Protein AF-0000000075744601 (afdb_homodimer)

Foldseek 3Di:
DPPPLVDFWQEEEEEQAFLVVVCVVVVHDSLVSLLLLLVLLVVVVVLCVVVQRAEYEYELAELVCVVDPDPVVVVSSLVSLLVVLVCLLVPCVCVVQLEQEAEDAVQVPDPPVSVVSRVSSNVSRVPGARHYYYYYHSHFLVVQVVVLVVCCCPPVVDDDDPVCSLCSHSQNSHPQSAHAEYEYECQDDDCHRPNCPSDVNHHYHYYDHHSSPCDSVNVVVSRSVSSPDPPPVVD/DPPPLVDFWQEEEEEQACLVVVCVVVVHDSLVSLLLLLVLLVVVVVLCVVVQRAEYEYELAELVCVVDPDPVVVVSSLVSLLVVLVCLLVPCVCVVQLEQEAEDAVQVPDDPVSVVSRVSSNVSRVPGARHYYYYYHSHFLVVQVVVLVVCCCPPVVDDDDPVCSLCSHSQNSHPQSAHAEYEYECQDDDCHRPNCPSDVNHHYHYYDHHSSPQDSVNVVVSRSVSSPDDPPVVD

Radius of gyration: 23.01 Å; Cα contacts (8 Å, |Δi|>4): 817; chains: 2; bounding box: 46×62×54 Å

Sequence (470 aa):
MANNIKRLPNHIGIIPDGNRRWAMAHGMDIYTAYLIGSDKVEEVLEWALDNNVQAVTVYILSYENFMNRSEMEKRILYELLIRKLKKAREDPRIHGNKVKVTLIGRWRNLPPYVVDEAIKTMNATEMYNSHFLNLAVVYGGYQSIVDLVNTAITKIGRLINDDELIKLLPTSFLPNPFIDLVIRTGGERRLSNFFPLESIYAELYFLDKYWPDFSREDFQEALRYYASVERKFGKMANNIKRLPNHIGIIPDGNRRWAMAHGMDIYTAYLIGSDKVEEVLEWALDNNVQAVTVYILSYENFMNRSEMEKRILYELLIRKLKKAREDPRIHGNKVKVTLIGRWRNLPPYVVDEAIKTMNATEMYNSHFLNLAVVYGGYQSIVDLVNTAITKIGRLINDDELIKLLPTSFLPNPFIDLVIRTGGERRLSNFFPLESIYAELYFLDKYWPDFSREDFQEALRYYASVERKFGK

Nearest PDB structures (foldseek):
  8kgb-assembly1_A  TM=8.837E-01  e=1.500E-19  Solanum lycopersicum
  6w2l-assembly1_A  TM=9.247E-01  e=1.441E-18  Homo sapiens
  7pay-assembly1_A  TM=9.249E-01  e=2.613E-18  Homo sapiens
  8kga-assembly1_B  TM=8.783E-01  e=5.899E-19  Solanum lycopersicum
  8kga-assembly1_A  TM=8.514E-01  e=2.059E-18  Solanum lycopersicum

InterPro domains:
  IPR001441 Decaprenyl diphosphate synthase-like [MF_01139] (8-235)
  IPR001441 Decaprenyl diphosphate synthase-like [PF01255] (15-234)
  IPR001441 Decaprenyl diphosphate synthase-like [PTHR10291] (5-234)
  IPR001441 Decaprenyl diphosphate synthase-like [TIGR00055] (8-234)
  IPR001441 Decaprenyl diphosphate synthase-like [cd00475] (11-228)
  IPR018520 Di-trans-poly-cis-decaprenylcistransferase-like, conserved site [PS01066] (180-197)
  IPR036424 Decaprenyl diphosphate synthase-like superfamily [G3DSA:3.40.1180.10] (2-235)
  IPR036424 Decaprenyl diphosphate synthase-like superfamily [SSF64005] (5-229)

Organism: Caldivirga maquilingensis (strain ATCC 700844 / DSM 13496 / JCM 10307 / IC-167) (NCBI:txid397948)

Secondary structure (DSSP, 8-state):
-----SS--SEEEEE---HHHHHHHHT--HHHHHHHHHHHHHHHHHHHHHTT--EEEEEEEEHHHHHHS-HHHHHHHHHHHHHHHHHHHH-HHHHHTTEEEEEESSGGGS-HHHHHHHHHHHHHTTT--SEEEEEEEEE-HHHHHHHHHHHIIIII-S---GGGGGGGSTTTTSSS-S-SEEEE-SS----TTS-TTTTTT-EEEE-SS-GGG--HHHHHHHHHHHHHS------/-----SS--SEEEEE---HHHHHHHHT--HHHHHHHHHHHHHHHHHHHHHTT--EEEEEEEEHHHHHHS-HHHHHHHHHHHHHHHHHHHH-HHHHHTTEEEEEESSGGGS-HHHHHHHHHHHHHTTT--SEEEEEEEEE-HHHHHHHHHHHIIIII-S---GGGGGGGSTTTTSSS-S-SEEEE-SS----TTS-TTTTTT-EEEE-SS-GGG--HHHHHHHHHHHHHS------

Solvent-accessible surface area (backbone atoms only — not comparable to full-atom values): 24627 Å² total; per-residue (Å²): 126,83,76,74,68,87,43,74,59,52,20,40,33,36,40,68,32,30,37,63,60,45,11,62,75,68,73,45,54,61,66,59,25,49,49,47,36,55,53,46,53,54,50,48,51,50,53,31,57,75,66,68,34,34,30,40,36,35,57,73,34,39,34,56,49,67,73,53,52,52,69,68,58,49,50,52,52,50,52,50,50,45,55,50,37,57,47,50,64,67,32,62,69,35,63,75,55,27,34,19,42,43,81,40,60,51,43,79,75,46,60,66,77,51,37,51,46,50,51,53,30,29,61,73,20,62,85,37,80,67,24,36,43,34,37,26,26,39,24,33,28,67,54,48,49,38,52,35,40,37,45,43,46,72,72,64,67,61,80,62,55,73,80,55,51,56,71,56,40,94,43,43,88,43,96,61,50,48,30,40,31,34,41,27,29,44,52,58,52,57,58,66,30,58,47,33,75,36,39,26,71,12,40,57,46,70,32,85,41,32,33,65,70,65,45,72,66,56,52,51,48,52,47,50,50,56,36,66,50,76,78,66,72,67,109,125,82,77,74,67,87,43,73,57,52,18,40,33,36,40,67,31,29,34,63,61,45,10,62,75,67,74,46,54,58,66,60,25,48,50,46,36,55,52,46,53,54,50,49,52,51,56,31,57,75,67,68,33,36,30,39,38,36,58,74,33,40,35,57,49,68,71,52,52,53,70,68,60,49,50,52,52,49,51,52,48,45,53,50,38,58,46,51,64,67,33,62,68,35,62,73,55,28,35,18,42,42,81,41,60,51,44,78,76,46,60,64,76,53,36,51,48,51,50,54,30,29,61,74,21,60,86,37,79,67,23,36,42,34,38,26,28,40,24,34,29,68,55,49,48,38,53,35,41,36,44,44,46,73,71,65,68,60,80,64,56,74,80,54,51,55,72,55,40,94,43,43,86,44,96,61,51,49,29,42,32,36,42,28,29,44,52,57,52,58,57,66,30,56,47,34,76,36,39,26,71,12,41,57,45,70,34,87,40,32,33,66,69,65,45,72,66,55,52,52,47,52,48,50,50,57,38,66,50,75,78,65,72,67,108

Structure (mmCIF, N/CA/C/O backbone):
data_AF-0000000075744601-model_v1
#
loop_
_entity.id
_entity.type
_entity.pdbx_description
1 polymer 'Tritrans,polycis-undecaprenyl-diphosphate synthase (geranylgeranyl-diphosphate specific)'
#
loop_
_atom_site.group_PDB
_atom_site.id
_atom_site.type_symbol
_atom_site.label_atom_id
_atom_site.label_alt_id
_atom_site.label_comp_id
_atom_site.label_asym_id
_atom_site.label_entity_id
_atom_site.label_seq_id
_atom_site.pdbx_PDB_ins_code
_atom_site.Cartn_x
_atom_site.Cartn_y
_atom_site.Cartn_z
_atom_site.occupancy
_atom_site.B_iso_or_equiv
_atom_site.auth_seq_id
_atom_site.auth_comp_id
_atom_site.auth_asym_id
_atom_site.auth_atom_id
_atom_site.pdbx_PDB_model_num
ATOM 1 N N . MET A 1 1 ? -19.453 25.797 -16.578 1 23.78 1 MET A N 1
ATOM 2 C CA . MET A 1 1 ? -19.984 24.438 -16.734 1 23.78 1 MET A CA 1
ATOM 3 C C . MET A 1 1 ? -19.406 23.516 -15.656 1 23.78 1 MET A C 1
ATOM 5 O O . MET A 1 1 ? -18.203 23.328 -15.57 1 23.78 1 MET A O 1
ATOM 9 N N . ALA A 1 2 ? -19.984 23.562 -14.562 1 36.16 2 ALA A N 1
ATOM 10 C CA . ALA A 1 2 ? -19.625 22.719 -13.422 1 36.16 2 ALA A CA 1
ATOM 11 C C . ALA A 1 2 ? -19.375 21.281 -13.852 1 36.16 2 ALA A C 1
ATOM 13 O O . ALA A 1 2 ? -20.281 20.609 -14.352 1 36.16 2 ALA A O 1
ATOM 14 N N . ASN A 1 3 ? -18.219 20.969 -14.547 1 41.19 3 ASN A N 1
ATOM 15 C CA . ASN A 1 3 ? -17.906 19.625 -15.016 1 41.19 3 ASN A CA 1
ATOM 16 C C . ASN A 1 3 ? -18.297 18.562 -13.984 1 41.19 3 ASN A C 1
ATOM 18 O O . ASN A 1 3 ? -17.797 18.578 -12.859 1 41.19 3 ASN A O 1
ATOM 22 N N . ASN A 1 4 ? -19.422 18.109 -14.016 1 47.47 4 ASN A N 1
ATOM 23 C CA . ASN A 1 4 ? -20.125 17.156 -13.156 1 47.47 4 ASN A CA 1
ATOM 24 C C . ASN A 1 4 ? -19.328 15.875 -12.953 1 47.47 4 ASN A C 1
ATOM 26 O O . ASN A 1 4 ? -19.297 15.008 -13.828 1 47.47 4 ASN A O 1
ATOM 30 N N . ILE A 1 5 ? -18.266 16.031 -12.234 1 58.62 5 ILE A N 1
ATOM 31 C CA . ILE A 1 5 ? -17.547 14.82 -11.859 1 58.62 5 ILE A CA 1
ATOM 32 C C . ILE A 1 5 ? -18.531 13.797 -11.289 1 58.62 5 ILE A C 1
ATOM 34 O O . ILE A 1 5 ? -19.234 14.086 -10.32 1 58.62 5 ILE A O 1
ATOM 38 N N . LYS A 1 6 ? -18.844 12.766 -11.945 1 64.88 6 LYS A N 1
ATOM 39 C CA . LYS A 1 6 ? -19.844 11.734 -11.656 1 64.88 6 LYS A CA 1
ATOM 40 C C . LYS A 1 6 ? -19.5 11 -10.359 1 64.88 6 LYS A C 1
ATOM 42 O O . LYS A 1 6 ? -20.406 10.648 -9.594 1 64.88 6 LYS A O 1
ATOM 47 N N . ARG A 1 7 ? -18.234 10.766 -10.039 1 85.5 7 ARG A N 1
ATOM 48 C CA . ARG A 1 7 ? -17.766 10.047 -8.852 1 85.5 7 ARG A CA 1
ATOM 49 C C . ARG A 1 7 ? -16.625 10.789 -8.172 1 85.5 7 ARG A C 1
ATOM 51 O O . ARG A 1 7 ? -15.633 11.133 -8.82 1 85.5 7 ARG A O 1
ATOM 58 N N . LEU A 1 8 ? -16.875 11.195 -6.945 1 93.44 8 LEU A N 1
ATOM 59 C CA . LEU A 1 8 ? -15.836 11.891 -6.191 1 93.44 8 LEU A CA 1
ATOM 60 C C . LEU A 1 8 ? -15.32 11.023 -5.047 1 93.44 8 LEU A C 1
ATOM 62 O O . LEU A 1 8 ? -16.078 10.25 -4.461 1 93.44 8 LEU A O 1
ATOM 66 N N . PRO A 1 9 ? -14.062 11.172 -4.848 1 97.12 9 PRO A N 1
ATOM 67 C CA . PRO A 1 9 ? -13.562 10.484 -3.656 1 97.12 9 PRO A CA 1
ATOM 68 C C . PRO A 1 9 ? -14.102 11.086 -2.359 1 97.12 9 PRO A C 1
ATOM 70 O O . PRO A 1 9 ? -14.281 12.305 -2.268 1 97.12 9 PRO A O 1
ATOM 73 N N . ASN A 1 10 ? -14.359 10.258 -1.402 1 97.31 10 ASN A N 1
ATOM 74 C CA . ASN A 1 10 ? -14.734 10.727 -0.072 1 97.31 10 ASN A CA 1
ATOM 75 C C . ASN A 1 10 ? -13.516 11.086 0.766 1 97.31 10 ASN A C 1
ATOM 77 O O . ASN A 1 10 ? -13.562 12.016 1.572 1 97.31 10 ASN A O 1
ATOM 81 N N . HIS A 1 11 ? -12.445 10.391 0.638 1 98.62 11 HIS A N 1
ATOM 82 C CA . HIS A 1 11 ? -11.227 10.492 1.423 1 98.62 11 HIS A CA 1
ATOM 83 C C . HIS A 1 11 ? -9.992 10.531 0.523 1 98.62 11 HIS A C 1
ATOM 85 O O . HIS A 1 11 ? -9.711 9.562 -0.188 1 98.62 11 HIS A O 1
ATOM 91 N N . ILE A 1 12 ? -9.281 11.664 0.562 1 98.75 12 ILE A N 1
ATOM 92 C CA . ILE A 1 12 ? -8.086 11.844 -0.252 1 98.75 12 ILE A CA 1
ATOM 93 C C . ILE A 1 12 ? -6.848 11.828 0.64 1 98.75 12 ILE A C 1
ATOM 95 O O . ILE A 1 12 ? -6.809 12.492 1.675 1 98.75 12 ILE A O 1
ATOM 99 N N . GLY A 1 13 ? -5.91 10.922 0.331 1 98.88 13 GLY A N 1
ATOM 100 C CA . GLY A 1 13 ? -4.586 10.961 0.927 1 98.88 13 GLY A CA 1
ATOM 101 C C . GLY A 1 13 ? -3.578 11.734 0.095 1 98.88 13 GLY A C 1
ATOM 102 O O . GLY A 1 13 ? -3.564 11.625 -1.133 1 98.88 13 GLY A O 1
ATOM 103 N N . ILE A 1 14 ? -2.699 12.531 0.742 1 98.94 14 ILE A N 1
ATOM 104 C CA . ILE A 1 14 ? -1.742 13.367 0.026 1 98.94 14 ILE A CA 1
ATOM 105 C C . ILE A 1 14 ? -0.333 13.102 0.55 1 98.94 14 ILE A C 1
ATOM 107 O O . ILE A 1 14 ? -0.094 13.156 1.759 1 98.94 14 ILE A O 1
ATOM 111 N N . ILE A 1 15 ? 0.546 12.789 -0.308 1 98.81 15 ILE A N 1
ATOM 112 C CA . ILE A 1 15 ? 1.979 12.734 -0.037 1 98.81 15 ILE A CA 1
ATOM 113 C C . ILE A 1 15 ? 2.674 13.922 -0.69 1 98.81 15 ILE A C 1
ATOM 115 O O . ILE A 1 15 ? 2.998 13.891 -1.88 1 98.81 15 ILE A O 1
ATOM 119 N N . PRO A 1 16 ? 2.887 14.969 0.034 1 98.75 16 PRO A N 1
ATOM 120 C CA . PRO A 1 16 ? 3.389 16.234 -0.518 1 98.75 16 PRO A CA 1
ATOM 121 C C . PRO A 1 16 ? 4.906 16.234 -0.7 1 98.75 16 PRO A C 1
ATOM 123 O O . PRO A 1 16 ? 5.605 17.016 -0.054 1 98.75 16 PRO A O 1
ATOM 126 N N . ASP A 1 17 ? 5.391 15.523 -1.606 1 98 17 ASP A N 1
ATOM 127 C CA . ASP A 1 17 ? 6.816 15.312 -1.835 1 98 17 ASP A CA 1
ATOM 128 C C . ASP A 1 17 ? 7.398 16.391 -2.732 1 98 17 ASP A C 1
ATOM 130 O O . ASP A 1 17 ? 6.695 16.953 -3.574 1 98 17 ASP A O 1
ATOM 134 N N . GLY A 1 18 ? 8.625 16.734 -2.508 1 97.69 18 GLY A N 1
ATOM 135 C CA . GLY A 1 18 ? 9.344 17.578 -3.461 1 97.69 18 GLY A CA 1
ATOM 136 C C . GLY A 1 18 ? 9.75 18.922 -2.893 1 97.69 18 GLY A C 1
ATOM 137 O O . GLY A 1 18 ? 10.305 19.75 -3.605 1 97.69 18 GLY A O 1
ATOM 138 N N . ASN A 1 19 ? 9.539 19.172 -1.577 1 97.81 19 ASN A N 1
ATOM 139 C CA . ASN A 1 19 ? 9.836 20.469 -0.992 1 97.81 19 ASN A CA 1
ATOM 140 C C . ASN A 1 19 ? 11.32 20.812 -1.078 1 97.81 19 ASN A C 1
ATOM 142 O O . ASN A 1 19 ? 11.695 21.875 -1.562 1 97.81 19 ASN A O 1
ATOM 146 N N . ARG A 1 20 ? 12.227 19.906 -0.669 1 96.31 20 ARG A N 1
ATOM 147 C CA . ARG A 1 20 ? 13.672 20.141 -0.671 1 96.31 20 ARG A CA 1
ATOM 148 C C . ARG A 1 20 ? 14.195 20.297 -2.094 1 96.31 20 ARG A C 1
ATOM 150 O O . ARG A 1 20 ? 15.008 21.188 -2.363 1 96.31 20 ARG A O 1
ATOM 157 N N . ARG A 1 21 ? 13.773 19.438 -2.938 1 97 21 ARG A N 1
ATOM 158 C CA . ARG A 1 21 ? 14.219 19.5 -4.328 1 97 21 ARG A CA 1
ATOM 159 C C . ARG A 1 21 ? 13.75 20.781 -4.992 1 97 21 ARG A C 1
ATOM 161 O O . ARG A 1 21 ? 14.461 21.359 -5.809 1 97 21 ARG A O 1
ATOM 168 N N . TRP A 1 22 ? 12.523 21.219 -4.648 1 98.06 22 TRP A N 1
ATOM 169 C CA . TRP A 1 22 ? 12.008 22.5 -5.133 1 98.06 22 TRP A CA 1
ATOM 170 C C . TRP A 1 22 ? 12.906 23.641 -4.691 1 98.06 22 TRP A C 1
ATOM 172 O O . TRP A 1 22 ? 13.227 24.531 -5.484 1 98.06 22 TRP A O 1
ATOM 182 N N . ALA A 1 23 ? 13.242 23.641 -3.361 1 97.94 23 ALA A N 1
ATOM 183 C CA . ALA A 1 23 ? 14.125 24.672 -2.828 1 97.94 23 ALA A CA 1
ATOM 184 C C . ALA A 1 23 ? 15.438 24.75 -3.611 1 97.94 23 ALA A C 1
ATOM 186 O O . ALA A 1 23 ? 15.883 25.828 -4 1 97.94 23 ALA A O 1
ATOM 187 N N . MET A 1 24 ? 16 23.531 -3.857 1 97.5 24 MET A N 1
ATOM 188 C CA . MET A 1 24 ? 17.25 23.438 -4.602 1 97.5 24 MET A CA 1
ATOM 189 C C . MET A 1 24 ? 17.078 23.969 -6.023 1 97.5 24 MET A C 1
ATOM 191 O O . MET A 1 24 ? 17.875 24.766 -6.496 1 97.5 24 MET A O 1
ATOM 195 N N . ALA A 1 25 ? 16.047 23.625 -6.641 1 97.38 25 ALA A N 1
ATOM 196 C CA . ALA A 1 25 ? 15.789 23.969 -8.039 1 97.38 25 ALA A CA 1
ATOM 197 C C . ALA A 1 25 ? 15.562 25.469 -8.188 1 97.38 25 ALA A C 1
ATOM 199 O O . ALA A 1 25 ? 15.852 26.047 -9.242 1 97.38 25 ALA A O 1
ATOM 200 N N . HIS A 1 26 ? 15.102 26.156 -7.16 1 97.75 26 HIS A N 1
ATOM 201 C CA . HIS A 1 26 ? 14.727 27.562 -7.262 1 97.75 26 HIS A CA 1
ATOM 202 C C . HIS A 1 26 ? 15.703 28.438 -6.492 1 97.75 26 HIS A C 1
ATOM 204 O O . HIS A 1 26 ? 15.5 29.656 -6.391 1 97.75 26 HIS A O 1
ATOM 210 N N . GLY A 1 27 ? 16.672 27.844 -5.941 1 97.5 27 GLY A N 1
ATOM 211 C CA . GLY A 1 27 ? 17.656 28.594 -5.172 1 97.5 27 GLY A CA 1
ATOM 212 C C . GLY A 1 27 ? 17.078 29.188 -3.902 1 97.5 27 GLY A C 1
ATOM 213 O O . GLY A 1 27 ? 17.406 30.312 -3.537 1 97.5 27 GLY A O 1
ATOM 214 N N . MET A 1 28 ? 16.188 28.516 -3.32 1 97.5 28 MET A N 1
ATOM 215 C CA . MET A 1 28 ? 15.555 28.969 -2.086 1 97.5 28 MET A CA 1
ATOM 216 C C . MET A 1 28 ? 16.016 28.141 -0.897 1 97.5 28 MET A C 1
ATOM 218 O O . MET A 1 28 ? 16.578 27.047 -1.075 1 97.5 28 MET A O 1
ATOM 222 N N . ASP A 1 29 ? 15.898 28.703 0.243 1 96.75 29 ASP A N 1
ATOM 223 C CA . ASP A 1 29 ? 16.219 27.938 1.435 1 96.75 29 ASP A CA 1
ATOM 224 C C . ASP A 1 29 ? 15.094 26.953 1.779 1 96.75 29 ASP A C 1
ATOM 226 O O . ASP A 1 29 ? 13.953 27.141 1.344 1 96.75 29 ASP A O 1
ATOM 230 N N . ILE A 1 30 ? 15.414 26 2.611 1 95.44 30 ILE A N 1
ATOM 231 C CA . ILE A 1 30 ? 14.492 24.906 2.938 1 95.44 30 ILE A CA 1
ATOM 232 C C . ILE A 1 30 ? 13.328 25.453 3.754 1 95.44 30 ILE A C 1
ATOM 234 O O . ILE A 1 30 ? 12.195 24.969 3.643 1 95.44 30 ILE A O 1
ATOM 238 N N . TYR A 1 31 ? 13.562 26.406 4.57 1 96.75 31 TYR A N 1
ATOM 239 C CA . TYR A 1 31 ? 12.492 27.016 5.344 1 96.75 31 TYR A CA 1
ATOM 240 C C . TYR A 1 31 ? 11.391 27.547 4.43 1 96.75 31 TYR A C 1
ATOM 242 O O . TYR A 1 31 ? 10.211 27.297 4.656 1 96.75 31 TYR A O 1
ATOM 250 N N . THR A 1 32 ? 11.82 28.328 3.449 1 97.44 32 THR A N 1
ATOM 251 C CA . THR A 1 32 ? 10.883 28.906 2.494 1 97.44 32 THR A CA 1
ATOM 252 C C . THR A 1 32 ? 10.078 27.812 1.791 1 97.44 32 THR A C 1
ATOM 254 O O . THR A 1 32 ? 8.867 27.938 1.63 1 97.44 32 THR A O 1
ATOM 257 N N . ALA A 1 33 ? 10.719 26.781 1.387 1 97.38 33 ALA A N 1
ATOM 258 C CA . ALA A 1 33 ? 10.047 25.688 0.703 1 97.38 33 ALA A CA 1
ATOM 259 C C . ALA A 1 33 ? 9 25.031 1.604 1 97.38 33 ALA A C 1
ATOM 261 O O . ALA A 1 33 ? 7.879 24.766 1.167 1 97.38 33 ALA A O 1
ATOM 262 N N . TYR A 1 34 ? 9.352 24.75 2.832 1 97.62 34 TYR A N 1
ATOM 263 C CA . TYR A 1 34 ? 8.422 24.141 3.777 1 97.62 34 TYR A CA 1
ATOM 264 C C . TYR A 1 34 ? 7.27 25.078 4.09 1 97.62 34 TYR A C 1
ATOM 266 O O . TYR A 1 34 ? 6.133 24.641 4.277 1 97.62 34 TYR A O 1
ATOM 274 N N . LEU A 1 35 ? 7.582 26.359 4.168 1 97.75 35 LEU A N 1
ATOM 275 C CA . LEU A 1 35 ? 6.535 27.344 4.395 1 97.75 35 LEU A CA 1
ATOM 276 C C . LEU A 1 35 ? 5.52 27.344 3.258 1 97.75 35 LEU A C 1
ATOM 278 O O . LEU A 1 35 ? 4.312 27.266 3.498 1 97.75 35 LEU A O 1
ATOM 282 N N . ILE A 1 36 ? 5.969 27.406 2.049 1 98.06 36 ILE A N 1
ATOM 283 C CA . ILE A 1 36 ? 5.102 27.344 0.878 1 98.06 36 ILE A CA 1
ATOM 284 C C . ILE A 1 36 ? 4.324 26.031 0.877 1 98.06 36 ILE A C 1
ATOM 286 O O . ILE A 1 36 ? 3.125 26 0.6 1 98.06 36 ILE A O 1
ATOM 290 N N . GLY A 1 37 ? 4.988 24.938 1.137 1 98.12 37 GLY A N 1
ATOM 291 C CA . GLY A 1 37 ? 4.34 23.641 1.228 1 98.12 37 GLY A CA 1
ATOM 292 C C . GLY A 1 37 ? 3.223 23.609 2.256 1 98.12 37 GLY A C 1
ATOM 293 O O . GLY A 1 37 ? 2.166 23.016 2.012 1 98.12 37 GLY A O 1
ATOM 294 N N . SER A 1 38 ? 3.531 24.156 3.43 1 97.88 38 SER A N 1
ATOM 295 C CA . SER A 1 38 ? 2.523 24.188 4.484 1 97.88 38 SER A CA 1
ATOM 296 C C . SER A 1 38 ? 1.318 25.016 4.07 1 97.88 38 SER A C 1
ATOM 298 O O . SER A 1 38 ? 0.178 24.672 4.383 1 97.88 38 SER A O 1
ATOM 300 N N . ASP A 1 39 ? 1.509 26.156 3.377 1 98 39 ASP A N 1
ATOM 301 C CA . ASP A 1 39 ? 0.425 26.969 2.832 1 98 39 ASP A CA 1
ATOM 302 C C . ASP A 1 39 ? -0.392 26.172 1.811 1 98 39 ASP A C 1
ATOM 304 O O . ASP A 1 39 ? -1.613 26.328 1.737 1 98 39 ASP A O 1
ATOM 308 N N . LYS A 1 40 ? 0.329 25.406 1.073 1 98.5 40 LYS A N 1
ATOM 309 C CA . LYS A 1 40 ? -0.317 24.594 0.046 1 98.5 40 LYS A CA 1
ATOM 310 C C . LYS A 1 40 ? -1.294 23.609 0.665 1 98.5 40 LYS A C 1
ATOM 312 O O . LYS A 1 40 ? -2.334 23.297 0.078 1 98.5 40 LYS A O 1
ATOM 317 N N . VAL A 1 41 ? -1.015 23.062 1.824 1 98.19 41 VAL A N 1
ATOM 318 C CA . VAL A 1 41 ? -1.926 22.156 2.521 1 98.19 41 VAL A CA 1
ATOM 319 C C . VAL A 1 41 ? -3.244 22.875 2.805 1 98.19 41 VAL A C 1
ATOM 321 O O . VAL A 1 41 ? -4.32 22.297 2.643 1 98.19 41 VAL A O 1
ATOM 324 N N . GLU A 1 42 ? -3.17 24.109 3.182 1 97.25 42 GLU A N 1
ATOM 325 C CA . GLU A 1 42 ? -4.367 24.906 3.438 1 97.25 42 GLU A CA 1
ATOM 326 C C . GLU A 1 42 ? -5.176 25.109 2.16 1 97.25 42 GLU A C 1
ATOM 328 O O . GLU A 1 42 ? -6.406 25.031 2.178 1 97.25 42 GLU A O 1
ATOM 333 N N . GLU A 1 43 ? -4.469 25.391 1.123 1 98.12 43 GLU A N 1
ATOM 334 C CA . GLU A 1 43 ? -5.141 25.547 -0.164 1 98.12 43 GLU A CA 1
ATOM 335 C C . GLU A 1 43 ? -5.875 24.266 -0.562 1 98.12 43 GLU A C 1
ATOM 337 O O . GLU A 1 43 ? -7.016 24.312 -1.03 1 98.12 43 GLU A O 1
ATOM 342 N N . VAL A 1 44 ? -5.211 23.172 -0.377 1 98.06 44 VAL A N 1
ATOM 343 C CA . VAL A 1 44 ? -5.809 21.875 -0.724 1 98.06 44 VAL A CA 1
ATOM 344 C C . VAL A 1 44 ? -7.078 21.656 0.096 1 98.06 44 VAL A C 1
ATOM 346 O O . VAL A 1 44 ? -8.07 21.141 -0.417 1 98.06 44 VAL A O 1
ATOM 349 N N . LEU A 1 45 ? -7.012 21.969 1.396 1 96.38 45 LEU A N 1
ATOM 350 C CA . LEU A 1 45 ? -8.211 21.859 2.219 1 96.38 45 LEU A CA 1
ATOM 351 C C . LEU A 1 45 ? -9.359 22.656 1.607 1 96.38 45 LEU A C 1
ATOM 353 O O . LEU A 1 45 ? -10.492 22.156 1.522 1 96.38 45 LEU A O 1
ATOM 357 N N . GLU A 1 46 ? -9.062 23.875 1.178 1 97.5 46 GLU A N 1
ATOM 358 C CA . GLU A 1 46 ? -10.086 24.719 0.551 1 97.5 46 GLU A CA 1
ATOM 359 C C . GLU A 1 46 ? -10.633 24.078 -0.715 1 97.5 46 GLU A C 1
ATOM 361 O O . GLU A 1 46 ? -11.844 24.062 -0.936 1 97.5 46 GLU A O 1
ATOM 366 N N . TRP A 1 47 ? -9.711 23.594 -1.564 1 98.44 47 TRP A N 1
ATOM 367 C CA . TRP A 1 47 ? -10.133 22.922 -2.793 1 98.44 47 TRP A CA 1
ATOM 368 C C . TRP A 1 47 ? -10.992 21.703 -2.486 1 98.44 47 TRP A C 1
ATOM 370 O O . TRP A 1 47 ? -11.961 21.422 -3.197 1 98.44 47 TRP A O 1
ATOM 380 N N . ALA A 1 48 ? -10.609 20.953 -1.436 1 98 48 ALA A N 1
ATOM 381 C CA . ALA A 1 48 ? -11.375 19.781 -1.021 1 98 48 ALA A CA 1
ATOM 382 C C . ALA A 1 48 ? -12.781 20.172 -0.577 1 98 48 ALA A C 1
ATOM 384 O O . ALA A 1 48 ? -13.766 19.531 -0.969 1 98 48 ALA A O 1
ATOM 385 N N . LEU A 1 49 ? -12.898 21.219 0.238 1 97.06 49 LEU A N 1
ATOM 386 C CA . LEU A 1 49 ? -14.195 21.719 0.702 1 97.06 49 LEU A CA 1
ATOM 387 C C . LEU A 1 49 ? -15.062 22.156 -0.472 1 97.06 49 LEU A C 1
ATOM 389 O O . LEU A 1 49 ? -16.25 21.812 -0.542 1 97.06 49 LEU A O 1
ATOM 393 N N . ASP A 1 50 ? -14.422 22.797 -1.415 1 97 50 ASP A N 1
ATOM 394 C CA . ASP A 1 50 ? -15.125 23.297 -2.596 1 97 50 ASP A CA 1
ATOM 395 C C . ASP A 1 50 ? -15.68 22.141 -3.428 1 97 50 ASP A C 1
ATOM 397 O O . ASP A 1 50 ? -16.625 22.328 -4.203 1 97 50 ASP A O 1
ATOM 401 N N . ASN A 1 51 ? -15.109 20.969 -3.273 1 96.44 51 ASN A N 1
ATOM 402 C CA . ASN A 1 51 ? -15.492 19.828 -4.098 1 96.44 51 ASN A CA 1
ATOM 403 C C . ASN A 1 51 ? -16.203 18.75 -3.279 1 96.44 51 ASN A C 1
ATOM 405 O O . ASN A 1 51 ? -16.359 17.609 -3.736 1 96.44 51 ASN A O 1
ATOM 409 N N . ASN A 1 52 ? -16.5 19.047 -2.025 1 94.12 52 ASN A N 1
ATOM 410 C CA . ASN A 1 52 ? -17.266 18.172 -1.134 1 94.12 52 ASN A CA 1
ATOM 411 C C . ASN A 1 52 ? -16.5 16.891 -0.808 1 94.12 52 ASN A C 1
ATOM 413 O O . ASN A 1 52 ? -17.094 15.812 -0.748 1 94.12 52 ASN A O 1
ATOM 417 N N . VAL A 1 53 ? -15.234 16.969 -0.842 1 97.38 53 VAL A N 1
ATOM 418 C CA . VAL A 1 53 ? -14.414 15.898 -0.293 1 97.38 53 VAL A CA 1
ATOM 419 C C . VAL A 1 53 ? -14.516 15.898 1.231 1 97.38 53 VAL A C 1
ATOM 421 O O . VAL A 1 53 ? -14.25 16.922 1.873 1 97.38 53 VAL A O 1
ATOM 424 N N . GLN A 1 54 ? -14.828 14.805 1.755 1 98.06 54 GLN A N 1
ATOM 425 C CA . GLN A 1 54 ? -15.156 14.766 3.178 1 98.06 54 GLN A CA 1
ATOM 426 C C . GLN A 1 54 ? -13.883 14.75 4.027 1 98.06 54 GLN A C 1
ATOM 428 O O . GLN A 1 54 ? -13.828 15.391 5.078 1 98.06 54 GLN A O 1
ATOM 433 N N . ALA A 1 55 ? -12.875 13.977 3.625 1 98.69 55 ALA A N 1
ATOM 434 C CA . ALA A 1 55 ? -11.68 13.805 4.445 1 98.69 55 ALA A CA 1
ATOM 435 C C . ALA A 1 55 ? -10.414 13.969 3.613 1 98.69 55 ALA A C 1
ATOM 437 O O . ALA A 1 55 ? -10.344 13.492 2.477 1 98.69 55 ALA A O 1
ATOM 438 N N . VAL A 1 56 ? -9.484 14.688 4.184 1 98.75 56 VAL A N 1
ATOM 439 C CA . VAL A 1 56 ? -8.141 14.797 3.629 1 98.75 56 VAL A CA 1
ATOM 440 C C . VAL A 1 56 ? -7.113 14.352 4.664 1 98.75 56 VAL A C 1
ATOM 442 O O . VAL A 1 56 ? -7.137 14.805 5.812 1 98.75 56 VAL A O 1
ATOM 445 N N . THR A 1 57 ? -6.305 13.422 4.328 1 98.88 57 THR A N 1
ATOM 446 C CA . THR A 1 57 ? -5.184 12.969 5.145 1 98.88 57 THR A CA 1
ATOM 447 C C . THR A 1 57 ? -3.855 13.32 4.48 1 98.88 57 THR A C 1
ATOM 449 O O . THR A 1 57 ? -3.592 12.914 3.346 1 98.88 57 THR A O 1
ATOM 452 N N . VAL A 1 58 ? -3.002 14.07 5.152 1 98.88 58 VAL A N 1
ATOM 453 C CA . VAL A 1 58 ? -1.786 14.594 4.539 1 98.88 58 VAL A CA 1
ATOM 454 C C . VAL A 1 58 ? -0.567 14.156 5.348 1 98.88 58 VAL A C 1
ATOM 456 O O . VAL A 1 58 ? -0.574 14.227 6.578 1 98.88 58 VAL A O 1
ATOM 459 N N . TYR A 1 59 ? 0.425 13.68 4.613 1 98.69 59 TYR A N 1
ATOM 460 C CA . TYR A 1 59 ? 1.721 13.383 5.215 1 98.69 59 TYR A CA 1
ATOM 461 C C . TYR A 1 59 ? 2.459 14.664 5.586 1 98.69 59 TYR A C 1
ATOM 463 O O . TYR A 1 59 ? 2.824 15.453 4.711 1 98.69 59 TYR A O 1
ATOM 471 N N . ILE A 1 60 ? 2.691 14.906 6.855 1 98.44 60 ILE A N 1
ATOM 472 C CA . ILE A 1 60 ? 3.355 16.125 7.312 1 98.44 60 ILE A CA 1
ATOM 473 C C . ILE A 1 60 ? 4.801 15.812 7.684 1 98.44 60 ILE A C 1
ATOM 475 O O . ILE A 1 60 ? 5.723 16.531 7.277 1 98.44 60 ILE A O 1
ATOM 479 N N . LEU A 1 61 ? 4.973 14.82 8.484 1 98.31 61 LEU A N 1
ATOM 480 C CA . LEU A 1 61 ? 6.262 14.32 8.953 1 98.31 61 LEU A CA 1
ATOM 481 C C . LEU A 1 61 ? 6.242 12.797 9.07 1 98.31 61 LEU A C 1
ATOM 483 O O . LEU A 1 61 ? 5.609 12.25 9.969 1 98.31 61 LEU A O 1
ATOM 487 N N . SER A 1 62 ? 6.961 12.109 8.219 1 98 62 SER A N 1
ATOM 488 C CA . SER A 1 62 ? 7.008 10.648 8.266 1 98 62 SER A CA 1
ATOM 489 C C . SER A 1 62 ? 7.883 10.172 9.422 1 98 62 SER A C 1
ATOM 491 O O . SER A 1 62 ? 8.719 10.922 9.93 1 98 62 SER A O 1
ATOM 493 N N . TYR A 1 63 ? 7.648 8.961 9.82 1 97.94 63 TYR A N 1
ATOM 494 C CA . TYR A 1 63 ? 8.484 8.344 10.844 1 97.94 63 TYR A CA 1
ATOM 495 C C . TYR A 1 63 ? 9.953 8.367 10.43 1 97.94 63 TYR A C 1
ATOM 497 O O . TYR A 1 63 ? 10.82 8.727 11.227 1 97.94 63 TYR A O 1
ATOM 505 N N . GLU A 1 64 ? 10.266 8.031 9.148 1 96.5 64 GLU A N 1
ATOM 506 C CA . GLU A 1 64 ? 11.633 8.016 8.641 1 96.5 64 GLU A CA 1
ATOM 507 C C . GLU A 1 64 ? 12.266 9.406 8.711 1 96.5 64 GLU A C 1
ATOM 509 O O . GLU A 1 64 ? 13.414 9.555 9.125 1 96.5 64 GLU A O 1
ATOM 514 N N . ASN A 1 65 ? 11.5 10.391 8.289 1 95.5 65 ASN A N 1
ATOM 515 C CA . ASN A 1 65 ? 12.016 11.75 8.328 1 95.5 65 ASN A CA 1
ATOM 516 C C . ASN A 1 65 ? 12.234 12.234 9.758 1 95.5 65 ASN A C 1
ATOM 518 O O . ASN A 1 65 ? 13.195 12.953 10.031 1 95.5 65 ASN A O 1
ATOM 522 N N . PHE A 1 66 ? 11.398 11.883 10.68 1 97.75 66 PHE A N 1
ATOM 523 C CA . PHE A 1 66 ? 11.578 12.203 12.086 1 97.75 66 PHE A CA 1
ATOM 524 C C . PHE A 1 66 ? 12.875 11.602 12.617 1 97.75 66 PHE A C 1
ATOM 526 O O . PHE A 1 66 ? 13.586 12.234 13.406 1 97.75 66 PHE A O 1
ATOM 533 N N . MET A 1 67 ? 13.18 10.406 12.117 1 96.31 67 MET A N 1
ATOM 534 C CA . MET A 1 67 ? 14.359 9.703 12.602 1 96.31 67 MET A CA 1
ATOM 535 C C . MET A 1 67 ? 15.625 10.242 11.938 1 96.31 67 MET A C 1
ATOM 537 O O . MET A 1 67 ? 16.688 10.266 12.555 1 96.31 67 MET A O 1
ATOM 541 N N . ASN A 1 68 ? 15.508 10.734 10.695 1 95.25 68 ASN A N 1
ATOM 542 C CA . ASN A 1 68 ? 16.734 10.883 9.914 1 95.25 68 ASN A CA 1
ATOM 543 C C . ASN A 1 68 ? 17.031 12.344 9.609 1 95.25 68 ASN A C 1
ATOM 545 O O . ASN A 1 68 ? 18.172 12.695 9.289 1 95.25 68 ASN A O 1
ATOM 549 N N . ARG A 1 69 ? 16.094 13.242 9.664 1 94.12 69 ARG A N 1
ATOM 550 C CA . ARG A 1 69 ? 16.328 14.641 9.336 1 94.12 69 ARG A CA 1
ATOM 551 C C . ARG A 1 69 ? 17.219 15.305 10.383 1 94.12 69 ARG A C 1
ATOM 553 O O . ARG A 1 69 ? 17.25 14.867 11.539 1 94.12 69 ARG A O 1
ATOM 560 N N . SER A 1 70 ? 17.922 16.359 9.953 1 96 70 SER A N 1
ATOM 561 C CA . SER A 1 70 ? 18.734 17.109 10.891 1 96 70 SER A CA 1
ATOM 562 C C . SER A 1 70 ? 17.875 17.797 11.953 1 96 70 SER A C 1
ATOM 564 O O . SER A 1 70 ? 16.703 18.109 11.695 1 96 70 SER A O 1
ATOM 566 N N . GLU A 1 71 ? 18.5 18.031 13.078 1 96.44 71 GLU A N 1
ATOM 567 C CA . GLU A 1 71 ? 17.797 18.719 14.148 1 96.44 71 GLU A CA 1
ATOM 568 C C . GLU A 1 71 ? 17.312 20.094 13.703 1 96.44 71 GLU A C 1
ATOM 570 O O . GLU A 1 71 ? 16.219 20.531 14.078 1 96.44 71 GLU A O 1
ATOM 575 N N . MET A 1 72 ? 18.078 20.703 12.961 1 96.25 72 MET A N 1
ATOM 576 C CA . MET A 1 72 ? 17.703 22.016 12.445 1 96.25 72 MET A CA 1
ATOM 577 C C . MET A 1 72 ? 16.469 21.938 11.578 1 96.25 72 MET A C 1
ATOM 579 O O . MET A 1 72 ? 15.531 22.734 11.734 1 96.25 72 MET A O 1
ATOM 583 N N . GLU A 1 73 ? 16.469 21.031 10.719 1 96.31 73 GLU A N 1
ATOM 584 C CA . GLU A 1 73 ? 15.305 20.875 9.836 1 96.31 73 GLU A CA 1
ATOM 585 C C . GLU A 1 73 ? 14.062 20.469 10.633 1 96.31 73 GLU A C 1
ATOM 587 O O . GLU A 1 73 ? 12.961 20.938 10.344 1 96.31 73 GLU A O 1
ATOM 592 N N . LYS A 1 74 ? 14.242 19.641 11.609 1 97.5 74 LYS A N 1
ATOM 593 C CA . LYS A 1 74 ? 13.117 19.25 12.461 1 97.5 74 LYS A CA 1
ATOM 594 C C . LYS A 1 74 ? 12.539 20.469 13.18 1 97.5 74 LYS A C 1
ATOM 596 O O . LYS A 1 74 ? 11.32 20.625 13.266 1 97.5 74 LYS A O 1
ATOM 601 N N . ARG A 1 75 ? 13.383 21.297 13.656 1 97.19 75 ARG A N 1
ATOM 602 C CA . ARG A 1 75 ? 12.93 22.484 14.352 1 97.19 75 ARG A CA 1
ATOM 603 C C . ARG A 1 75 ? 12.102 23.375 13.43 1 97.19 75 ARG A C 1
ATOM 605 O O . ARG A 1 75 ? 11.094 23.953 13.859 1 97.19 75 ARG A O 1
ATOM 612 N N . ILE A 1 76 ? 12.531 23.484 12.227 1 97.06 76 ILE A N 1
ATOM 613 C CA . ILE A 1 76 ? 11.789 24.266 11.234 1 97.06 76 ILE A CA 1
ATOM 614 C C . ILE A 1 76 ? 10.398 23.656 11.055 1 97.06 76 ILE A C 1
ATOM 616 O O . ILE A 1 76 ? 9.391 24.375 11.062 1 97.06 76 ILE A O 1
ATOM 620 N N . LEU A 1 77 ? 10.32 22.359 10.938 1 97.62 77 LEU A N 1
ATOM 621 C CA . LEU A 1 77 ? 9.055 21.656 10.734 1 97.62 77 LEU A CA 1
ATOM 622 C C . LEU A 1 77 ? 8.141 21.844 11.945 1 97.62 77 LEU A C 1
ATOM 624 O O . LEU A 1 77 ? 6.938 22.062 11.781 1 97.62 77 LEU A O 1
ATOM 628 N N . TYR A 1 78 ? 8.742 21.75 13.156 1 98.56 78 TYR A N 1
ATOM 629 C CA . TYR A 1 78 ? 7.961 21.922 14.375 1 98.56 78 TYR A CA 1
ATOM 630 C C . TYR A 1 78 ? 7.383 23.328 14.453 1 98.56 78 TYR A C 1
ATOM 632 O O . TYR A 1 78 ? 6.211 23.516 14.797 1 98.56 78 TYR A O 1
ATOM 640 N N . GLU A 1 79 ? 8.188 24.25 14.109 1 98.12 79 GLU A N 1
ATOM 641 C CA . GLU A 1 79 ? 7.758 25.641 14.148 1 98.12 79 GLU A CA 1
ATOM 642 C C . GLU A 1 79 ? 6.605 25.891 13.18 1 98.12 79 GLU A C 1
ATOM 644 O O . GLU A 1 79 ? 5.613 26.531 13.531 1 98.12 79 GLU A O 1
ATOM 649 N N . LEU A 1 80 ? 6.754 25.422 12.039 1 98.19 80 LEU A N 1
ATOM 650 C CA . LEU A 1 80 ? 5.715 25.609 11.023 1 98.19 80 LEU A CA 1
ATOM 651 C C . LEU A 1 80 ? 4.449 24.844 11.406 1 98.19 80 LEU A C 1
ATOM 653 O O . LEU A 1 80 ? 3.338 25.344 11.18 1 98.19 80 LEU A O 1
ATOM 657 N N . LEU A 1 81 ? 4.594 23.625 11.953 1 98.56 81 LEU A N 1
ATOM 658 C CA . LEU A 1 81 ? 3.443 22.859 12.414 1 98.56 81 LEU A CA 1
ATOM 659 C C . LEU A 1 81 ? 2.674 23.625 13.484 1 98.56 81 LEU A C 1
ATOM 661 O O . LEU A 1 81 ? 1.447 23.75 13.414 1 98.56 81 LEU A O 1
ATOM 665 N N . ILE A 1 82 ? 3.398 24.188 14.438 1 98.62 82 ILE A N 1
ATOM 666 C CA . ILE A 1 82 ? 2.783 24.953 15.516 1 98.62 82 ILE A CA 1
ATOM 667 C C . ILE A 1 82 ? 2.023 26.141 14.938 1 98.62 82 ILE A C 1
ATOM 669 O O . ILE A 1 82 ? 0.867 26.375 15.289 1 98.62 82 ILE A O 1
ATOM 673 N N . ARG A 1 83 ? 2.656 26.844 14.055 1 98.25 83 ARG A N 1
ATOM 674 C CA . ARG A 1 83 ? 2.049 28.016 13.422 1 98.25 83 ARG A CA 1
ATOM 675 C C . ARG A 1 83 ? 0.745 27.641 12.727 1 98.25 83 ARG A C 1
ATOM 677 O O . ARG A 1 83 ? -0.269 28.312 12.891 1 98.25 83 ARG A O 1
ATOM 684 N N . LYS A 1 84 ? 0.78 26.562 12.039 1 98.25 84 LYS A N 1
ATOM 685 C CA . LYS A 1 84 ? -0.387 26.156 11.266 1 98.25 84 LYS A CA 1
ATOM 686 C C . LYS A 1 84 ? -1.485 25.609 12.164 1 98.25 84 LYS A C 1
ATOM 688 O O . LYS A 1 84 ? -2.672 25.797 11.891 1 98.25 84 LYS A O 1
ATOM 693 N N . LEU A 1 85 ? -1.132 24.891 13.219 1 98.62 85 LEU A N 1
ATOM 694 C CA . LEU A 1 85 ? -2.113 24.422 14.188 1 98.62 85 LEU A CA 1
ATOM 695 C C . LEU A 1 85 ? -2.826 25.594 14.852 1 98.62 85 LEU A C 1
ATOM 697 O O . LEU A 1 85 ? -4.055 25.594 14.969 1 98.62 85 LEU A O 1
ATOM 701 N N . LYS A 1 86 ? -2.055 26.594 15.281 1 98.56 86 LYS A N 1
ATOM 702 C CA . LYS A 1 86 ? -2.631 27.797 15.883 1 98.56 86 LYS A CA 1
ATOM 703 C C . LYS A 1 86 ? -3.584 28.5 14.914 1 98.56 86 LYS A C 1
ATOM 705 O O . LYS A 1 86 ? -4.68 28.906 15.305 1 98.56 86 LYS A O 1
ATOM 710 N N . LYS A 1 87 ? -3.166 28.609 13.734 1 98.06 87 LYS A N 1
ATOM 711 C CA . LYS A 1 87 ? -4.012 29.219 12.719 1 98.06 87 LYS A CA 1
ATOM 712 C C . LYS A 1 87 ? -5.301 28.422 12.523 1 98.06 87 LYS A C 1
ATOM 714 O O . LYS A 1 87 ? -6.387 29 12.453 1 98.06 87 LYS A O 1
ATOM 719 N N . ALA A 1 88 ? -5.18 27.094 12.43 1 97.06 88 ALA A N 1
ATOM 720 C CA . ALA A 1 88 ? -6.344 26.234 12.219 1 97.06 88 ALA A CA 1
ATOM 721 C C . ALA A 1 88 ? -7.363 26.406 13.344 1 97.06 88 ALA A C 1
ATOM 723 O O . ALA A 1 88 ? -8.57 26.438 13.094 1 97.06 88 ALA A O 1
ATOM 724 N N . ARG A 1 89 ? -6.934 26.578 14.516 1 96.5 89 ARG A N 1
ATOM 725 C CA . ARG A 1 89 ? -7.781 26.688 15.703 1 96.5 89 ARG A CA 1
ATOM 726 C C . ARG A 1 89 ? -8.641 27.938 15.648 1 96.5 89 ARG A C 1
ATOM 728 O O . ARG A 1 89 ? -9.719 27.984 16.25 1 96.5 89 ARG A O 1
ATOM 735 N N . GLU A 1 90 ? -8.156 28.859 14.898 1 96.12 90 GLU A N 1
ATOM 736 C CA . GLU A 1 90 ? -8.852 30.141 14.875 1 96.12 90 GLU A CA 1
ATOM 737 C C . GLU A 1 90 ? -9.461 30.422 13.5 1 96.12 90 GLU A C 1
ATOM 739 O O . GLU A 1 90 ? -10.141 31.422 13.305 1 96.12 90 GLU A O 1
ATOM 744 N N . ASP A 1 91 ? -9.172 29.562 12.602 1 96 91 ASP A N 1
ATOM 745 C CA . ASP A 1 91 ? -9.555 29.781 11.211 1 96 91 ASP A CA 1
ATOM 746 C C . ASP A 1 91 ? -11.062 29.625 11.031 1 96 91 ASP A C 1
ATOM 748 O O . ASP A 1 91 ? -11.609 28.547 11.281 1 96 91 ASP A O 1
ATOM 752 N N . PRO A 1 92 ? -11.789 30.641 10.547 1 96 92 PRO A N 1
ATOM 753 C CA . PRO A 1 92 ? -13.234 30.547 10.336 1 96 92 PRO A CA 1
ATOM 754 C C . PRO A 1 92 ? -13.617 29.438 9.359 1 96 92 PRO A C 1
ATOM 756 O O . PRO A 1 92 ? -14.719 28.891 9.438 1 96 92 PRO A O 1
ATOM 759 N N . ARG A 1 93 ? -12.82 29.141 8.453 1 94.19 93 ARG A N 1
ATOM 760 C CA . ARG A 1 93 ? -13.117 28.047 7.52 1 94.19 93 ARG A CA 1
ATOM 761 C C . ARG A 1 93 ? -13.227 26.719 8.25 1 94.19 93 ARG A C 1
ATOM 763 O O . ARG A 1 93 ? -14.086 25.891 7.922 1 94.19 93 ARG A O 1
ATOM 770 N N . ILE A 1 94 ? -12.352 26.469 9.219 1 97.88 94 ILE A N 1
ATOM 771 C CA . ILE A 1 94 ? -12.367 25.25 10.023 1 97.88 94 ILE A CA 1
ATOM 772 C C . ILE A 1 94 ? -13.664 25.172 10.812 1 97.88 94 ILE A C 1
ATOM 774 O O . ILE A 1 94 ? -14.375 24.156 10.758 1 97.88 94 ILE A O 1
ATOM 778 N N . HIS A 1 95 ? -14.031 26.25 11.461 1 98.12 95 HIS A N 1
ATOM 779 C CA . HIS A 1 95 ? -15.188 26.234 12.344 1 98.12 95 HIS A CA 1
ATOM 780 C C . HIS A 1 95 ? -16.484 26.344 11.562 1 98.12 95 HIS A C 1
ATOM 782 O O . HIS A 1 95 ? -17.469 25.672 11.898 1 98.12 95 HIS A O 1
ATOM 788 N N . GLY A 1 96 ? -16.469 27.125 10.531 1 97.56 96 GLY A N 1
ATOM 789 C CA . GLY A 1 96 ? -17.672 27.266 9.711 1 97.56 96 GLY A CA 1
ATOM 790 C C . GLY A 1 96 ? -18.047 26 8.992 1 97.56 96 GLY A C 1
ATOM 791 O O . GLY A 1 96 ? -19.234 25.719 8.781 1 97.56 96 GLY A O 1
ATOM 792 N N . ASN A 1 97 ? -17.062 25.219 8.586 1 97.81 97 ASN A N 1
ATOM 793 C CA . ASN A 1 97 ? -17.312 23.969 7.871 1 97.81 97 ASN A CA 1
ATOM 794 C C . ASN A 1 97 ? -17.266 22.766 8.805 1 97.81 97 ASN A C 1
ATOM 796 O O . ASN A 1 97 ? -17.391 21.625 8.359 1 97.81 97 ASN A O 1
ATOM 800 N N . LYS A 1 98 ? -17.016 23.016 10.078 1 98.25 98 LYS A N 1
ATOM 801 C CA . LYS A 1 98 ? -16.953 22 11.117 1 98.25 98 LYS A CA 1
ATOM 802 C C . LYS A 1 98 ? -15.93 20.922 10.773 1 98.25 98 LYS A C 1
ATOM 804 O O . LYS A 1 98 ? -16.25 19.734 10.797 1 98.25 98 LYS A O 1
ATOM 809 N N . VAL A 1 99 ? -14.766 21.359 10.453 1 98.62 99 VAL A N 1
ATOM 810 C CA . VAL A 1 99 ? -13.648 20.469 10.109 1 98.62 99 VAL A CA 1
ATOM 811 C C . VAL A 1 99 ? -12.992 19.953 11.383 1 98.62 99 VAL A C 1
ATOM 813 O O . VAL A 1 99 ? -12.523 20.734 12.211 1 98.62 99 VAL A O 1
ATOM 816 N N . LYS A 1 100 ? -13.023 18.688 11.602 1 98.75 100 LYS A N 1
ATOM 817 C CA . LYS A 1 100 ? -12.258 18.062 12.68 1 98.75 100 LYS A CA 1
ATOM 818 C C . LYS A 1 100 ? -10.797 17.891 12.281 1 98.75 100 LYS A C 1
ATOM 820 O O . LYS A 1 100 ? -10.492 17.281 11.258 1 98.75 100 LYS A O 1
ATOM 825 N N . VAL A 1 101 ? -9.891 18.469 13.039 1 98.81 101 VAL A N 1
ATOM 826 C CA . VAL A 1 101 ? -8.453 18.344 12.805 1 98.81 101 VAL A CA 1
ATOM 827 C C . VAL A 1 101 ? -7.871 17.281 13.742 1 98.81 101 VAL A C 1
ATOM 829 O O . VAL A 1 101 ? -8.039 17.359 14.961 1 98.81 101 VAL A O 1
ATOM 832 N N . THR A 1 102 ? -7.234 16.281 13.18 1 98.88 102 THR A N 1
ATOM 833 C CA . THR A 1 102 ? -6.688 15.195 13.984 1 98.88 102 THR A CA 1
ATOM 834 C C . THR A 1 102 ? -5.25 14.891 13.57 1 98.88 102 THR A C 1
ATOM 836 O O . THR A 1 102 ? -4.934 14.859 12.383 1 98.88 102 THR A O 1
ATOM 839 N N . LEU A 1 103 ? -4.371 14.734 14.508 1 98.88 103 LEU A N 1
ATOM 840 C CA . LEU A 1 103 ? -3.037 14.219 14.234 1 98.88 103 LEU A CA 1
ATOM 841 C C . LEU A 1 103 ? -3.006 12.695 14.375 1 98.88 103 LEU A C 1
ATOM 843 O O . LEU A 1 103 ? -3.541 12.148 15.344 1 98.88 103 LEU A O 1
ATOM 847 N N . ILE A 1 104 ? -2.453 12.047 13.414 1 98.88 104 ILE A N 1
ATOM 848 C CA . ILE A 1 104 ? -2.328 10.594 13.383 1 98.88 104 ILE A CA 1
ATOM 849 C C . ILE A 1 104 ? -0.852 10.203 13.359 1 98.88 104 ILE A C 1
ATOM 851 O O . ILE A 1 104 ? -0.07 10.758 12.586 1 98.88 104 ILE A O 1
ATOM 855 N N . GLY A 1 105 ? -0.448 9.219 14.102 1 98.81 105 GLY A N 1
ATOM 856 C CA . GLY A 1 105 ? 0.929 8.766 14.195 1 98.81 105 GLY A CA 1
ATOM 857 C C . GLY A 1 105 ? 1.491 8.867 15.602 1 98.81 105 GLY A C 1
ATOM 858 O O . GLY A 1 105 ? 0.737 8.898 16.578 1 98.81 105 GLY A O 1
ATOM 859 N N . ARG A 1 106 ? 2.768 8.844 15.727 1 98.75 106 ARG A N 1
ATOM 860 C CA . ARG A 1 106 ? 3.432 8.922 17.031 1 98.75 106 ARG A CA 1
ATOM 861 C C . ARG A 1 106 ? 3.82 10.359 17.359 1 98.75 106 ARG A C 1
ATOM 863 O O . ARG A 1 106 ? 4.949 10.625 17.766 1 98.75 106 ARG A O 1
ATOM 870 N N . TRP A 1 107 ? 2.861 11.25 17.172 1 98.75 107 TRP A N 1
ATOM 871 C CA . TRP A 1 107 ? 3.1 12.688 17.328 1 98.75 107 TRP A CA 1
ATOM 872 C C . TRP A 1 107 ? 3.414 13.039 18.766 1 98.75 107 TRP A C 1
ATOM 874 O O . TRP A 1 107 ? 4.004 14.094 19.047 1 98.75 107 TRP A O 1
ATOM 884 N N . ARG A 1 108 ? 3.107 12.219 19.703 1 98.62 108 ARG A N 1
ATOM 885 C CA . ARG A 1 108 ? 3.426 12.477 21.109 1 98.62 108 ARG A CA 1
ATOM 886 C C . ARG A 1 108 ? 4.926 12.344 21.359 1 98.62 108 ARG A C 1
ATOM 888 O O . ARG A 1 108 ? 5.414 12.719 22.422 1 98.62 108 ARG A O 1
ATOM 895 N N . ASN A 1 109 ? 5.664 11.805 20.375 1 98.38 109 ASN A N 1
ATOM 896 C CA . ASN A 1 109 ? 7.121 11.742 20.469 1 98.38 109 ASN A CA 1
ATOM 897 C C . ASN A 1 109 ? 7.766 13.094 20.172 1 98.38 109 ASN A C 1
ATOM 899 O O . ASN A 1 109 ? 8.969 13.266 20.359 1 98.38 109 ASN A O 1
ATOM 903 N N . LEU A 1 110 ? 7.023 14.086 19.75 1 98.75 110 LEU A N 1
ATOM 904 C CA . LEU A 1 110 ? 7.535 15.43 19.5 1 98.75 110 LEU A CA 1
ATOM 905 C C . LEU A 1 110 ? 7.797 16.156 20.812 1 98.75 110 LEU A C 1
ATOM 907 O O . LEU A 1 110 ? 7.379 15.703 21.875 1 98.75 110 LEU A O 1
ATOM 911 N N . PRO A 1 111 ? 8.531 17.297 20.734 1 98.44 111 PRO A N 1
ATOM 912 C CA . PRO A 1 111 ? 8.727 18.094 21.953 1 98.44 111 PRO A CA 1
ATOM 913 C C . PRO A 1 111 ? 7.406 18.516 22.594 1 98.44 111 PRO A C 1
ATOM 915 O O . PRO A 1 111 ? 6.434 18.797 21.891 1 98.44 111 PRO A O 1
ATOM 918 N N . PRO A 1 112 ? 7.344 18.625 23.891 1 98.62 112 PRO A N 1
ATOM 919 C CA . PRO A 1 112 ? 6.102 18.922 24.609 1 98.62 112 PRO A CA 1
ATOM 920 C C . PRO A 1 112 ? 5.398 20.172 24.094 1 98.62 112 PRO A C 1
ATOM 922 O O . PRO A 1 112 ? 4.168 20.203 24.031 1 98.62 112 PRO A O 1
ATOM 925 N N . TYR A 1 113 ? 6.191 21.156 23.734 1 98.19 113 TYR A N 1
ATOM 926 C CA . TYR A 1 113 ? 5.586 22.406 23.297 1 98.19 113 TYR A CA 1
ATOM 927 C C . TYR A 1 113 ? 4.828 22.219 22 1 98.19 113 TYR A C 1
ATOM 929 O O . TYR A 1 113 ? 3.861 22.938 21.719 1 98.19 113 TYR A O 1
ATOM 937 N N . VAL A 1 114 ? 5.242 21.281 21.172 1 98.81 114 VAL A N 1
ATOM 938 C CA . VAL A 1 114 ? 4.523 20.953 19.938 1 98.81 114 VAL A CA 1
ATOM 939 C C . VAL A 1 114 ? 3.289 20.125 20.266 1 98.81 114 VAL A C 1
ATOM 941 O O . VAL A 1 114 ? 2.199 20.391 19.75 1 98.81 114 VAL A O 1
ATOM 944 N N . VAL A 1 115 ? 3.486 19.109 21.156 1 98.88 115 VAL A N 1
ATOM 945 C CA . VAL A 1 115 ? 2.418 18.219 21.578 1 98.88 115 VAL A CA 1
ATOM 946 C C . VAL A 1 115 ? 1.274 19.016 22.188 1 98.88 115 VAL A C 1
ATOM 948 O O . VAL A 1 115 ? 0.102 18.75 21.922 1 98.88 115 VAL A O 1
ATOM 951 N N . ASP A 1 116 ? 1.607 20 22.969 1 98.81 116 ASP A N 1
ATOM 952 C CA . ASP A 1 116 ? 0.61 20.844 23.625 1 98.81 116 ASP A CA 1
ATOM 953 C C . ASP A 1 116 ? -0.262 21.562 22.609 1 98.81 116 ASP A C 1
ATOM 955 O O . ASP A 1 116 ? -1.486 21.594 22.734 1 98.81 116 ASP A O 1
ATOM 959 N N . GLU A 1 117 ? 0.35 22.109 21.594 1 98.75 117 GLU A N 1
ATOM 960 C CA . GLU A 1 117 ? -0.396 22.812 20.547 1 98.75 117 GLU A CA 1
ATOM 961 C C . GLU A 1 117 ? -1.266 21.844 19.75 1 98.75 117 GLU A C 1
ATOM 963 O O . GLU A 1 117 ? -2.363 22.203 19.312 1 98.75 117 GLU A O 1
ATOM 968 N N . ALA A 1 118 ? -0.758 20.641 19.531 1 98.81 118 ALA A N 1
ATOM 969 C CA . ALA A 1 118 ? -1.539 19.594 18.859 1 98.81 118 ALA A CA 1
ATOM 970 C C . ALA A 1 118 ? -2.809 19.281 19.641 1 98.81 118 ALA A C 1
ATOM 972 O O . ALA A 1 118 ? -3.904 19.25 19.078 1 98.81 118 ALA A O 1
ATOM 973 N N . ILE A 1 119 ? -2.664 19.109 20.938 1 98.88 119 ILE A N 1
ATOM 974 C CA . ILE A 1 119 ? -3.779 18.75 21.812 1 98.88 119 ILE A CA 1
ATOM 975 C C . ILE A 1 119 ? -4.809 19.875 21.812 1 98.88 119 ILE A C 1
ATOM 977 O O . ILE A 1 119 ? -6.008 19.625 21.672 1 98.88 119 ILE A O 1
ATOM 981 N N . LYS A 1 120 ? -4.316 21.125 21.953 1 98.81 120 LYS A N 1
ATOM 982 C CA . LYS A 1 120 ? -5.215 22.281 21.953 1 98.81 120 LYS A CA 1
ATOM 983 C C . LYS A 1 120 ? -6.047 22.328 20.672 1 98.81 120 LYS A C 1
ATOM 985 O O . LYS A 1 120 ? -7.254 22.562 20.719 1 98.81 120 LYS A O 1
ATOM 990 N N . THR A 1 121 ? -5.414 22.094 19.562 1 98.75 121 THR A N 1
ATOM 991 C CA . THR A 1 121 ? -6.082 22.172 18.266 1 98.75 121 THR A CA 1
ATOM 992 C C . THR A 1 121 ? -7.082 21.031 18.109 1 98.75 121 THR A C 1
ATOM 994 O O . THR A 1 121 ? -8.211 21.25 17.656 1 98.75 121 THR A O 1
ATOM 997 N N . MET A 1 122 ? -6.68 19.781 18.438 1 98.81 122 MET A N 1
ATOM 998 C CA . MET A 1 122 ? -7.57 18.625 18.328 1 98.81 122 MET A CA 1
ATOM 999 C C . MET A 1 122 ? -8.781 18.797 19.234 1 98.81 122 MET A C 1
ATOM 1001 O O . MET A 1 122 ? -9.906 18.469 18.844 1 98.81 122 MET A O 1
ATOM 1005 N N . ASN A 1 123 ? -8.578 19.344 20.406 1 98.69 123 ASN A N 1
ATOM 1006 C CA . ASN A 1 123 ? -9.68 19.594 21.328 1 98.69 123 ASN A CA 1
ATOM 1007 C C . ASN A 1 123 ? -10.633 20.656 20.781 1 98.69 123 ASN A C 1
ATOM 1009 O O . ASN A 1 123 ? -11.852 20.516 20.922 1 98.69 123 ASN A O 1
ATOM 1013 N N . ALA A 1 124 ? -10.086 21.719 20.172 1 98.5 124 ALA A N 1
ATOM 1014 C CA . ALA A 1 124 ? -10.883 22.828 19.672 1 98.5 124 ALA A CA 1
ATOM 1015 C C . ALA A 1 124 ? -11.836 22.375 18.578 1 98.5 124 ALA A C 1
ATOM 1017 O O . ALA A 1 124 ? -12.828 23.047 18.281 1 98.5 124 ALA A O 1
ATOM 1018 N N . THR A 1 125 ? -11.57 21.203 17.953 1 98.5 125 THR A N 1
ATOM 1019 C CA . THR A 1 125 ? -12.367 20.766 16.828 1 98.5 125 THR A CA 1
ATOM 1020 C C . THR A 1 125 ? -12.938 19.359 17.062 1 98.5 125 THR A C 1
ATOM 1022 O O . THR A 1 125 ? -13.461 18.734 16.156 1 98.5 125 THR A O 1
ATOM 1025 N N . GLU A 1 126 ? -12.828 18.828 18.266 1 98 126 GLU A N 1
ATOM 1026 C CA . GLU A 1 126 ? -13.094 17.438 18.609 1 98 126 GLU A CA 1
ATOM 1027 C C . GLU A 1 126 ? -14.547 17.062 18.344 1 98 126 GLU A C 1
ATOM 1029 O O . GLU A 1 126 ? -14.844 15.906 18 1 98 126 GLU A O 1
ATOM 1034 N N . MET A 1 127 ? -15.453 18.016 18.328 1 97.75 127 MET A N 1
ATOM 1035 C CA . MET A 1 127 ? -16.891 17.719 18.25 1 97.75 127 MET A CA 1
ATOM 1036 C C . MET A 1 127 ? -17.375 17.766 16.812 1 97.75 127 MET A C 1
ATOM 1038 O O . MET A 1 127 ? -18.531 17.453 16.531 1 97.75 127 MET A O 1
ATOM 1042 N N . TYR A 1 128 ? -16.547 18.203 15.93 1 98.25 128 TYR A N 1
ATOM 1043 C CA . TYR A 1 128 ? -16.938 18.297 14.531 1 98.25 128 TYR A CA 1
ATOM 1044 C C . TYR A 1 128 ? -16.969 16.922 13.875 1 98.25 128 TYR A C 1
ATOM 1046 O O . TYR A 1 128 ? -16.25 16.016 14.297 1 98.25 128 TYR A O 1
ATOM 1054 N N . ASN A 1 129 ? -17.812 16.766 12.859 1 96.81 129 ASN A N 1
ATOM 1055 C CA . ASN A 1 129 ? -17.938 15.469 12.219 1 96.81 129 ASN A CA 1
ATOM 1056 C C . ASN A 1 129 ? -18.375 15.609 10.758 1 96.81 129 ASN A C 1
ATOM 1058 O O . ASN A 1 129 ? -18.844 14.641 10.148 1 96.81 129 ASN A O 1
ATOM 1062 N N . SER A 1 130 ? -18.297 16.781 10.211 1 97.5 130 SER A N 1
ATOM 1063 C CA . SER A 1 130 ? -18.719 17 8.836 1 97.5 130 SER A CA 1
ATOM 1064 C C . SER A 1 130 ? -17.562 16.797 7.859 1 97.5 130 SER A C 1
ATOM 1066 O O . SER A 1 130 ? -17.719 16.125 6.84 1 97.5 130 SER A O 1
ATOM 1068 N N . HIS A 1 131 ? -16.469 17.438 8.164 1 98.44 131 HIS A N 1
ATOM 1069 C CA . HIS A 1 131 ? -15.242 17.312 7.379 1 98.44 131 HIS A CA 1
ATOM 1070 C C . HIS A 1 131 ? -14.047 16.984 8.273 1 98.44 131 HIS A C 1
ATOM 1072 O O . HIS A 1 131 ? -14.117 17.141 9.492 1 98.44 131 HIS A O 1
ATOM 1078 N N . PHE A 1 132 ? -12.992 16.438 7.66 1 98.81 132 PHE A N 1
ATOM 1079 C CA . PHE A 1 132 ? -11.867 15.945 8.453 1 98.81 132 PHE A CA 1
ATOM 1080 C C . PHE A 1 132 ? -10.539 16.328 7.801 1 98.81 132 PHE A C 1
ATOM 1082 O O . PHE A 1 132 ? -10.344 16.109 6.605 1 98.81 132 PHE A O 1
ATOM 1089 N N . LEU A 1 133 ? -9.703 16.922 8.508 1 98.75 133 LEU A N 1
ATOM 1090 C CA . LEU A 1 133 ? -8.305 17.125 8.148 1 98.75 133 LEU A CA 1
ATOM 1091 C C . LEU A 1 133 ? -7.387 16.328 9.062 1 98.75 133 LEU A C 1
ATOM 1093 O O . LEU A 1 133 ? -7.25 16.641 10.242 1 98.75 133 LEU A O 1
ATOM 1097 N N . ASN A 1 134 ? -6.812 15.328 8.523 1 98.88 134 ASN A N 1
ATOM 1098 C CA . ASN A 1 134 ? -5.914 14.453 9.273 1 98.88 134 ASN A CA 1
ATOM 1099 C C . ASN A 1 134 ? -4.453 14.711 8.922 1 98.88 134 ASN A C 1
ATOM 1101 O O . ASN A 1 134 ? -4.066 14.617 7.754 1 98.88 134 ASN A O 1
ATOM 1105 N N . LEU A 1 135 ? -3.711 15.055 9.883 1 98.88 135 LEU A N 1
ATOM 1106 C CA . LEU A 1 135 ? -2.287 15.32 9.719 1 98.88 135 LEU A CA 1
ATOM 1107 C C . LEU A 1 135 ? -1.452 14.141 10.203 1 98.88 135 LEU A C 1
ATOM 1109 O O . LEU A 1 135 ? -1.463 13.82 11.391 1 98.88 135 LEU A O 1
ATOM 1113 N N . ALA A 1 136 ? -0.77 13.492 9.289 1 98.94 136 ALA A N 1
ATOM 1114 C CA . ALA A 1 136 ? 0.111 12.383 9.648 1 98.94 136 ALA A CA 1
ATOM 1115 C C . ALA A 1 136 ? 1.455 12.898 10.156 1 98.94 136 ALA A C 1
ATOM 1117 O O . ALA A 1 136 ? 2.271 13.391 9.375 1 98.94 136 ALA A O 1
ATOM 1118 N N . VAL A 1 137 ? 1.69 12.75 11.438 1 98.88 137 VAL A N 1
ATOM 1119 C CA . VAL A 1 137 ? 2.867 13.312 12.086 1 98.88 137 VAL A CA 1
ATOM 1120 C C . VAL A 1 137 ? 3.617 12.211 12.844 1 98.88 137 VAL A C 1
ATOM 1122 O O . VAL A 1 137 ? 3.047 11.547 13.703 1 98.88 137 VAL A O 1
ATOM 1125 N N . VAL A 1 138 ? 4.934 12.156 12.562 1 98.69 138 VAL A N 1
ATOM 1126 C CA . VAL A 1 138 ? 5.742 11.031 13.016 1 98.69 138 VAL A CA 1
ATOM 1127 C C . VAL A 1 138 ? 5.027 9.719 12.695 1 98.69 138 VAL A C 1
ATOM 1129 O O . VAL A 1 138 ? 4.855 8.875 13.578 1 98.69 138 VAL A O 1
ATOM 1132 N N . TYR A 1 139 ? 4.605 9.656 11.453 1 98.81 139 TYR A N 1
ATOM 1133 C CA . TYR A 1 139 ? 3.783 8.516 11.047 1 98.81 139 TYR A CA 1
ATOM 1134 C C . TYR A 1 139 ? 4.559 7.582 10.133 1 98.81 139 TYR A C 1
ATOM 1136 O O . TYR A 1 139 ? 5.297 8.031 9.25 1 98.81 139 TYR A O 1
ATOM 1144 N N . GLY A 1 140 ? 4.383 6.352 10.297 1 98.38 140 GLY A N 1
ATOM 1145 C CA . GLY A 1 140 ? 4.773 5.262 9.414 1 98.38 140 GLY A CA 1
ATOM 1146 C C . GLY A 1 140 ? 3.789 4.105 9.422 1 98.38 140 GLY A C 1
ATOM 1147 O O . GLY A 1 140 ? 3.352 3.664 10.484 1 98.38 140 GLY A O 1
ATOM 1148 N N . GLY A 1 141 ? 3.434 3.734 8.203 1 98.25 141 GLY A N 1
ATOM 1149 C CA . GLY A 1 141 ? 2.484 2.641 8.078 1 98.25 141 GLY A CA 1
ATOM 1150 C C . GLY A 1 141 ? 2.92 1.389 8.82 1 98.25 141 GLY A C 1
ATOM 1151 O O . GLY A 1 141 ? 2.105 0.732 9.477 1 98.25 141 GLY A O 1
ATOM 1152 N N . TYR A 1 142 ? 4.188 1.054 8.719 1 97.69 142 TYR A N 1
ATOM 1153 C CA . TYR A 1 142 ? 4.742 -0.1 9.422 1 97.69 142 TYR A CA 1
ATOM 1154 C C . TYR A 1 142 ? 4.578 0.047 10.93 1 97.69 142 TYR A C 1
ATOM 1156 O O . TYR A 1 142 ? 4.07 -0.858 11.594 1 97.69 142 TYR A O 1
ATOM 1164 N N . GLN A 1 143 ? 4.957 1.157 11.5 1 98.31 143 GLN A N 1
ATOM 1165 C CA . GLN A 1 143 ? 4.848 1.451 12.93 1 98.31 143 GLN A CA 1
ATOM 1166 C C . GLN A 1 143 ? 3.385 1.495 13.367 1 98.31 143 GLN A C 1
ATOM 1168 O O . GLN A 1 143 ? 3.057 1.101 14.484 1 98.31 143 GLN A O 1
ATOM 1173 N N . SER A 1 144 ? 2.58 1.994 12.477 1 98.62 144 SER A N 1
ATOM 1174 C CA . SER A 1 144 ? 1.149 2.025 12.766 1 98.62 144 SER A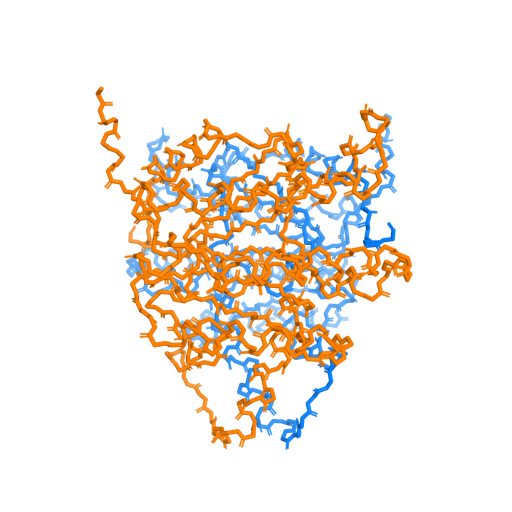 CA 1
ATOM 1175 C C . SER A 1 144 ? 0.597 0.619 12.969 1 98.62 144 SER A C 1
ATOM 1177 O O . SER A 1 144 ? -0.268 0.406 13.828 1 98.62 144 SER A O 1
ATOM 1179 N N . ILE A 1 145 ? 1.073 -0.348 12.188 1 98.5 145 ILE A N 1
ATOM 1180 C CA . ILE A 1 145 ? 0.623 -1.728 12.336 1 98.5 145 ILE A CA 1
ATOM 1181 C C . ILE A 1 145 ? 1.148 -2.305 13.648 1 98.5 145 ILE A C 1
ATOM 1183 O O . ILE A 1 145 ? 0.455 -3.072 14.32 1 98.5 145 ILE A O 1
ATOM 1187 N N . VAL A 1 146 ? 2.346 -1.94 14.016 1 98.38 146 VAL A N 1
ATOM 1188 C CA . VAL A 1 146 ? 2.865 -2.355 15.312 1 98.38 146 VAL A CA 1
ATOM 1189 C C . VAL A 1 146 ? 1.931 -1.875 16.422 1 98.38 146 VAL A C 1
ATOM 1191 O O . VAL A 1 146 ? 1.55 -2.65 17.297 1 98.38 146 VAL A O 1
ATOM 1194 N N . ASP A 1 147 ? 1.6 -0.592 16.344 1 98.25 147 ASP A N 1
ATOM 1195 C CA . ASP A 1 147 ? 0.706 -0.017 17.344 1 98.25 147 ASP A CA 1
ATOM 1196 C C . ASP A 1 147 ? -0.65 -0.72 17.344 1 98.25 147 ASP A C 1
ATOM 1198 O O . ASP A 1 147 ? -1.236 -0.959 18.406 1 98.25 147 ASP A O 1
ATOM 1202 N N . LEU A 1 148 ? -1.124 -1.001 16.141 1 98 148 LEU A N 1
ATOM 1203 C CA . LEU A 1 148 ? -2.385 -1.713 15.977 1 98 148 LEU A CA 1
ATOM 1204 C C . LEU A 1 148 ? -2.328 -3.086 16.641 1 98 148 LEU A C 1
ATOM 1206 O O . LEU A 1 148 ? -3.25 -3.469 17.359 1 98 148 LEU A O 1
ATOM 1210 N N . VAL A 1 149 ? -1.313 -3.84 16.422 1 97.69 149 VAL A N 1
ATOM 1211 C CA . VAL A 1 149 ? -1.12 -5.164 17 1 97.69 149 VAL A CA 1
ATOM 1212 C C . VAL A 1 149 ? -1.094 -5.062 18.516 1 97.69 149 VAL A C 1
ATOM 1214 O O . VAL A 1 149 ? -1.767 -5.832 19.219 1 97.69 149 VAL A O 1
ATOM 1217 N N . ASN A 1 150 ? -0.316 -4.121 18.984 1 97.5 150 ASN A N 1
ATOM 1218 C CA . ASN A 1 150 ? -0.204 -3.941 20.422 1 97.5 150 ASN A CA 1
ATOM 1219 C C . ASN A 1 150 ? -1.546 -3.568 21.047 1 97.5 150 ASN A C 1
ATOM 1221 O O . ASN A 1 150 ? -1.875 -4.027 22.141 1 97.5 150 ASN A O 1
ATOM 1225 N N . THR A 1 151 ? -2.271 -2.77 20.391 1 96.25 151 THR A N 1
ATOM 1226 C CA . THR A 1 151 ? -3.611 -2.428 20.859 1 96.25 151 THR A CA 1
ATOM 1227 C C . THR A 1 151 ? -4.5 -3.666 20.906 1 96.25 151 THR A C 1
ATOM 1229 O O . THR A 1 151 ? -5.25 -3.867 21.859 1 96.25 151 THR A O 1
ATOM 1232 N N . ALA A 1 152 ? -4.449 -4.477 19.859 1 95.62 152 ALA A N 1
ATOM 1233 C CA . ALA A 1 152 ? -5.242 -5.703 19.812 1 95.62 152 ALA A CA 1
ATOM 1234 C C . ALA A 1 152 ? -4.887 -6.629 20.969 1 95.62 152 ALA A C 1
ATOM 1236 O O . ALA A 1 152 ? -5.77 -7.199 21.625 1 95.62 152 ALA A O 1
ATOM 1237 N N . ILE A 1 153 ? -3.635 -6.734 21.25 1 93.88 153 ILE A N 1
ATOM 1238 C CA . ILE A 1 153 ? -3.15 -7.602 22.312 1 93.88 153 ILE A CA 1
ATOM 1239 C C . ILE A 1 153 ? -3.668 -7.105 23.672 1 93.88 153 ILE A C 1
ATOM 1241 O O . ILE A 1 153 ? -4.137 -7.895 24.484 1 93.88 153 ILE A O 1
ATOM 1245 N N . THR A 1 154 ? -3.641 -5.801 23.875 1 92.38 154 THR A N 1
ATOM 1246 C CA . THR A 1 154 ? -3.924 -5.23 25.188 1 92.38 154 THR A CA 1
ATOM 1247 C C . THR A 1 154 ? -5.426 -5.035 25.375 1 92.38 154 THR A C 1
ATOM 1249 O O . THR A 1 154 ? -5.957 -5.281 26.469 1 92.38 154 THR A O 1
ATOM 1252 N N . LYS A 1 155 ? -6.109 -4.641 24.359 1 89 155 LYS A N 1
ATOM 1253 C CA . LYS A 1 155 ? -7.488 -4.195 24.531 1 89 155 LYS A CA 1
ATOM 1254 C C . LYS A 1 155 ? -8.477 -5.293 24.141 1 89 155 LYS A C 1
ATOM 1256 O O . LYS A 1 155 ? -9.578 -5.359 24.672 1 89 155 LYS A O 1
ATOM 1261 N N . ILE A 1 156 ? -8.195 -6.074 23.203 1 84.62 156 ILE A N 1
ATOM 1262 C CA . ILE A 1 156 ? -9.141 -7.086 22.734 1 84.62 156 ILE A CA 1
ATOM 1263 C C . ILE A 1 156 ? -8.828 -8.43 23.391 1 84.62 156 ILE A C 1
ATOM 1265 O O . ILE A 1 156 ? -9.672 -9 24.078 1 84.62 156 ILE A O 1
ATOM 1269 N N . GLY A 1 157 ? -7.586 -8.938 23.297 1 82.94 157 GLY A N 1
ATOM 1270 C CA . GLY A 1 157 ? -7.145 -10.133 24 1 82.94 157 GLY A CA 1
ATOM 1271 C C . GLY A 1 157 ? -7.762 -11.406 23.453 1 82.94 157 GLY A C 1
ATOM 1272 O O . GLY A 1 157 ? -7.734 -12.445 24.125 1 82.94 157 GLY A O 1
ATOM 1273 N N . ARG A 1 158 ? -8.547 -11.328 22.375 1 90.38 158 ARG A N 1
ATOM 1274 C CA . ARG A 1 158 ? -9.094 -12.477 21.672 1 90.38 158 ARG A CA 1
ATOM 1275 C C . ARG A 1 158 ? -8.867 -12.352 20.156 1 90.38 158 ARG A C 1
ATOM 1277 O O . ARG A 1 158 ? -8.477 -11.289 19.672 1 90.38 158 ARG A O 1
ATOM 1284 N N . LEU A 1 159 ? -9.07 -13.445 19.5 1 95.12 159 LEU A N 1
ATOM 1285 C CA . LEU A 1 159 ? -8.922 -13.445 18.047 1 95.12 159 LEU A CA 1
ATOM 1286 C C . LEU A 1 159 ? -9.93 -12.508 17.406 1 95.12 159 LEU A C 1
ATOM 1288 O O . LEU A 1 159 ? -11.062 -12.375 17.875 1 95.12 159 LEU A O 1
ATOM 1292 N N . ILE A 1 160 ? -9.539 -11.906 16.375 1 96.12 160 ILE A N 1
ATOM 1293 C CA . ILE A 1 160 ? -10.43 -10.984 15.68 1 96.12 160 ILE A CA 1
ATOM 1294 C C . ILE A 1 160 ? -10.797 -11.555 14.312 1 96.12 160 ILE A C 1
ATOM 1296 O O . ILE A 1 160 ? -10.023 -12.32 13.727 1 96.12 160 ILE A O 1
ATOM 1300 N N . ASN A 1 161 ? -11.977 -11.227 13.828 1 96.81 161 ASN A N 1
ATOM 1301 C CA . ASN A 1 161 ? -12.352 -11.555 12.461 1 96.81 161 ASN A CA 1
ATOM 1302 C C . ASN A 1 161 ? -12.031 -10.414 11.5 1 96.81 161 ASN A C 1
ATOM 1304 O O . ASN A 1 161 ? -11.531 -9.367 11.914 1 96.81 161 ASN A O 1
ATOM 1308 N N . ASP A 1 162 ? -12.266 -10.602 10.25 1 96.75 162 ASP A N 1
ATOM 1309 C CA . ASP A 1 162 ? -11.883 -9.641 9.219 1 96.75 162 ASP A CA 1
ATOM 1310 C C . ASP A 1 162 ? -12.547 -8.289 9.445 1 96.75 162 ASP A C 1
ATOM 1312 O O . ASP A 1 162 ? -11.922 -7.242 9.281 1 96.75 162 ASP A O 1
ATOM 1316 N N . ASP A 1 163 ? -13.742 -8.242 9.906 1 95.25 163 ASP A N 1
ATOM 1317 C CA . ASP A 1 163 ? -14.539 -7.02 10.039 1 95.25 163 ASP A CA 1
ATOM 1318 C C . ASP A 1 163 ? -14.078 -6.191 11.234 1 95.25 163 ASP A C 1
ATOM 1320 O O . ASP A 1 163 ? -14.383 -5 11.328 1 95.25 163 ASP A O 1
ATOM 1324 N N . GLU A 1 164 ? -13.398 -6.793 12.117 1 95.88 164 GLU A N 1
ATOM 1325 C CA . GLU A 1 164 ? -13.047 -6.133 13.375 1 95.88 164 GLU A CA 1
ATOM 1326 C C . GLU A 1 164 ? -11.766 -5.324 13.227 1 95.88 164 GLU A C 1
ATOM 1328 O O . GLU A 1 164 ? -11.484 -4.441 14.039 1 95.88 164 GLU A O 1
ATOM 1333 N N . LEU A 1 165 ? -11 -5.68 12.227 1 97.25 165 LEU A N 1
ATOM 1334 C CA . LEU A 1 165 ? -9.719 -5.012 12.055 1 97.25 165 LEU A CA 1
ATOM 1335 C C . LEU A 1 165 ? -9.906 -3.518 11.82 1 97.25 165 LEU A C 1
ATOM 1337 O O . LEU A 1 165 ? -9.102 -2.705 12.281 1 97.25 165 LEU A O 1
ATOM 1341 N N . ILE A 1 166 ? -10.969 -3.172 11.133 1 96.94 166 ILE A N 1
ATOM 1342 C CA . ILE A 1 166 ? -11.219 -1.792 10.734 1 96.94 166 ILE A CA 1
ATOM 1343 C C . ILE A 1 166 ? -11.297 -0.901 11.969 1 96.94 166 ILE A C 1
ATOM 1345 O O . ILE A 1 166 ? -10.883 0.26 11.938 1 96.94 166 ILE A O 1
ATOM 1349 N N . LYS A 1 167 ? -11.773 -1.425 13.07 1 96.25 167 LYS A N 1
ATOM 1350 C CA . LYS A 1 167 ? -11.945 -0.663 14.297 1 96.25 167 LYS A CA 1
ATOM 1351 C C . LYS A 1 167 ? -10.602 -0.327 14.938 1 96.25 167 LYS A C 1
ATOM 1353 O O . LYS A 1 167 ? -10.516 0.542 15.805 1 96.25 167 LYS A O 1
ATOM 1358 N N . LEU A 1 168 ? -9.594 -1.034 14.5 1 97.12 168 LEU A N 1
ATOM 1359 C CA . LEU A 1 168 ? -8.273 -0.859 15.094 1 97.12 168 LEU A CA 1
ATOM 1360 C C . LEU A 1 168 ? -7.43 0.112 14.273 1 97.12 168 LEU A C 1
ATOM 1362 O O . LEU A 1 168 ? -6.336 0.5 14.688 1 97.12 168 LEU A O 1
ATOM 1366 N N . LEU A 1 169 ? -7.906 0.529 13.094 1 98.06 169 LEU A N 1
ATOM 1367 C CA . LEU A 1 169 ? -7.18 1.481 12.266 1 98.06 169 LEU A CA 1
ATOM 1368 C C . LEU A 1 169 ? -7.082 2.84 12.953 1 98.06 169 LEU A C 1
ATOM 1370 O O . LEU A 1 169 ? -8.039 3.283 13.602 1 98.06 169 LEU A O 1
ATOM 1374 N N . PRO A 1 170 ? -5.953 3.533 12.781 1 98.25 170 PRO A N 1
ATOM 1375 C CA . PRO A 1 170 ? -5.867 4.879 13.352 1 98.25 170 PRO A CA 1
ATOM 1376 C C . PRO A 1 170 ? -6.863 5.852 12.727 1 98.25 170 PRO A C 1
ATOM 1378 O O . PRO A 1 170 ? -7.098 6.934 13.266 1 98.25 170 PRO A O 1
ATOM 1381 N N . THR A 1 171 ? -7.469 5.469 11.609 1 98.5 171 THR A N 1
ATOM 1382 C CA . THR A 1 171 ? -8.43 6.301 10.898 1 98.5 171 THR A CA 1
ATOM 1383 C C . THR A 1 171 ? -9.859 5.844 11.188 1 98.5 171 THR A C 1
ATOM 1385 O O . THR A 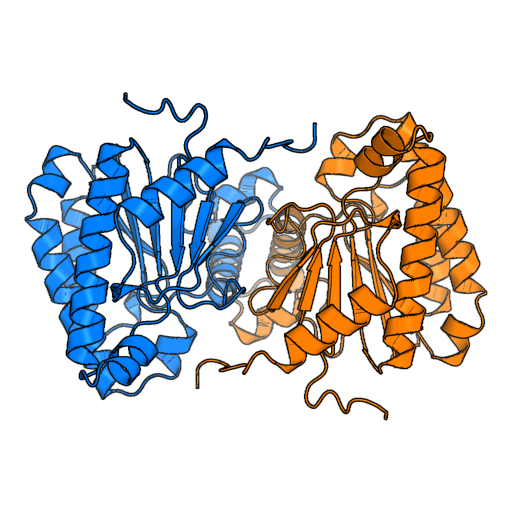1 171 ? -10.797 6.27 10.516 1 98.5 171 THR A O 1
ATOM 1388 N N . SER A 1 172 ? -10.062 4.984 12.188 1 97.94 172 SER A N 1
ATOM 1389 C CA . SER A 1 172 ? -11.359 4.363 12.438 1 97.94 172 SER A CA 1
ATOM 1390 C C . SER A 1 172 ? -12.391 5.398 12.883 1 97.94 172 SER A C 1
ATOM 1392 O O . SER A 1 172 ? -13.594 5.133 12.867 1 97.94 172 SER A O 1
ATOM 1394 N N . PHE A 1 173 ? -11.938 6.594 13.305 1 97.75 173 PHE A N 1
ATOM 1395 C CA . PHE A 1 173 ? -12.852 7.641 13.742 1 97.75 173 PHE A CA 1
ATOM 1396 C C . PHE A 1 173 ? -13.531 8.297 12.547 1 97.75 173 PHE A C 1
ATOM 1398 O O . PHE A 1 173 ? -14.523 9.023 12.703 1 97.75 173 PHE A O 1
ATOM 1405 N N . LEU A 1 174 ? -13.047 8.078 11.344 1 98.31 174 LEU A N 1
ATOM 1406 C CA . LEU A 1 174 ? -13.617 8.648 10.133 1 98.31 174 LEU A CA 1
ATOM 1407 C C . LEU A 1 174 ? -14.836 7.852 9.68 1 98.31 174 LEU A C 1
ATOM 1409 O O . LEU A 1 174 ? -14.891 6.637 9.875 1 98.31 174 LEU A O 1
ATOM 1413 N N . PRO A 1 175 ? -15.766 8.523 9.023 1 95.88 175 PRO A N 1
ATOM 1414 C CA . PRO A 1 175 ? -16.875 7.781 8.414 1 95.88 175 PRO A CA 1
ATOM 1415 C C . PRO A 1 175 ? -16.391 6.75 7.391 1 95.88 175 PRO A C 1
ATOM 1417 O O . PRO A 1 175 ? -16.953 5.656 7.305 1 95.88 175 PRO A O 1
ATOM 1420 N N . ASN A 1 176 ? -15.391 7.066 6.672 1 94.88 176 ASN A N 1
ATOM 1421 C CA . ASN A 1 176 ? -14.695 6.172 5.754 1 94.88 176 ASN A CA 1
ATOM 1422 C C . ASN A 1 176 ? -13.203 6.094 6.07 1 94.88 176 ASN A C 1
ATOM 1424 O O . ASN A 1 176 ? -12.414 6.914 5.59 1 94.88 176 ASN A O 1
ATOM 1428 N N . PRO A 1 177 ? -12.82 5.043 6.715 1 97.31 177 PRO A N 1
ATOM 1429 C CA . PRO A 1 177 ? -11.422 4.941 7.156 1 97.31 177 PRO A CA 1
ATOM 1430 C C . PRO A 1 177 ? -10.453 4.699 6.004 1 97.31 177 PRO A C 1
ATOM 1432 O O . PRO A 1 177 ? -9.25 4.906 6.152 1 97.31 177 PRO A O 1
ATOM 1435 N N . PHE A 1 178 ? -10.969 4.289 4.887 1 98.38 178 PHE A N 1
ATOM 1436 C CA . PHE A 1 178 ? -10.109 3.955 3.762 1 98.38 178 PHE A CA 1
ATOM 1437 C C . PHE A 1 178 ? -9.953 5.148 2.824 1 98.38 178 PHE A C 1
ATOM 1439 O O . PHE A 1 178 ? -10.883 5.941 2.664 1 98.38 178 PHE A O 1
ATOM 1446 N N . ILE A 1 179 ? -8.812 5.246 2.219 1 98.69 179 ILE A N 1
ATOM 1447 C CA . ILE A 1 179 ? -8.492 6.309 1.27 1 98.69 179 ILE A CA 1
ATOM 1448 C C . ILE A 1 179 ? -8.922 5.887 -0.135 1 98.69 179 ILE A C 1
ATOM 1450 O O . ILE A 1 179 ? -8.641 4.766 -0.566 1 98.69 179 ILE A O 1
ATOM 1454 N N . ASP A 1 180 ? -9.594 6.824 -0.787 1 98.25 180 ASP A N 1
ATOM 1455 C CA . ASP A 1 180 ? -10.094 6.543 -2.131 1 98.25 180 ASP A CA 1
ATOM 1456 C C . ASP A 1 180 ? -9.047 6.898 -3.188 1 98.25 180 ASP A C 1
ATOM 1458 O O . ASP A 1 180 ? -8.938 6.223 -4.211 1 98.25 180 ASP A O 1
ATOM 1462 N N . LEU A 1 181 ? -8.367 7.918 -2.939 1 98.62 181 LEU A N 1
ATOM 1463 C CA . LEU A 1 181 ? -7.414 8.492 -3.879 1 98.62 181 LEU A CA 1
ATOM 1464 C C . LEU A 1 181 ? -6.164 8.984 -3.154 1 98.62 181 LEU A C 1
ATOM 1466 O O . LEU A 1 181 ? -6.262 9.719 -2.168 1 98.62 181 LEU A O 1
ATOM 1470 N N . VAL A 1 182 ? -5.039 8.508 -3.572 1 98.88 182 VAL A N 1
ATOM 1471 C CA . VAL A 1 182 ? -3.764 9.023 -3.084 1 98.88 182 VAL A CA 1
ATOM 1472 C C . VAL A 1 182 ? -3.119 9.898 -4.152 1 98.88 182 VAL A C 1
ATOM 1474 O O . VAL A 1 182 ? -2.998 9.492 -5.312 1 98.88 182 VAL A O 1
ATOM 1477 N N . ILE A 1 183 ? -2.779 11.094 -3.801 1 98.88 183 ILE A N 1
ATOM 1478 C CA . ILE A 1 183 ? -2.053 12.016 -4.668 1 98.88 183 ILE A CA 1
ATOM 1479 C C . ILE A 1 183 ? -0.623 12.18 -4.156 1 98.88 183 ILE A C 1
ATOM 1481 O O . ILE A 1 183 ? -0.408 12.523 -2.992 1 98.88 183 ILE A O 1
ATOM 1485 N N . ARG A 1 184 ? 0.31 11.922 -4.984 1 98.88 184 ARG A N 1
ATOM 1486 C CA . ARG A 1 184 ? 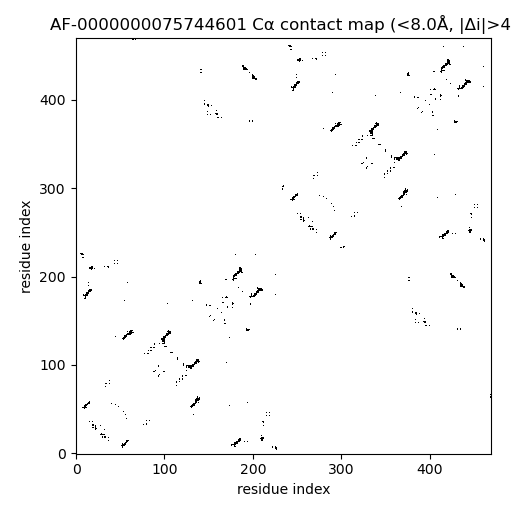1.701 12.164 -4.613 1 98.88 184 ARG A CA 1
ATOM 1487 C C . ARG A 1 184 ? 2.396 13.047 -5.648 1 98.88 184 ARG A C 1
ATOM 1489 O O . ARG A 1 184 ? 2.328 12.773 -6.848 1 98.88 184 ARG A O 1
ATOM 1496 N N . THR A 1 185 ? 3.016 14.094 -5.188 1 98.75 185 THR A N 1
ATOM 1497 C CA . THR A 1 185 ? 3.871 14.938 -6.02 1 98.75 185 THR A CA 1
ATOM 1498 C C . THR A 1 185 ? 5.324 14.469 -5.941 1 98.75 185 THR A C 1
ATOM 1500 O O . THR A 1 185 ? 5.621 13.438 -5.34 1 98.75 185 THR A O 1
ATOM 1503 N N . GLY A 1 186 ? 6.223 15.133 -6.684 1 97.44 186 GLY A N 1
ATOM 1504 C CA . GLY A 1 186 ? 7.652 14.898 -6.566 1 97.44 186 GLY A CA 1
ATOM 1505 C C . GLY A 1 186 ? 8.203 14 -7.656 1 97.44 186 GLY A C 1
ATOM 1506 O O . GLY A 1 186 ? 9.422 13.914 -7.848 1 97.44 186 GLY A O 1
ATOM 1507 N N . GLY A 1 187 ? 7.309 13.258 -8.297 1 96 187 GLY A N 1
ATOM 1508 C CA . GLY A 1 187 ? 7.746 12.461 -9.43 1 96 187 GLY A CA 1
ATOM 1509 C C . GLY A 1 187 ? 8.016 11.008 -9.078 1 96 187 GLY A C 1
ATOM 1510 O O . GLY A 1 187 ? 8.125 10.164 -9.961 1 96 187 GLY A O 1
ATOM 1511 N N . GLU A 1 188 ? 8.148 10.711 -7.828 1 95.56 188 GLU A N 1
ATOM 1512 C CA . GLU A 1 188 ? 8.383 9.336 -7.402 1 95.56 188 GLU A CA 1
ATOM 1513 C C . GLU A 1 188 ? 7.094 8.516 -7.465 1 95.56 188 GLU A C 1
ATOM 1515 O O . GLU A 1 188 ? 6 9.055 -7.277 1 95.56 188 GLU A O 1
ATOM 1520 N N . ARG A 1 189 ? 7.27 7.25 -7.719 1 97.5 189 ARG A N 1
ATOM 1521 C CA . ARG A 1 189 ? 6.125 6.344 -7.785 1 97.5 189 ARG A CA 1
ATOM 1522 C C . ARG A 1 189 ? 6.23 5.254 -6.727 1 97.5 189 ARG A C 1
ATOM 1524 O O . ARG A 1 189 ? 6.48 4.09 -7.051 1 97.5 189 ARG A O 1
ATOM 1531 N N . ARG A 1 190 ? 6.031 5.617 -5.555 1 97.88 190 ARG A N 1
ATOM 1532 C CA . ARG A 1 190 ? 6 4.766 -4.371 1 97.88 190 ARG A CA 1
ATOM 1533 C C . ARG A 1 190 ? 5.141 5.387 -3.275 1 97.88 190 ARG A C 1
ATOM 1535 O O . ARG A 1 190 ? 4.867 6.59 -3.301 1 97.88 190 ARG A O 1
ATOM 1542 N N . LEU A 1 191 ? 4.738 4.602 -2.299 1 98.12 191 LEU A N 1
ATOM 1543 C CA . LEU A 1 191 ? 3.873 5.109 -1.24 1 98.12 191 LEU A CA 1
ATOM 1544 C C . LEU A 1 191 ? 4.684 5.48 -0.004 1 98.12 191 LEU A C 1
ATOM 1546 O O . LEU A 1 191 ? 4.211 6.23 0.851 1 98.12 191 LEU A O 1
ATOM 1550 N N . SER A 1 192 ? 5.867 4.938 0.134 1 97.31 192 SER A N 1
ATOM 1551 C CA . SER A 1 192 ? 6.82 5.328 1.171 1 97.31 192 SER A CA 1
ATOM 1552 C C . SER A 1 192 ? 6.188 5.246 2.557 1 97.31 192 SER A C 1
ATOM 1554 O O . SER A 1 192 ? 6.246 6.207 3.328 1 97.31 192 SER A O 1
ATOM 1556 N N . ASN A 1 193 ? 5.617 4.176 2.883 1 98.06 193 ASN A N 1
ATOM 1557 C CA . ASN A 1 193 ? 5.156 3.904 4.238 1 98.06 193 ASN A CA 1
ATOM 1558 C C . ASN A 1 193 ? 3.902 4.707 4.578 1 98.06 193 ASN A C 1
ATOM 1560 O O . ASN A 1 193 ? 3.547 4.848 5.75 1 98.06 193 ASN A O 1
ATOM 1564 N N . PHE A 1 194 ? 3.223 5.223 3.475 1 98.75 194 PHE A N 1
ATOM 1565 C CA . PHE A 1 194 ? 2.037 6.059 3.621 1 98.75 194 PHE A CA 1
ATOM 1566 C C . PHE A 1 194 ? 0.783 5.203 3.754 1 98.75 194 PHE A C 1
ATOM 1568 O O . PHE A 1 194 ? 0.321 4.613 2.775 1 98.75 194 PHE A O 1
ATOM 1575 N N . PHE A 1 195 ? 0.218 5.008 4.922 1 98.75 195 PHE A N 1
ATOM 1576 C CA . PHE A 1 195 ? -1.056 4.379 5.25 1 98.75 195 PHE A CA 1
ATOM 1577 C C . PHE A 1 195 ? -1.282 3.135 4.398 1 98.75 195 PHE A C 1
ATOM 1579 O O . PHE A 1 195 ? -2.264 3.055 3.658 1 98.75 195 PHE A O 1
ATOM 1586 N N . PRO A 1 196 ? -0.524 2.127 4.625 1 97.94 196 PRO A N 1
ATOM 1587 C CA . PRO A 1 196 ? -0.576 0.965 3.734 1 97.94 196 PRO A CA 1
ATOM 1588 C C . PRO A 1 196 ? -1.907 0.222 3.811 1 97.94 196 PRO A C 1
ATOM 1590 O O . PRO A 1 196 ? -2.373 -0.321 2.805 1 97.94 196 PRO A O 1
ATOM 1593 N N . LEU A 1 197 ? -2.545 0.177 4.949 1 97.88 197 LEU A N 1
ATOM 1594 C CA . LEU A 1 197 ? -3.818 -0.527 5.074 1 97.88 197 LEU A CA 1
ATOM 1595 C C . LEU A 1 197 ? -4.973 0.348 4.598 1 97.88 197 LEU A C 1
ATOM 1597 O O . LEU A 1 197 ? -5.887 -0.134 3.926 1 97.88 197 LEU A O 1
ATOM 1601 N N . GLU A 1 198 ? -4.906 1.612 4.922 1 98.5 198 GLU A N 1
ATOM 1602 C CA . GLU A 1 198 ? -5.98 2.527 4.555 1 98.5 198 GLU A CA 1
ATOM 1603 C C . GLU A 1 198 ? -6.023 2.758 3.049 1 98.5 198 GLU A C 1
ATOM 1605 O O . GLU A 1 198 ? -7.062 3.135 2.502 1 98.5 198 GLU A O 1
ATOM 1610 N N . SER A 1 199 ? -4.91 2.49 2.342 1 98.31 199 SER A N 1
ATOM 1611 C CA . SER A 1 199 ? -4.844 2.781 0.914 1 98.31 199 SER A CA 1
ATOM 1612 C C . SER A 1 199 ? -4.938 1.506 0.084 1 98.31 199 SER A C 1
ATOM 1614 O O . SER A 1 199 ? -4.59 1.5 -1.098 1 98.31 199 SER A O 1
ATOM 1616 N N . ILE A 1 200 ? -5.391 0.427 0.594 1 97.19 200 ILE A N 1
ATOM 1617 C CA . ILE A 1 200 ? -5.352 -0.892 -0.028 1 97.19 200 ILE A CA 1
ATOM 1618 C C . ILE A 1 200 ? -6.113 -0.86 -1.351 1 97.19 200 ILE A C 1
ATOM 1620 O O . ILE A 1 200 ? -5.762 -1.572 -2.295 1 97.19 200 ILE A O 1
ATOM 1624 N N . TYR A 1 201 ? -7.121 -0.04 -1.521 1 95.94 201 TYR A N 1
ATOM 1625 C CA . TYR A 1 201 ? -7.887 -0.001 -2.762 1 95.94 201 TYR A CA 1
ATOM 1626 C C . TYR A 1 201 ? -7.859 1.394 -3.375 1 95.94 201 TYR A C 1
ATOM 1628 O O . TYR A 1 201 ? -8.68 1.715 -4.238 1 95.94 201 TYR A O 1
ATOM 1636 N N . ALA A 1 202 ? -6.98 2.201 -2.869 1 98.12 202 ALA A N 1
ATOM 1637 C CA . ALA A 1 202 ? -6.91 3.58 -3.346 1 98.12 202 ALA A CA 1
ATOM 1638 C C . ALA A 1 202 ? -6.426 3.637 -4.793 1 98.12 202 ALA A C 1
ATOM 1640 O O . ALA A 1 202 ? -5.535 2.883 -5.184 1 98.12 202 ALA A O 1
ATOM 1641 N N . GLU A 1 203 ? -7.074 4.535 -5.578 1 98.38 203 GLU A N 1
ATOM 1642 C CA . GLU A 1 203 ? -6.434 4.949 -6.824 1 98.38 203 GLU A CA 1
ATOM 1643 C C . GLU A 1 203 ? -5.199 5.809 -6.551 1 98.38 203 GLU A C 1
ATOM 1645 O O . GLU A 1 203 ? -5.203 6.641 -5.641 1 98.38 203 GLU A O 1
ATOM 1650 N N . LEU A 1 204 ? -4.148 5.527 -7.305 1 98.75 204 LEU A N 1
ATOM 1651 C CA . LEU A 1 204 ? -2.889 6.23 -7.078 1 98.75 204 LEU A CA 1
ATOM 1652 C C . LEU A 1 204 ? -2.615 7.23 -8.195 1 98.75 204 LEU A C 1
ATOM 1654 O O . LEU A 1 204 ? -2.596 6.863 -9.375 1 98.75 204 LEU A O 1
ATOM 1658 N N . TYR A 1 205 ? -2.469 8.477 -7.852 1 98.56 205 TYR A N 1
ATOM 1659 C CA . TYR A 1 205 ? -2.213 9.57 -8.781 1 98.56 205 TYR A CA 1
ATOM 1660 C C . TYR A 1 205 ? -0.86 10.219 -8.508 1 98.56 205 TYR A C 1
ATOM 1662 O O . TYR A 1 205 ? -0.708 10.961 -7.535 1 98.56 205 TYR A O 1
ATOM 1670 N N . PHE A 1 206 ? 0.11 9.953 -9.367 1 98.38 206 PHE A N 1
ATOM 1671 C CA . PHE A 1 206 ? 1.463 10.477 -9.234 1 98.38 206 PHE A CA 1
ATOM 1672 C C . PHE A 1 206 ? 1.682 11.656 -10.18 1 98.38 206 PHE A C 1
ATOM 1674 O O . PHE A 1 206 ? 1.282 11.609 -11.344 1 98.38 206 PHE A O 1
ATOM 1681 N N . LEU A 1 207 ? 2.273 12.695 -9.648 1 97.94 207 LEU A N 1
ATOM 1682 C CA . LEU A 1 207 ? 2.525 13.906 -10.43 1 97.94 207 LEU A CA 1
ATOM 1683 C C . LEU A 1 207 ? 4.02 14.211 -10.492 1 97.94 207 LEU A C 1
ATOM 1685 O O . LEU A 1 207 ? 4.719 14.109 -9.477 1 97.94 207 LEU A O 1
ATOM 1689 N N . ASP A 1 208 ? 4.422 14.562 -11.711 1 97.06 208 ASP A N 1
ATOM 1690 C CA . ASP A 1 208 ? 5.805 15.008 -11.875 1 97.06 208 ASP A CA 1
ATOM 1691 C C . ASP A 1 208 ? 5.93 16.516 -11.633 1 97.06 208 ASP A C 1
ATOM 1693 O O . ASP A 1 208 ? 6.289 17.266 -12.539 1 97.06 208 ASP A O 1
ATOM 1697 N N . LYS A 1 209 ? 5.566 16.969 -10.547 1 98 209 LYS A N 1
ATOM 1698 C CA . LYS A 1 209 ? 5.648 18.328 -10.016 1 98 209 LYS A CA 1
ATOM 1699 C C . LYS A 1 209 ? 6 18.312 -8.523 1 98 209 LYS A C 1
ATOM 1701 O O . LYS A 1 209 ? 5.602 17.406 -7.797 1 98 209 LYS A O 1
ATOM 1706 N N . TYR A 1 210 ? 6.77 19.312 -8.203 1 98.56 210 TYR A N 1
ATOM 1707 C CA . TYR A 1 210 ? 7.059 19.422 -6.777 1 98.56 210 TYR A CA 1
ATOM 1708 C C . TYR A 1 210 ? 5.855 19.969 -6.023 1 98.56 210 TYR A C 1
ATOM 1710 O O . TYR A 1 210 ? 5.078 20.766 -6.57 1 98.56 210 TYR A O 1
ATOM 1718 N N . TRP A 1 211 ? 5.738 19.672 -4.77 1 98.75 211 TRP A N 1
ATOM 1719 C CA . TRP A 1 211 ? 4.582 20 -3.938 1 98.75 211 TRP A CA 1
ATOM 1720 C C . TRP A 1 211 ? 4.316 21.5 -3.939 1 98.75 211 TRP A C 1
ATOM 1722 O O . TRP A 1 211 ? 3.182 21.938 -4.148 1 98.75 211 TRP A O 1
ATOM 1732 N N . PRO A 1 212 ? 5.352 22.359 -3.814 1 98.56 212 PRO A N 1
ATOM 1733 C CA . PRO A 1 212 ? 5.059 23.797 -3.811 1 98.56 212 PRO A CA 1
ATOM 1734 C C . PRO A 1 212 ? 4.418 24.266 -5.113 1 98.56 212 PRO A C 1
ATOM 1736 O O . PRO A 1 212 ? 3.752 25.312 -5.137 1 98.56 212 PRO A O 1
ATOM 1739 N N . ASP A 1 213 ? 4.555 23.484 -6.172 1 98.31 213 ASP A N 1
ATOM 1740 C CA . ASP A 1 213 ? 4.031 23.875 -7.484 1 98.31 213 ASP A CA 1
ATOM 1741 C C . ASP A 1 213 ? 2.641 23.281 -7.711 1 98.31 213 ASP A C 1
ATOM 1743 O O . ASP A 1 213 ? 2.012 23.547 -8.734 1 98.31 213 ASP A O 1
ATOM 1747 N N . PHE A 1 214 ? 2.162 22.438 -6.844 1 98.75 214 PHE A N 1
ATOM 1748 C CA . PHE A 1 214 ? 0.843 21.828 -6.965 1 98.75 214 PHE A CA 1
ATOM 1749 C C . PHE A 1 214 ? -0.245 22.906 -7.016 1 98.75 214 PHE A C 1
ATOM 1751 O O . PHE A 1 214 ? -0.243 23.828 -6.211 1 98.75 214 PHE A O 1
ATOM 1758 N N . SER A 1 215 ? -1.165 22.828 -7.984 1 98.69 215 SER A N 1
ATOM 1759 C CA . SER A 1 215 ? -2.152 23.875 -8.219 1 98.69 215 SER A CA 1
ATOM 1760 C C . SER A 1 215 ? -3.572 23.344 -8.102 1 98.69 215 SER A C 1
ATOM 1762 O O . SER A 1 215 ? -3.775 22.125 -8.008 1 98.69 215 SER A O 1
ATOM 1764 N N . ARG A 1 216 ? -4.492 24.281 -8.109 1 98.56 216 ARG A N 1
ATOM 1765 C CA . ARG A 1 216 ? -5.902 23.906 -8.109 1 98.56 216 ARG A CA 1
ATOM 1766 C C . ARG A 1 216 ? -6.25 23.078 -9.336 1 98.56 216 ARG A C 1
ATOM 1768 O O . ARG A 1 216 ? -7.055 22.141 -9.242 1 98.56 216 ARG A O 1
ATOM 1775 N N . GLU A 1 217 ? -5.637 23.391 -10.422 1 98.44 217 GLU A N 1
ATOM 1776 C CA . GLU A 1 217 ? -5.863 22.641 -11.648 1 98.44 217 GLU A CA 1
ATOM 1777 C C . GLU A 1 217 ? -5.363 21.203 -11.508 1 98.44 217 GLU A C 1
ATOM 1779 O O . GLU A 1 217 ? -6.008 20.266 -11.992 1 98.44 217 GLU A O 1
ATOM 1784 N N . ASP A 1 218 ? -4.203 21.062 -10.898 1 98.75 218 ASP A N 1
ATOM 1785 C CA . ASP A 1 218 ? -3.689 19.719 -10.656 1 98.75 218 ASP A CA 1
ATOM 1786 C C . ASP A 1 218 ? -4.656 18.922 -9.789 1 98.75 218 ASP A C 1
ATOM 1788 O O . ASP A 1 218 ? -4.914 17.75 -10.07 1 98.75 218 ASP A O 1
ATOM 1792 N N . PHE A 1 219 ? -5.199 19.594 -8.781 1 98.75 219 PHE A N 1
ATOM 1793 C CA . PHE A 1 219 ? -6.16 18.953 -7.887 1 98.75 219 PHE A CA 1
ATOM 1794 C C . PHE A 1 219 ? -7.402 18.516 -8.656 1 98.75 219 PHE A C 1
ATOM 1796 O O . PHE A 1 219 ? -7.863 17.375 -8.5 1 98.75 219 PHE A O 1
ATOM 1803 N N . GLN A 1 220 ? -7.875 19.359 -9.508 1 98.25 220 GLN A N 1
ATOM 1804 C CA . GLN A 1 220 ? -9.055 19.047 -10.312 1 98.25 220 GLN A CA 1
ATOM 1805 C C . GLN A 1 220 ? -8.773 17.891 -11.266 1 98.25 220 GLN A C 1
ATOM 1807 O O . GLN A 1 220 ? -9.641 17.031 -11.484 1 98.25 220 GLN A O 1
ATOM 1812 N N . GLU A 1 221 ? -7.609 17.875 -11.797 1 98.06 221 GLU A N 1
ATOM 1813 C CA . GLU A 1 221 ? -7.238 16.781 -12.695 1 98.06 221 GLU A CA 1
ATOM 1814 C C . GLU A 1 221 ? -7.191 15.445 -11.961 1 98.06 221 GLU A C 1
ATOM 1816 O O . GLU A 1 221 ? -7.578 14.414 -12.516 1 98.06 221 GLU A O 1
ATOM 1821 N N . ALA A 1 222 ? -6.672 15.469 -10.75 1 98.25 222 ALA A N 1
ATOM 1822 C CA . ALA A 1 222 ? -6.66 14.25 -9.938 1 98.25 222 ALA A CA 1
ATOM 1823 C C . ALA A 1 222 ? -8.078 13.75 -9.688 1 98.25 222 ALA A C 1
ATOM 1825 O O . ALA A 1 222 ? -8.336 12.547 -9.742 1 98.25 222 ALA A O 1
ATOM 1826 N N . LEU A 1 223 ? -9.008 14.672 -9.414 1 98 223 LEU A N 1
ATOM 1827 C CA . LEU A 1 223 ? -10.398 14.305 -9.211 1 98 223 LEU A CA 1
ATOM 1828 C C . LEU A 1 223 ? -11.008 13.727 -10.484 1 98 223 LEU A C 1
ATOM 1830 O O . LEU A 1 223 ? -11.75 12.742 -10.43 1 98 223 LEU A O 1
ATOM 1834 N N . ARG A 1 224 ? -10.68 14.312 -11.609 1 96.94 224 ARG A N 1
ATOM 1835 C CA . ARG A 1 224 ? -11.172 13.797 -12.891 1 96.94 224 ARG A CA 1
ATOM 1836 C C . ARG A 1 224 ? -10.625 12.398 -13.164 1 96.94 224 ARG A C 1
ATOM 1838 O O . ARG A 1 224 ? -11.352 11.539 -13.656 1 96.94 224 ARG A O 1
ATOM 1845 N N . TYR A 1 225 ? -9.391 12.305 -12.867 1 96.69 225 TYR A N 1
ATOM 1846 C CA . TYR A 1 225 ? -8.781 10.992 -13.008 1 96.69 225 TYR A CA 1
ATOM 1847 C C . TYR A 1 225 ? -9.555 9.945 -12.203 1 96.69 225 TYR A C 1
ATOM 1849 O O . TYR A 1 225 ? -9.938 8.906 -12.742 1 96.69 225 TYR A O 1
ATOM 1857 N N . TYR A 1 226 ? -9.766 10.227 -10.969 1 97.06 226 TYR A N 1
ATOM 1858 C CA . TYR A 1 226 ? -10.5 9.312 -10.109 1 97.06 226 TYR A CA 1
ATOM 1859 C C . TYR A 1 226 ? -11.875 9 -10.688 1 97.06 226 TYR A C 1
ATOM 1861 O O . TYR A 1 226 ? -12.305 7.84 -10.695 1 97.06 226 TYR A O 1
ATOM 1869 N N . ALA A 1 227 ? -12.5 9.992 -11.117 1 95.38 227 ALA A N 1
ATOM 1870 C CA . ALA A 1 227 ? -13.859 9.852 -11.648 1 95.38 227 ALA A CA 1
ATOM 1871 C C . ALA A 1 227 ? -13.867 8.977 -12.898 1 95.38 227 ALA A C 1
ATOM 1873 O O . ALA A 1 227 ? -14.875 8.328 -13.203 1 95.38 227 ALA A O 1
ATOM 1874 N N . SER A 1 228 ? -12.828 8.969 -13.609 1 92.25 228 SER A N 1
ATOM 1875 C CA . SER A 1 228 ? -12.766 8.258 -14.883 1 92.25 228 SER A CA 1
ATOM 1876 C C . SER A 1 228 ? -12.516 6.77 -14.68 1 92.25 228 SER A C 1
ATOM 1878 O O . SER A 1 228 ? -12.758 5.961 -15.578 1 92.25 228 SER A O 1
ATOM 1880 N N . VAL A 1 229 ? -11.953 6.535 -13.555 1 86.44 229 VAL A N 1
ATOM 1881 C CA . VAL A 1 229 ? -11.609 5.145 -13.273 1 86.44 229 VAL A CA 1
ATOM 1882 C C . VAL A 1 229 ? -12.875 4.359 -12.945 1 86.44 229 VAL A C 1
ATOM 1884 O O . VAL A 1 229 ? -13.703 4.812 -12.148 1 86.44 229 VAL A O 1
ATOM 1887 N N . GLU A 1 230 ? -13.227 3.498 -13.836 1 67.25 230 GLU A N 1
ATOM 1888 C CA . GLU A 1 230 ? -14.352 2.621 -13.5 1 67.25 230 GLU A CA 1
ATOM 1889 C C . GLU A 1 230 ? -14.008 1.706 -12.328 1 67.25 230 GLU A C 1
ATOM 1891 O O . GLU A 1 230 ? -12.938 1.09 -12.305 1 67.25 230 GLU A O 1
ATOM 1896 N N . ARG A 1 231 ? -14.453 2.049 -11.188 1 57.28 231 ARG A N 1
ATOM 1897 C CA . ARG A 1 231 ? -14.102 1.184 -10.062 1 57.28 231 ARG A CA 1
ATOM 1898 C C . ARG A 1 231 ? -14.836 -0.15 -10.156 1 57.28 231 ARG A C 1
ATOM 1900 O O . ARG A 1 231 ? -16.062 -0.184 -10.242 1 57.28 231 ARG A O 1
ATOM 1907 N N . LYS A 1 232 ? -14.133 -1.049 -10.898 1 49.91 232 LYS A N 1
ATOM 1908 C CA . LYS A 1 232 ? -14.68 -2.402 -10.891 1 49.91 232 LYS A CA 1
ATOM 1909 C C . LYS A 1 232 ? -14.492 -3.061 -9.523 1 49.91 232 LYS A C 1
ATOM 1911 O O . LYS A 1 232 ? -13.367 -3.385 -9.141 1 49.91 232 LYS A O 1
ATOM 1916 N N . PHE A 1 233 ? -14.883 -2.443 -8.453 1 39.72 233 PHE A N 1
ATOM 1917 C CA . PHE A 1 233 ? -14.789 -3.17 -7.195 1 39.72 233 PHE A CA 1
ATOM 1918 C C . PHE A 1 233 ? -15.195 -4.629 -7.379 1 39.72 233 PHE A C 1
ATOM 1920 O O . PHE A 1 233 ? -16.359 -4.922 -7.695 1 39.72 233 PHE A O 1
ATOM 1927 N N . GLY A 1 234 ? -14.219 -5.605 -7.691 1 37.06 234 GLY A N 1
ATOM 1928 C CA . GLY A 1 234 ? -14.297 -7.055 -7.715 1 37.06 234 GLY A CA 1
ATOM 1929 C C . GLY A 1 234 ? -15.594 -7.574 -8.305 1 37.06 234 GLY A C 1
ATOM 1930 O O . GLY A 1 234 ? -15.953 -8.734 -8.109 1 37.06 234 GLY A O 1
ATOM 1931 N N . LYS A 1 235 ? -16.547 -6.805 -8.797 1 34.81 235 LYS A N 1
ATOM 1932 C CA . LYS A 1 235 ? -17.719 -7.414 -9.422 1 34.81 235 LYS A CA 1
ATOM 1933 C C . LYS A 1 235 ? -17.484 -7.68 -10.906 1 34.81 235 LYS A C 1
ATOM 1935 O O . LYS A 1 235 ? -16.734 -6.957 -11.555 1 34.81 235 LYS A O 1
ATOM 1940 N N . MET B 1 1 ? 25.828 -6.004 -25.375 1 23.97 1 MET B N 1
ATOM 1941 C CA . MET B 1 1 ? 26.25 -5.121 -24.297 1 23.97 1 MET B CA 1
ATOM 1942 C C . MET B 1 1 ? 25.375 -5.312 -23.062 1 23.97 1 MET B C 1
ATOM 1944 O O . MET B 1 1 ? 24.156 -5.133 -23.141 1 23.97 1 MET B O 1
ATOM 1948 N N . ALA B 1 2 ? 25.672 -6.25 -22.328 1 36.06 2 ALA B N 1
ATOM 1949 C CA . ALA B 1 2 ? 25 -6.582 -21.078 1 36.06 2 ALA B CA 1
ATOM 1950 C C . ALA B 1 2 ? 24.688 -5.324 -20.281 1 36.06 2 ALA B C 1
ATOM 1952 O O . ALA B 1 2 ? 25.578 -4.598 -19.859 1 36.06 2 ALA B O 1
ATOM 1953 N N . ASN B 1 3 ? 23.672 -4.461 -20.703 1 41.28 3 ASN B N 1
ATOM 1954 C CA . ASN B 1 3 ? 23.328 -3.211 -20.031 1 41.28 3 ASN B CA 1
ATOM 1955 C C . ASN B 1 3 ? 23.344 -3.363 -18.516 1 41.28 3 ASN B C 1
ATOM 1957 O O . ASN B 1 3 ? 22.609 -4.184 -17.953 1 41.28 3 ASN B O 1
ATOM 1961 N N . ASN B 1 4 ? 24.406 -3.168 -17.938 1 47.38 4 ASN B N 1
ATOM 1962 C CA . ASN B 1 4 ? 24.797 -3.285 -16.531 1 47.38 4 ASN B CA 1
ATOM 1963 C C . ASN B 1 4 ? 23.828 -2.535 -15.617 1 47.38 4 ASN B C 1
ATOM 1965 O O . ASN B 1 4 ? 23.891 -1.311 -15.5 1 47.38 4 ASN B O 1
ATOM 1969 N N . ILE B 1 5 ? 22.656 -3.086 -15.547 1 58.19 5 ILE B N 1
ATOM 1970 C CA . ILE B 1 5 ? 21.75 -2.516 -14.555 1 58.19 5 ILE B CA 1
ATOM 1971 C C . ILE B 1 5 ? 22.453 -2.408 -13.211 1 58.19 5 ILE B C 1
ATOM 1973 O O . ILE B 1 5 ? 22.938 -3.408 -12.672 1 58.19 5 ILE B O 1
ATOM 1977 N N . LYS B 1 6 ? 22.812 -1.283 -12.734 1 65 6 LYS B N 1
ATOM 1978 C CA . LYS B 1 6 ? 23.594 -0.963 -11.547 1 65 6 LYS B CA 1
ATOM 1979 C C . LYS B 1 6 ? 22.906 -1.433 -10.273 1 65 6 LYS B C 1
ATOM 1981 O O . LYS B 1 6 ? 23.547 -1.891 -9.336 1 65 6 LYS B O 1
ATOM 1986 N N . ARG B 1 7 ? 21.562 -1.378 -10.203 1 85.44 7 ARG B N 1
ATOM 1987 C CA . ARG B 1 7 ? 20.781 -1.763 -9.039 1 85.44 7 ARG B CA 1
ATOM 1988 C C . ARG B 1 7 ? 19.594 -2.631 -9.438 1 85.44 7 ARG B C 1
ATOM 1990 O O . ARG B 1 7 ? 18.797 -2.256 -10.312 1 85.44 7 ARG B O 1
ATOM 1997 N N . LEU B 1 8 ? 19.594 -3.857 -8.961 1 93.38 8 LEU B N 1
ATOM 1998 C CA . LEU B 1 8 ? 18.5 -4.77 -9.266 1 93.38 8 LEU B CA 1
ATOM 1999 C C . LEU B 1 8 ? 17.656 -5.031 -8.023 1 93.38 8 LEU B C 1
ATOM 2001 O O . LEU B 1 8 ? 18.172 -5.059 -6.906 1 93.38 8 LEU B O 1
ATOM 2005 N N . PRO B 1 9 ? 16.406 -5.137 -8.305 1 97.12 9 PRO B N 1
ATOM 2006 C CA . PRO B 1 9 ? 15.578 -5.555 -7.164 1 97.12 9 PRO B CA 1
ATOM 2007 C C . PRO B 1 9 ? 15.867 -6.98 -6.715 1 97.12 9 PRO B C 1
ATOM 2009 O O . PRO B 1 9 ? 16.156 -7.852 -7.543 1 97.12 9 PRO B O 1
ATOM 2012 N N . ASN B 1 10 ? 15.812 -7.207 -5.438 1 97.25 10 ASN B N 1
ATOM 2013 C CA . ASN B 1 10 ? 15.93 -8.555 -4.895 1 97.25 10 ASN B CA 1
ATOM 2014 C C . ASN B 1 10 ? 14.594 -9.297 -4.934 1 97.25 10 ASN B C 1
ATOM 2016 O O . ASN B 1 10 ? 14.555 -10.508 -5.152 1 97.25 10 ASN B O 1
ATOM 2020 N N . HIS B 1 11 ? 13.516 -8.641 -4.727 1 98.62 11 HIS B N 1
ATOM 2021 C CA . HIS B 1 11 ? 12.164 -9.164 -4.598 1 98.62 11 HIS B CA 1
ATOM 2022 C C . HIS B 1 11 ? 11.18 -8.375 -5.449 1 98.62 11 HIS B C 1
ATOM 2024 O O . HIS B 1 11 ? 10.969 -7.184 -5.215 1 98.62 11 HIS B O 1
ATOM 2030 N N . ILE B 1 12 ? 10.602 -9.055 -6.445 1 98.75 12 ILE B N 1
ATOM 2031 C CA . ILE B 1 12 ? 9.641 -8.422 -7.348 1 98.75 12 ILE B CA 1
ATOM 2032 C C . ILE B 1 12 ? 8.242 -8.961 -7.07 1 98.75 12 ILE B C 1
ATOM 2034 O O . ILE B 1 12 ? 8.047 -10.172 -6.957 1 98.75 12 ILE B O 1
ATOM 2038 N N . GLY B 1 13 ? 7.312 -8.055 -6.789 1 98.88 13 GLY B N 1
ATOM 2039 C CA . GLY B 1 13 ? 5.898 -8.391 -6.75 1 98.88 13 GLY B CA 1
ATOM 2040 C C . GLY B 1 13 ? 5.191 -8.141 -8.07 1 98.88 13 GLY B C 1
ATOM 2041 O O . GLY B 1 13 ? 5.441 -7.129 -8.734 1 98.88 13 GLY B O 1
ATOM 2042 N N . ILE B 1 14 ? 4.285 -9.047 -8.484 1 98.94 14 ILE B N 1
ATOM 2043 C CA . ILE B 1 14 ? 3.607 -8.938 -9.766 1 98.94 14 ILE B CA 1
ATOM 2044 C C . ILE B 1 14 ? 2.098 -9.016 -9.562 1 98.94 14 ILE B C 1
ATOM 2046 O O . ILE B 1 14 ? 1.599 -9.945 -8.922 1 98.94 14 ILE B O 1
ATOM 2050 N N . ILE B 1 15 ? 1.408 -8.07 -10.047 1 98.81 15 ILE B N 1
ATOM 2051 C CA . ILE B 1 15 ? -0.046 -8.094 -10.164 1 98.81 15 ILE B CA 1
ATOM 2052 C C . ILE B 1 15 ? -0.446 -8.281 -11.625 1 98.81 15 ILE B C 1
ATOM 2054 O O . ILE B 1 15 ? -0.494 -7.324 -12.391 1 98.81 15 ILE B O 1
ATOM 2058 N N . PRO B 1 16 ? -0.707 -9.477 -12.016 1 98.75 16 PRO B N 1
ATOM 2059 C CA . PRO B 1 16 ? -0.94 -9.805 -13.422 1 98.75 16 PRO B CA 1
ATOM 2060 C C . PRO B 1 16 ? -2.369 -9.508 -13.875 1 98.75 16 PRO B C 1
ATOM 2062 O O . PRO B 1 16 ? -3.113 -10.43 -14.227 1 98.75 16 PRO B O 1
ATOM 2065 N N . ASP B 1 17 ? -2.703 -8.312 -14.008 1 98 17 ASP B N 1
ATOM 2066 C CA . ASP B 1 17 ? -4.055 -7.848 -14.297 1 98 17 ASP B CA 1
ATOM 2067 C C . ASP B 1 17 ? -4.301 -7.805 -15.805 1 98 17 ASP B C 1
ATOM 2069 O O . ASP B 1 17 ? -3.373 -7.594 -16.594 1 98 17 ASP B O 1
ATOM 2073 N N . GLY B 1 18 ? -5.512 -8.07 -16.203 1 97.62 18 GLY B N 1
ATOM 2074 C CA . GLY B 1 18 ? -5.906 -7.805 -17.578 1 97.62 18 GLY B CA 1
ATOM 2075 C C . GLY B 1 18 ? -6.289 -9.055 -18.344 1 97.62 18 GLY B C 1
ATOM 2076 O O . GLY B 1 18 ? -6.586 -8.992 -19.547 1 97.62 18 GLY B O 1
ATOM 2077 N N . ASN B 1 19 ? -6.355 -10.234 -17.688 1 97.75 19 ASN B N 1
ATOM 2078 C CA . ASN B 1 19 ? -6.637 -11.484 -18.391 1 97.75 19 ASN B CA 1
ATOM 2079 C C . ASN B 1 19 ? -8.023 -11.469 -19.031 1 97.75 19 ASN B C 1
ATOM 2081 O O . ASN B 1 19 ? -8.164 -11.75 -20.219 1 97.75 19 ASN B O 1
ATOM 2085 N N . ARG B 1 20 ? -9.086 -11.102 -18.281 1 96.25 20 ARG B N 1
ATOM 2086 C CA . ARG B 1 20 ? -10.453 -11.109 -18.797 1 96.25 20 ARG B CA 1
ATOM 2087 C C . ARG B 1 20 ? -10.625 -10.07 -19.906 1 96.25 20 ARG B C 1
ATOM 2089 O O . ARG B 1 20 ? -11.266 -10.344 -20.922 1 96.25 20 ARG B O 1
ATOM 2096 N N . ARG B 1 21 ? -10.117 -8.914 -19.656 1 97 21 ARG B N 1
ATOM 2097 C CA . ARG B 1 21 ? -10.234 -7.852 -20.656 1 97 21 ARG B CA 1
ATOM 2098 C C . ARG B 1 21 ? -9.492 -8.219 -21.938 1 97 21 ARG B C 1
ATOM 2100 O O . ARG B 1 21 ? -9.938 -7.898 -23.031 1 97 21 ARG B O 1
ATOM 2107 N N . TRP B 1 22 ? -8.328 -8.898 -21.781 1 98 22 TRP B N 1
ATOM 2108 C CA . TRP B 1 22 ? -7.59 -9.398 -22.938 1 98 22 TRP B CA 1
ATOM 2109 C C . TRP B 1 22 ? -8.438 -10.375 -23.734 1 98 22 TRP B C 1
ATOM 2111 O O . TRP B 1 22 ? -8.469 -10.305 -24.969 1 98 22 TRP B O 1
ATOM 2121 N N . ALA B 1 23 ? -9.07 -11.352 -23 1 97.94 23 ALA B N 1
ATOM 2122 C CA . ALA B 1 23 ? -9.93 -12.328 -23.672 1 97.94 23 ALA B CA 1
ATOM 2123 C C . ALA B 1 23 ? -11.023 -11.641 -24.484 1 97.94 23 ALA B C 1
ATOM 2125 O O . ALA B 1 23 ? -11.25 -11.984 -25.641 1 97.94 23 ALA B O 1
ATOM 2126 N N . MET B 1 24 ? -11.633 -10.609 -23.844 1 97.44 24 MET B N 1
ATOM 2127 C CA . MET B 1 24 ? -12.688 -9.852 -24.5 1 97.44 24 MET B CA 1
ATOM 2128 C C . MET B 1 24 ? -12.141 -9.133 -25.734 1 97.44 24 MET B C 1
ATOM 2130 O O . MET B 1 24 ? -12.734 -9.203 -26.812 1 97.44 24 MET B O 1
ATOM 2134 N N . ALA B 1 25 ? -11.039 -8.555 -25.609 1 97.31 25 ALA B N 1
ATOM 2135 C CA . ALA B 1 25 ? -10.445 -7.75 -26.672 1 97.31 25 ALA B CA 1
ATOM 2136 C C . ALA B 1 25 ? -10.031 -8.625 -27.859 1 97.31 25 ALA B C 1
ATOM 2138 O O . ALA B 1 25 ? -10.016 -8.164 -29 1 97.31 25 ALA B O 1
ATOM 2139 N N . HIS B 1 26 ? -9.742 -9.883 -27.641 1 97.75 26 HIS B N 1
ATOM 2140 C CA . HIS B 1 26 ? -9.211 -10.75 -28.688 1 97.75 26 HIS B CA 1
ATOM 2141 C C . HIS B 1 26 ? -10.234 -11.797 -29.109 1 97.75 26 HIS B C 1
ATOM 2143 O O . HIS B 1 26 ? -9.93 -12.672 -29.938 1 97.75 26 HIS B O 1
ATOM 2149 N N . GLY B 1 27 ? -11.359 -11.727 -28.531 1 97.5 27 GLY B N 1
ATOM 2150 C CA . GLY B 1 27 ? -12.398 -12.695 -28.859 1 97.5 27 GLY B CA 1
ATOM 2151 C C . GLY B 1 27 ? -12.055 -14.102 -28.406 1 97.5 27 GLY B C 1
ATOM 2152 O O . GLY B 1 27 ? -12.344 -15.07 -29.125 1 97.5 27 GLY B O 1
ATOM 2153 N N . MET B 1 28 ? -11.406 -14.211 -27.344 1 97.5 28 MET B N 1
ATOM 2154 C CA . MET B 1 28 ? -11.016 -15.5 -26.797 1 97.5 28 MET B CA 1
ATOM 2155 C C . MET B 1 28 ? -11.82 -15.82 -25.547 1 97.5 28 MET B C 1
ATOM 2157 O O . MET B 1 28 ? -12.43 -14.93 -24.953 1 97.5 28 MET B O 1
ATOM 2161 N N . ASP B 1 29 ? -11.898 -17.062 -25.25 1 96.69 29 ASP B N 1
ATOM 2162 C CA . ASP B 1 29 ? -12.562 -17.438 -24.016 1 96.69 29 ASP B CA 1
ATOM 2163 C C . ASP B 1 29 ? -11.656 -17.203 -22.812 1 96.69 29 ASP B C 1
ATOM 2165 O O . ASP B 1 29 ? -10.438 -17.109 -22.953 1 96.69 29 ASP B O 1
ATOM 2169 N N . ILE B 1 30 ? -12.258 -17.172 -21.641 1 95.38 30 ILE B N 1
ATOM 2170 C CA . ILE B 1 30 ? -11.555 -16.828 -20.406 1 95.38 30 ILE B CA 1
ATOM 2171 C C . ILE B 1 30 ? -10.547 -17.922 -20.062 1 95.38 30 ILE B C 1
ATOM 2173 O O . ILE B 1 30 ? -9.484 -17.641 -19.516 1 95.38 30 ILE B O 1
ATOM 2177 N N . TYR B 1 31 ? -10.859 -19.125 -20.344 1 96.69 31 TYR B N 1
ATOM 2178 C CA . TYR B 1 31 ? -9.93 -20.219 -20.094 1 96.69 31 TYR B CA 1
ATOM 2179 C C . TYR B 1 31 ? -8.602 -19.984 -20.812 1 96.69 31 TYR B C 1
ATOM 2181 O O . TYR B 1 31 ? -7.531 -20.109 -20.219 1 96.69 31 TYR B O 1
ATOM 2189 N N . THR B 1 32 ? -8.711 -19.688 -22.094 1 97.38 32 THR B N 1
ATOM 2190 C CA . THR B 1 32 ? -7.531 -19.438 -22.906 1 97.38 32 THR B CA 1
ATOM 2191 C C . THR B 1 32 ? -6.711 -18.281 -22.328 1 97.38 32 THR B C 1
ATOM 2193 O O . THR B 1 32 ? -5.484 -18.375 -22.25 1 97.38 32 THR B O 1
ATOM 2196 N N . ALA B 1 33 ? -7.348 -17.25 -21.938 1 97.31 33 ALA B N 1
ATOM 2197 C CA . ALA B 1 33 ? -6.668 -16.094 -21.359 1 97.31 33 ALA B CA 1
ATOM 2198 C C . ALA B 1 33 ? -5.922 -16.484 -20.078 1 97.31 33 ALA B C 1
ATOM 2200 O O . ALA B 1 33 ? -4.766 -16.094 -19.891 1 97.31 33 ALA B O 1
ATOM 2201 N N . TYR B 1 34 ? -6.566 -17.188 -19.203 1 97.56 34 TYR B N 1
ATOM 2202 C CA . TYR B 1 34 ? -5.938 -17.609 -17.953 1 97.56 34 TYR B CA 1
ATOM 2203 C C . TYR B 1 34 ? -4.789 -18.578 -18.234 1 97.56 34 TYR B C 1
ATOM 2205 O O . TYR B 1 34 ? -3.775 -18.562 -17.531 1 97.56 34 TYR B O 1
ATOM 2213 N N . LEU B 1 35 ? -4.977 -19.438 -19.219 1 97.69 35 LEU B N 1
ATOM 2214 C CA . LEU B 1 35 ? -3.906 -20.344 -19.609 1 97.69 35 LEU B CA 1
ATOM 2215 C C . LEU B 1 35 ? -2.67 -19.578 -20.062 1 97.69 35 LEU B C 1
ATOM 2217 O O . LEU B 1 35 ? -1.562 -19.844 -19.578 1 97.69 35 LEU B O 1
ATOM 2221 N N . ILE B 1 36 ? -2.824 -18.656 -20.938 1 98 36 ILE B N 1
ATOM 2222 C CA . ILE B 1 36 ? -1.729 -17.812 -21.406 1 98 36 ILE B CA 1
ATOM 2223 C C . ILE B 1 36 ? -1.117 -17.047 -20.234 1 98 36 ILE B C 1
ATOM 2225 O O . ILE B 1 36 ? 0.106 -16.953 -20.125 1 98 36 ILE B O 1
ATOM 2229 N N . GLY B 1 37 ? -1.937 -16.484 -19.406 1 98.06 37 GLY B N 1
ATOM 2230 C CA . GLY B 1 37 ? -1.465 -15.797 -18.219 1 98.06 37 GLY B CA 1
ATOM 2231 C C . GLY B 1 37 ? -0.618 -16.672 -17.312 1 98.06 37 GLY B C 1
ATOM 2232 O O . GLY B 1 37 ? 0.397 -16.219 -16.781 1 98.06 37 GLY B O 1
ATOM 2233 N N . SER B 1 38 ? -1.118 -17.875 -17.078 1 97.81 38 SER B N 1
ATOM 2234 C CA . SER B 1 38 ? -0.372 -18.797 -16.234 1 97.81 38 SER B CA 1
ATOM 2235 C C . SER B 1 38 ? 0.977 -19.156 -16.859 1 97.81 38 SER B C 1
ATOM 2237 O O . SER B 1 38 ? 1.977 -19.281 -16.141 1 97.81 38 SER B O 1
ATOM 2239 N N . ASP B 1 39 ? 1.064 -19.328 -18.188 1 98 39 ASP B N 1
ATOM 2240 C CA . ASP B 1 39 ? 2.322 -19.547 -18.891 1 98 39 ASP B CA 1
ATOM 2241 C C . ASP B 1 39 ? 3.258 -18.344 -18.734 1 98 39 ASP B C 1
ATOM 2243 O O . ASP B 1 39 ? 4.473 -18.516 -18.609 1 98 39 ASP B O 1
ATOM 2247 N N . LYS B 1 40 ? 2.643 -17.219 -18.75 1 98.5 40 LYS B N 1
ATOM 2248 C CA . LYS B 1 40 ? 3.414 -15.992 -18.625 1 98.5 40 LYS B CA 1
ATOM 2249 C C . LYS B 1 40 ? 4.113 -15.93 -17.266 1 98.5 40 LYS B C 1
ATOM 2251 O O . LYS B 1 40 ? 5.223 -15.398 -17.156 1 98.5 40 LYS B O 1
ATOM 2256 N N . VAL B 1 41 ? 3.521 -16.438 -16.203 1 98.19 41 VAL B N 1
ATOM 2257 C CA . VAL B 1 41 ? 4.152 -16.484 -14.891 1 98.19 41 VAL B CA 1
ATOM 2258 C C . VAL B 1 41 ? 5.441 -17.312 -14.969 1 98.19 41 VAL B C 1
ATOM 2260 O O . VAL B 1 41 ? 6.461 -16.922 -14.391 1 98.19 41 VAL B O 1
ATOM 2263 N N . GLU B 1 42 ? 5.418 -18.375 -15.703 1 97.12 42 GLU B N 1
ATOM 2264 C CA . GLU B 1 42 ? 6.605 -19.203 -15.891 1 97.12 42 GLU B CA 1
ATOM 2265 C C . GLU B 1 42 ? 7.699 -18.453 -16.641 1 97.12 42 GLU B C 1
ATOM 2267 O O . GLU B 1 42 ? 8.875 -18.547 -16.281 1 97.12 42 GLU B O 1
ATOM 2272 N N . GLU B 1 43 ? 7.273 -17.766 -17.625 1 98.12 43 GLU B N 1
ATOM 2273 C CA . GLU B 1 43 ? 8.234 -16.953 -18.375 1 98.12 43 GLU B CA 1
ATOM 2274 C C . GLU B 1 43 ? 8.898 -15.914 -17.484 1 98.12 43 GLU B C 1
ATOM 2276 O O . GLU B 1 43 ? 10.109 -15.711 -17.562 1 98.12 43 GLU B O 1
ATOM 2281 N N . VAL B 1 44 ? 8.094 -15.281 -16.688 1 98.06 44 VAL B N 1
ATOM 2282 C CA . VAL B 1 44 ? 8.609 -14.258 -15.781 1 98.06 44 VAL B CA 1
ATOM 2283 C C . VAL B 1 44 ? 9.633 -14.875 -14.828 1 98.06 44 VAL B C 1
ATOM 2285 O O . VAL B 1 44 ? 10.664 -14.258 -14.531 1 98.06 44 VAL B O 1
ATOM 2288 N N . LEU B 1 45 ? 9.312 -16.047 -14.289 1 96.31 45 LEU B N 1
ATOM 2289 C CA . LEU B 1 45 ? 10.281 -16.734 -13.438 1 96.31 45 LEU B CA 1
ATOM 2290 C C . LEU B 1 45 ? 11.609 -16.906 -14.156 1 96.31 45 LEU B C 1
ATOM 2292 O O . LEU B 1 45 ? 12.672 -16.641 -13.586 1 96.31 45 LEU B O 1
ATOM 2296 N N . GLU B 1 46 ? 11.555 -17.328 -15.422 1 97.44 46 GLU B N 1
ATOM 2297 C CA . GLU B 1 46 ? 12.766 -17.5 -16.219 1 97.44 46 GLU B CA 1
ATOM 2298 C C . GLU B 1 46 ? 13.516 -16.172 -16.359 1 97.44 46 GLU B C 1
ATOM 2300 O O . GLU B 1 46 ? 14.734 -16.125 -16.203 1 97.44 46 GLU B O 1
ATOM 2305 N N . TRP B 1 47 ? 12.766 -15.125 -16.719 1 98.44 47 TRP B N 1
ATOM 2306 C CA . TRP B 1 47 ? 13.375 -13.805 -16.859 1 98.44 47 TRP B CA 1
ATOM 2307 C C . TRP B 1 47 ? 14.008 -13.352 -15.555 1 98.44 47 TRP B C 1
ATOM 2309 O O . TRP B 1 47 ? 15.078 -12.734 -15.555 1 98.44 47 TRP B O 1
ATOM 2319 N N . ALA B 1 48 ? 13.328 -13.633 -14.438 1 97.94 48 ALA B N 1
ATOM 2320 C CA . ALA B 1 48 ? 13.852 -13.281 -13.117 1 97.94 48 ALA B CA 1
ATOM 2321 C C . ALA B 1 48 ? 15.156 -14.016 -12.828 1 97.94 48 ALA B C 1
ATOM 2323 O O . ALA B 1 48 ? 16.125 -13.414 -12.367 1 97.94 48 ALA B O 1
ATOM 2324 N N . LEU B 1 49 ? 15.203 -15.32 -13.102 1 97 49 LEU B N 1
ATOM 2325 C CA . LEU B 1 49 ? 16.406 -16.125 -12.906 1 97 49 LEU B CA 1
ATOM 2326 C C . LEU B 1 49 ? 17.547 -15.602 -13.758 1 97 49 LEU B C 1
ATOM 2328 O O . LEU B 1 49 ? 18.672 -15.453 -13.273 1 97 49 LEU B O 1
ATOM 2332 N N . ASP B 1 50 ? 17.219 -15.234 -14.977 1 97 50 ASP B N 1
ATOM 2333 C CA . ASP B 1 50 ? 18.219 -14.727 -15.906 1 97 50 ASP B CA 1
ATOM 2334 C C . ASP B 1 50 ? 18.812 -13.414 -15.414 1 97 50 ASP B C 1
ATOM 2336 O O . ASP B 1 50 ? 19.922 -13.039 -15.82 1 97 50 ASP B O 1
ATOM 2340 N N . ASN B 1 51 ? 18.094 -12.711 -14.555 1 96.44 51 ASN B N 1
ATOM 2341 C CA . ASN B 1 51 ? 18.531 -11.398 -14.109 1 96.44 51 ASN B CA 1
ATOM 2342 C C . ASN B 1 51 ? 18.906 -11.406 -12.633 1 96.44 51 ASN B C 1
ATOM 2344 O O . ASN B 1 51 ? 19.047 -10.352 -12.016 1 96.44 51 ASN B O 1
ATOM 2348 N N . ASN B 1 52 ? 18.953 -12.578 -12.016 1 94.06 52 ASN B N 1
ATOM 2349 C CA . ASN B 1 52 ? 19.406 -12.781 -10.648 1 94.06 52 ASN B CA 1
ATOM 2350 C C . ASN B 1 52 ? 18.469 -12.125 -9.641 1 94.06 52 ASN B C 1
ATOM 2352 O O . ASN B 1 52 ? 18.906 -11.547 -8.648 1 94.06 52 ASN B O 1
ATOM 2356 N N . VAL B 1 53 ? 17.25 -12.023 -10.016 1 97.31 53 VAL B N 1
ATOM 2357 C CA . VAL B 1 53 ? 16.219 -11.664 -9.047 1 97.31 53 VAL B CA 1
ATOM 2358 C C . VAL B 1 53 ? 15.977 -12.836 -8.102 1 97.31 53 VAL B C 1
ATOM 2360 O O . VAL B 1 53 ? 15.688 -13.953 -8.547 1 97.31 53 VAL B O 1
ATOM 2363 N N . GLN B 1 54 ? 16.047 -12.57 -6.875 1 98.06 54 GLN B N 1
ATOM 2364 C CA . GLN B 1 54 ? 16.031 -13.664 -5.91 1 98.06 54 GLN B CA 1
ATOM 2365 C C . GLN B 1 54 ? 14.609 -14.164 -5.656 1 98.06 54 GLN B C 1
ATOM 2367 O O . GLN B 1 54 ? 14.383 -15.367 -5.523 1 98.06 54 GLN B O 1
ATOM 2372 N N . ALA B 1 55 ? 13.648 -13.25 -5.543 1 98.69 55 ALA B N 1
ATOM 2373 C CA . ALA B 1 55 ? 12.281 -13.641 -5.18 1 98.69 55 ALA B CA 1
ATOM 2374 C C . ALA B 1 55 ? 11.258 -12.977 -6.098 1 98.69 55 ALA B C 1
ATOM 2376 O O . ALA B 1 55 ? 11.398 -11.805 -6.441 1 98.69 55 ALA B O 1
ATOM 2377 N N . VAL B 1 56 ? 10.312 -13.766 -6.496 1 98.75 56 VAL B N 1
ATOM 2378 C CA . VAL B 1 56 ? 9.148 -13.273 -7.223 1 98.75 56 VAL B CA 1
ATOM 2379 C C . VAL B 1 56 ? 7.871 -13.672 -6.484 1 98.75 56 VAL B C 1
ATOM 2381 O O . VAL B 1 56 ? 7.688 -14.836 -6.129 1 98.75 56 VAL B O 1
ATOM 2384 N N . THR B 1 57 ? 7.062 -12.727 -6.164 1 98.88 57 THR B N 1
ATOM 2385 C CA . THR B 1 57 ? 5.746 -12.945 -5.578 1 98.88 57 THR B CA 1
ATOM 2386 C C . THR B 1 57 ? 4.645 -12.523 -6.551 1 98.88 57 THR B C 1
ATOM 2388 O O . THR B 1 57 ? 4.602 -11.375 -6.988 1 98.88 5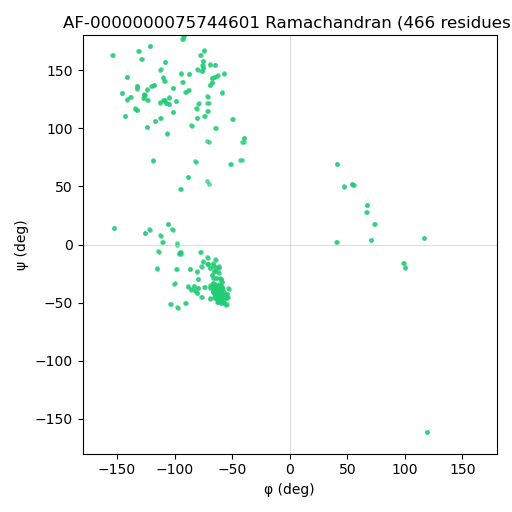7 THR B O 1
ATOM 2391 N N . VAL B 1 58 ? 3.75 -13.43 -6.898 1 98.88 58 VAL B N 1
ATOM 2392 C CA . VAL B 1 58 ? 2.766 -13.172 -7.945 1 98.88 58 VAL B CA 1
ATOM 2393 C C . VAL B 1 58 ? 1.356 -13.375 -7.391 1 98.88 58 VAL B C 1
ATOM 2395 O O . VAL B 1 58 ? 1.093 -14.352 -6.691 1 98.88 58 VAL B O 1
ATOM 2398 N N . TYR B 1 59 ? 0.521 -12.406 -7.703 1 98.69 59 TYR B N 1
ATOM 2399 C CA . TYR B 1 59 ? -0.899 -12.523 -7.391 1 98.69 59 TYR B CA 1
ATOM 2400 C C . TYR B 1 59 ? -1.573 -13.547 -8.305 1 98.69 59 TYR B C 1
ATOM 2402 O O . TYR B 1 59 ? -1.66 -13.344 -9.516 1 98.69 59 TYR B O 1
ATOM 2410 N N . ILE B 1 60 ? -2.057 -14.641 -7.766 1 98.44 60 ILE B N 1
ATOM 2411 C CA . ILE B 1 60 ? -2.67 -15.695 -8.562 1 98.44 60 ILE B CA 1
ATOM 2412 C C . ILE B 1 60 ? -4.191 -15.633 -8.422 1 98.44 60 ILE B C 1
ATOM 2414 O O . ILE B 1 60 ? -4.914 -15.672 -9.422 1 98.44 60 ILE B O 1
ATOM 2418 N N . LEU B 1 61 ? -4.645 -15.594 -7.223 1 98.31 61 LEU B N 1
ATOM 2419 C CA . LEU B 1 61 ? -6.051 -15.5 -6.848 1 98.31 61 LEU B CA 1
ATOM 2420 C C . LEU B 1 61 ? -6.223 -14.617 -5.613 1 98.31 61 LEU B C 1
ATOM 2422 O O . LEU B 1 61 ? -5.867 -15.023 -4.504 1 98.31 61 LEU B O 1
ATOM 2426 N N . SER B 1 62 ? -6.801 -13.453 -5.773 1 98 62 SER B N 1
ATOM 2427 C CA . SER B 1 62 ? -7.012 -12.555 -4.645 1 98 62 SER B CA 1
ATOM 2428 C C . SER B 1 62 ? -8.172 -13.031 -3.77 1 98 62 SER B C 1
ATOM 2430 O O . SER B 1 62 ? -9.016 -13.812 -4.215 1 98 62 SER B O 1
ATOM 2432 N N . TYR B 1 63 ? -8.148 -12.578 -2.553 1 98 63 TYR B N 1
ATOM 2433 C CA . TYR B 1 63 ? -9.258 -12.875 -1.651 1 98 63 TYR B CA 1
ATOM 2434 C C . TYR B 1 63 ? -10.586 -12.414 -2.248 1 98 63 TYR B C 1
ATOM 2436 O O . TYR B 1 63 ? -11.57 -13.156 -2.23 1 98 63 TYR B O 1
ATOM 2444 N N . GLU B 1 64 ? -10.633 -11.195 -2.838 1 96.56 64 GLU B N 1
ATOM 2445 C CA . GLU B 1 64 ? -11.852 -10.648 -3.438 1 96.56 64 GLU B CA 1
ATOM 2446 C C . GLU B 1 64 ? -12.328 -11.523 -4.594 1 96.56 64 GLU B C 1
ATOM 2448 O O . GLU B 1 64 ? -13.523 -11.812 -4.707 1 96.56 64 GLU B O 1
ATOM 2453 N N . ASN B 1 65 ? -11.398 -11.922 -5.434 1 95.56 65 ASN B N 1
ATOM 2454 C CA . ASN B 1 65 ? -11.766 -12.766 -6.562 1 95.56 65 ASN B CA 1
ATOM 2455 C C . ASN B 1 65 ? -12.25 -14.133 -6.105 1 95.56 65 ASN B C 1
ATOM 2457 O O . ASN B 1 65 ? -13.172 -14.703 -6.699 1 95.56 65 ASN B O 1
ATOM 2461 N N . PHE B 1 66 ? -11.68 -14.703 -5.098 1 97.81 66 PHE B N 1
ATOM 2462 C CA . PHE B 1 66 ? -12.133 -15.961 -4.516 1 97.81 66 PHE B CA 1
ATOM 2463 C C . PHE B 1 66 ? -13.57 -15.836 -4.023 1 97.81 66 PHE B C 1
ATOM 2465 O O . PHE B 1 66 ? -14.367 -16.766 -4.188 1 97.81 66 PHE B O 1
ATOM 2472 N N . MET B 1 67 ? -13.883 -14.656 -3.48 1 96.31 67 MET B N 1
ATOM 2473 C CA . MET B 1 67 ? -15.211 -14.445 -2.914 1 96.31 67 MET B CA 1
ATOM 2474 C C . MET B 1 67 ? -16.234 -14.148 -4.008 1 96.31 67 MET B C 1
ATOM 2476 O O . MET B 1 67 ? -17.406 -14.516 -3.893 1 96.31 67 MET B O 1
ATOM 2480 N N . ASN B 1 68 ? -15.789 -13.539 -5.121 1 95.19 68 ASN B N 1
ATOM 2481 C CA . ASN B 1 68 ? -16.781 -12.906 -5.977 1 95.19 68 ASN B CA 1
ATOM 2482 C C . ASN B 1 68 ? -16.859 -13.578 -7.344 1 95.19 68 ASN B C 1
ATOM 2484 O O . ASN B 1 68 ? -17.844 -13.438 -8.062 1 95.19 68 ASN B O 1
ATOM 2488 N N . ARG B 1 69 ? -15.852 -14.297 -7.785 1 94.06 69 ARG B N 1
ATOM 2489 C CA . ARG B 1 69 ? -15.875 -14.914 -9.109 1 94.06 69 ARG B CA 1
ATOM 2490 C C . ARG B 1 69 ? -16.891 -16.047 -9.164 1 94.06 69 ARG B C 1
ATOM 2492 O O . ARG B 1 69 ? -17.219 -16.641 -8.141 1 94.06 69 ARG B O 1
ATOM 2499 N N . SER B 1 70 ? -17.359 -16.328 -10.391 1 95.94 70 SER B N 1
ATOM 2500 C CA . SER B 1 70 ? -18.281 -17.438 -10.586 1 95.94 70 SER B CA 1
ATOM 2501 C C . SER B 1 70 ? -17.609 -18.766 -10.273 1 95.94 70 SER B C 1
ATOM 2503 O O . SER B 1 70 ? -16.391 -18.906 -10.398 1 95.94 70 SER B O 1
ATOM 2505 N N . GLU B 1 71 ? -18.438 -19.719 -9.906 1 96.44 71 GLU B N 1
ATOM 2506 C CA . GLU B 1 71 ? -17.922 -21.047 -9.617 1 96.44 71 GLU B CA 1
ATOM 2507 C C . GLU B 1 71 ? -17.203 -21.641 -10.828 1 96.44 71 GLU B C 1
ATOM 2509 O O . GLU B 1 71 ? -16.188 -22.312 -10.688 1 96.44 71 GLU B O 1
ATOM 2514 N N . MET B 1 72 ? -17.719 -21.375 -11.922 1 96.25 72 MET B N 1
ATOM 2515 C CA . MET B 1 72 ? -17.109 -21.859 -13.148 1 96.25 72 MET B CA 1
ATOM 2516 C C . MET B 1 72 ? -15.711 -21.281 -13.328 1 96.25 72 MET B C 1
ATOM 2518 O O . MET B 1 72 ? -14.758 -22 -13.633 1 96.25 72 MET B O 1
ATOM 2522 N N . GLU B 1 73 ? -15.617 -20.047 -13.164 1 96.25 73 GLU B N 1
ATOM 2523 C CA . GLU B 1 73 ? -14.32 -19.391 -13.312 1 96.25 73 GLU B CA 1
ATOM 2524 C C . GLU B 1 73 ? -13.336 -19.875 -12.25 1 96.25 73 GLU B C 1
ATOM 2526 O O . GLU B 1 73 ? -12.156 -20.078 -12.531 1 96.25 73 GLU B O 1
ATOM 2531 N N . LYS B 1 74 ? -13.812 -20.078 -11.062 1 97.5 74 LYS B N 1
ATOM 2532 C CA . LYS B 1 74 ? -12.961 -20.594 -10 1 97.5 74 LYS B CA 1
ATOM 2533 C C . LYS B 1 74 ? -12.43 -21.984 -10.359 1 97.5 74 LYS B C 1
ATOM 2535 O O . LYS B 1 74 ? -11.25 -22.281 -10.148 1 97.5 74 LYS B O 1
ATOM 2540 N N . ARG B 1 75 ? -13.266 -22.781 -10.883 1 97.19 75 ARG B N 1
ATOM 2541 C CA . ARG B 1 75 ? -12.859 -24.125 -11.273 1 97.19 75 ARG B CA 1
ATOM 2542 C C . ARG B 1 75 ? -11.75 -24.078 -12.32 1 97.19 75 ARG B C 1
ATOM 2544 O O . ARG B 1 75 ? -10.812 -24.875 -12.273 1 97.19 75 ARG B O 1
ATOM 2551 N N . ILE B 1 76 ? -11.891 -23.188 -13.234 1 97.06 76 ILE B N 1
ATOM 2552 C CA . ILE B 1 76 ? -10.859 -23 -14.25 1 97.06 76 ILE B CA 1
ATOM 2553 C C . ILE B 1 76 ? -9.539 -22.625 -13.594 1 97.06 76 ILE B C 1
ATOM 2555 O O . ILE B 1 76 ? -8.492 -23.203 -13.914 1 97.06 76 ILE B O 1
ATOM 2559 N N . LEU B 1 77 ? -9.578 -21.719 -12.672 1 97.56 77 LEU B N 1
ATOM 2560 C CA . LEU B 1 77 ? -8.383 -21.25 -11.969 1 97.56 77 LEU B CA 1
ATOM 2561 C C . LEU B 1 77 ? -7.746 -22.375 -11.172 1 97.56 77 LEU B C 1
ATOM 2563 O O . LEU B 1 77 ? -6.523 -22.531 -11.172 1 97.56 77 LEU B O 1
ATOM 2567 N N . TYR B 1 78 ? -8.609 -23.188 -10.5 1 98.56 78 TYR B N 1
ATOM 2568 C CA . TYR B 1 78 ? -8.102 -24.312 -9.719 1 98.56 78 TYR B CA 1
ATOM 2569 C C . TYR B 1 78 ? -7.414 -25.328 -10.609 1 98.56 78 TYR B C 1
ATOM 2571 O O . TYR B 1 78 ? -6.336 -25.828 -10.273 1 98.56 78 TYR B O 1
ATOM 2579 N N . GLU B 1 79 ? -8.023 -25.562 -11.695 1 98.12 79 GLU B N 1
ATOM 2580 C CA . GLU B 1 79 ? -7.465 -26.531 -12.633 1 98.12 79 GLU B CA 1
ATOM 2581 C C . GLU B 1 79 ? -6.105 -26.078 -13.156 1 98.12 79 GLU B C 1
ATOM 2583 O O . GLU B 1 79 ? -5.156 -26.859 -13.203 1 98.12 79 GLU B O 1
ATOM 2588 N N . LEU B 1 80 ? -6.043 -24.891 -13.531 1 98.12 80 LEU B N 1
ATOM 2589 C CA . LEU B 1 80 ? -4.793 -24.359 -14.047 1 98.12 80 LEU B CA 1
ATOM 2590 C C . LEU B 1 80 ? -3.73 -24.297 -12.961 1 98.12 80 LEU B C 1
ATOM 2592 O O . LEU B 1 80 ? -2.555 -24.562 -13.211 1 98.12 80 LEU B O 1
ATOM 2596 N N . LEU B 1 81 ? -4.121 -23.922 -11.734 1 98.56 81 LEU B N 1
ATOM 2597 C CA . LEU B 1 81 ? -3.191 -23.891 -10.609 1 98.56 81 LEU B CA 1
ATOM 2598 C C . LEU B 1 81 ? -2.604 -25.281 -10.367 1 98.56 81 LEU B C 1
ATOM 2600 O O . LEU B 1 81 ? -1.389 -25.438 -10.227 1 98.56 81 LEU B O 1
ATOM 2604 N N . ILE B 1 82 ? -3.465 -26.281 -10.367 1 98.62 82 ILE B N 1
ATOM 2605 C CA . ILE B 1 82 ? -3.029 -27.672 -10.156 1 98.62 82 ILE B CA 1
ATOM 2606 C C . ILE B 1 82 ? -2.035 -28.062 -11.242 1 98.62 82 ILE B C 1
ATOM 2608 O O . ILE B 1 82 ? -0.969 -28.609 -10.945 1 98.62 82 ILE B O 1
ATOM 2612 N N . ARG B 1 83 ? -2.369 -27.781 -12.453 1 98.19 83 ARG B N 1
ATOM 2613 C CA . ARG B 1 83 ? -1.516 -28.109 -13.586 1 98.19 83 ARG B CA 1
ATOM 2614 C C . ARG B 1 83 ? -0.135 -27.484 -13.438 1 98.19 83 ARG B C 1
ATOM 2616 O O . ARG B 1 83 ? 0.883 -28.156 -13.633 1 98.19 83 ARG B O 1
ATOM 2623 N N . LYS B 1 84 ? -0.133 -26.266 -13.062 1 98.19 84 LYS B N 1
ATOM 2624 C CA . LYS B 1 84 ? 1.13 -25.547 -12.961 1 98.19 84 LYS B CA 1
ATOM 2625 C C . LYS B 1 84 ? 1.933 -26 -11.75 1 98.19 84 LYS B C 1
ATOM 2627 O O . LYS B 1 84 ? 3.164 -26.031 -11.789 1 98.19 84 LYS B O 1
ATOM 2632 N N . LEU B 1 85 ? 1.278 -26.297 -10.641 1 98.62 85 LEU B N 1
ATOM 2633 C CA . LEU B 1 85 ? 1.962 -26.828 -9.469 1 98.62 85 LEU B CA 1
ATOM 2634 C C . LEU B 1 85 ? 2.627 -28.172 -9.789 1 98.62 85 LEU B C 1
ATOM 2636 O O . LEU B 1 85 ? 3.793 -28.391 -9.453 1 98.62 85 LEU B O 1
ATOM 2640 N N . LYS B 1 86 ? 1.891 -29.062 -10.469 1 98.5 86 LYS B N 1
ATOM 2641 C CA . LYS B 1 86 ? 2.441 -30.344 -10.891 1 98.5 86 LYS B CA 1
ATOM 2642 C C . LYS B 1 86 ? 3.656 -30.156 -11.789 1 98.5 86 LYS B C 1
ATOM 2644 O O . LYS B 1 86 ? 4.676 -30.828 -11.617 1 98.5 86 LYS B O 1
ATOM 2649 N N . LYS B 1 87 ? 3.529 -29.281 -12.68 1 98 87 LYS B N 1
ATOM 2650 C CA . LYS B 1 87 ? 4.641 -28.984 -13.578 1 98 87 LYS B CA 1
ATOM 2651 C C . LYS B 1 87 ? 5.852 -28.469 -12.812 1 98 87 LYS B C 1
ATOM 2653 O O . LYS B 1 87 ? 6.98 -28.891 -13.055 1 98 87 LYS B O 1
ATOM 2658 N N . ALA B 1 88 ? 5.617 -27.516 -11.891 1 97 88 ALA B N 1
ATOM 2659 C CA . ALA B 1 88 ? 6.699 -26.938 -11.102 1 97 88 ALA B CA 1
ATOM 2660 C C . ALA B 1 88 ? 7.457 -28 -10.32 1 97 88 ALA B C 1
ATOM 2662 O O . ALA B 1 88 ? 8.688 -27.953 -10.227 1 97 88 ALA B O 1
ATOM 2663 N N . ARG B 1 89 ? 6.793 -28.953 -9.82 1 96.5 89 ARG B N 1
ATOM 2664 C CA . ARG B 1 89 ? 7.359 -30 -8.992 1 96.5 89 ARG B CA 1
ATOM 2665 C C . ARG B 1 89 ? 8.336 -30.875 -9.781 1 96.5 89 ARG B C 1
ATOM 2667 O O . ARG B 1 89 ? 9.258 -31.453 -9.211 1 96.5 89 ARG B O 1
ATOM 2674 N N . GLU B 1 90 ? 8.125 -30.844 -11.062 1 96.12 90 GLU B N 1
ATOM 2675 C CA . GLU B 1 90 ? 8.938 -31.719 -11.891 1 96.12 90 GLU B CA 1
ATOM 2676 C C . GLU B 1 90 ? 9.867 -30.922 -12.797 1 96.12 90 GLU B C 1
ATOM 2678 O O . GLU B 1 90 ? 10.672 -31.5 -13.539 1 96.12 90 GLU B O 1
ATOM 2683 N N . ASP B 1 91 ? 9.695 -29.672 -12.766 1 95.88 91 ASP B N 1
ATOM 2684 C CA . ASP B 1 91 ? 10.414 -28.781 -13.688 1 95.88 91 ASP B CA 1
ATOM 2685 C C . ASP B 1 91 ? 11.898 -28.719 -13.336 1 95.88 91 ASP B C 1
ATOM 2687 O O . ASP B 1 91 ? 12.258 -28.281 -12.242 1 95.88 91 ASP B O 1
ATOM 2691 N N . PRO B 1 92 ? 12.82 -29.078 -14.258 1 95.94 92 PRO B N 1
ATOM 2692 C CA . PRO B 1 92 ? 14.258 -29.016 -13.984 1 95.94 92 PRO B CA 1
ATOM 2693 C C . PRO B 1 92 ? 14.734 -27.609 -13.656 1 95.94 92 PRO B C 1
ATOM 2695 O O . PRO B 1 92 ? 15.727 -27.438 -12.938 1 95.94 92 PRO B O 1
ATOM 2698 N N . ARG B 1 93 ? 14.125 -26.625 -14.133 1 94.19 93 ARG B N 1
ATOM 2699 C CA . ARG B 1 93 ? 14.516 -25.266 -13.812 1 94.19 93 ARG B CA 1
ATOM 2700 C C . ARG B 1 93 ? 14.312 -24.969 -12.336 1 94.19 93 ARG B C 1
ATOM 2702 O O . ARG B 1 93 ? 15.133 -24.281 -11.711 1 94.19 93 ARG B O 1
ATOM 2709 N N . ILE B 1 94 ? 13.219 -25.453 -11.758 1 97.81 94 ILE B N 1
ATOM 2710 C CA . ILE B 1 94 ? 12.914 -25.281 -10.344 1 97.81 94 ILE B CA 1
ATOM 2711 C C . ILE B 1 94 ? 13.984 -25.969 -9.5 1 97.81 94 ILE B C 1
ATOM 2713 O O . ILE B 1 94 ? 14.57 -25.359 -8.602 1 97.81 94 ILE B O 1
ATOM 2717 N N . HIS B 1 95 ? 14.312 -27.188 -9.852 1 98.06 95 HIS B N 1
ATOM 2718 C CA . HIS B 1 95 ? 15.234 -27.969 -9.039 1 98.06 95 HIS B CA 1
ATOM 2719 C C . HIS B 1 95 ? 16.688 -27.578 -9.297 1 98.06 95 HIS B C 1
ATOM 2721 O O . HIS B 1 95 ? 17.484 -27.516 -8.367 1 98.06 95 HIS B O 1
ATOM 2727 N N . GLY B 1 96 ? 16.984 -27.297 -10.531 1 97.5 96 GLY B N 1
ATOM 2728 C CA . GLY B 1 96 ? 18.328 -26.891 -10.867 1 97.5 96 GLY B CA 1
ATOM 2729 C C . GLY B 1 96 ? 18.734 -25.562 -10.25 1 97.5 96 GLY B C 1
ATOM 2730 O O . GLY B 1 96 ? 19.891 -25.375 -9.898 1 97.5 96 GLY B O 1
ATOM 2731 N N . ASN B 1 97 ? 17.781 -24.656 -10.125 1 97.81 97 ASN B N 1
ATOM 2732 C CA . ASN B 1 97 ? 18.047 -23.344 -9.555 1 97.81 97 ASN B CA 1
ATOM 2733 C C . ASN B 1 97 ? 17.656 -23.281 -8.086 1 97.81 97 ASN B C 1
ATOM 2735 O O . ASN B 1 97 ? 17.766 -22.219 -7.453 1 97.81 97 ASN B O 1
ATOM 2739 N N . LYS B 1 98 ? 17.172 -24.391 -7.562 1 98.25 98 LYS B N 1
ATOM 2740 C CA . LYS B 1 98 ? 16.766 -24.516 -6.164 1 98.25 98 LYS B CA 1
ATOM 2741 C C . LYS B 1 98 ? 15.742 -23.453 -5.781 1 98.25 98 LYS B C 1
ATOM 2743 O O . LYS B 1 98 ? 15.914 -22.75 -4.789 1 98.25 98 LYS B O 1
ATOM 2748 N N . VAL B 1 99 ? 14.727 -23.359 -6.574 1 98.62 99 VAL B N 1
ATOM 2749 C CA . VAL B 1 99 ? 13.633 -22.422 -6.363 1 98.62 99 VAL B CA 1
ATOM 2750 C C . VAL B 1 99 ? 12.656 -22.984 -5.332 1 98.62 99 VAL B C 1
ATOM 2752 O O . VAL B 1 99 ? 12.102 -24.078 -5.527 1 98.62 99 VAL B O 1
ATOM 2755 N N . LYS B 1 100 ? 12.5 -22.344 -4.227 1 98.75 100 LYS B N 1
ATOM 2756 C CA . LYS B 1 100 ? 11.453 -22.688 -3.268 1 98.75 100 LYS B CA 1
ATOM 2757 C C . LYS B 1 100 ? 10.102 -22.125 -3.703 1 98.75 100 LYS B C 1
ATOM 2759 O O . LYS B 1 100 ? 9.969 -20.922 -3.932 1 98.75 100 LYS B O 1
ATOM 2764 N N . VAL B 1 101 ? 9.125 -22.969 -3.891 1 98.81 101 VAL B N 1
ATOM 2765 C CA . VAL B 1 101 ? 7.77 -22.562 -4.258 1 98.81 101 VAL B CA 1
ATOM 2766 C C . VAL B 1 101 ? 6.887 -22.531 -3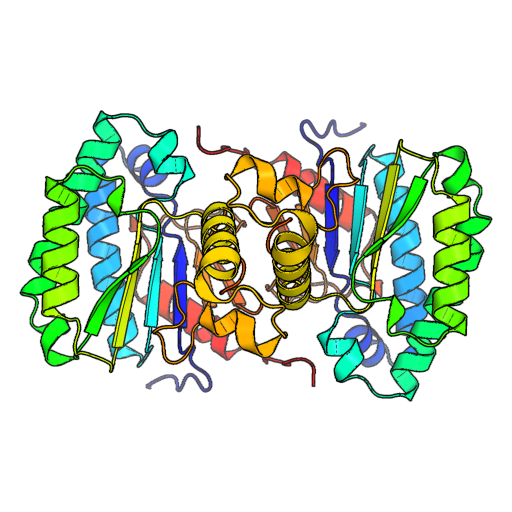.012 1 98.81 101 VAL B C 1
ATOM 2768 O O . VAL B 1 101 ? 6.789 -23.516 -2.285 1 98.81 101 VAL B O 1
ATOM 2771 N N . THR B 1 102 ? 6.285 -21.391 -2.736 1 98.88 102 THR B N 1
ATOM 2772 C CA . THR B 1 102 ? 5.461 -21.25 -1.54 1 98.88 102 THR B CA 1
ATOM 2773 C C . THR B 1 102 ? 4.129 -20.594 -1.88 1 98.88 102 THR B C 1
ATOM 2775 O O . THR B 1 102 ? 4.086 -19.625 -2.652 1 98.88 102 THR B O 1
ATOM 2778 N N . LEU B 1 103 ? 3.055 -21.109 -1.396 1 98.88 103 LEU B N 1
ATOM 2779 C CA . LEU B 1 103 ? 1.765 -20.438 -1.463 1 98.88 103 LEU B CA 1
ATOM 2780 C C . LEU B 1 103 ? 1.545 -19.562 -0.23 1 98.88 103 LEU B C 1
ATOM 2782 O O . LEU B 1 103 ? 1.788 -20 0.896 1 98.88 103 LEU B O 1
ATOM 2786 N N . ILE B 1 104 ? 1.153 -18.344 -0.442 1 98.88 104 ILE B N 1
ATOM 2787 C CA . ILE B 1 104 ? 0.883 -17.375 0.618 1 98.88 104 ILE B CA 1
ATOM 2788 C C . ILE B 1 104 ? -0.582 -16.953 0.564 1 98.88 104 ILE B C 1
ATOM 2790 O O . ILE B 1 104 ? -1.104 -16.641 -0.508 1 98.88 104 ILE B O 1
ATOM 2794 N N . GLY B 1 105 ? -1.242 -16.844 1.666 1 98.81 105 GLY B N 1
ATOM 2795 C CA . GLY B 1 105 ? -2.648 -16.484 1.763 1 98.81 105 GLY B CA 1
ATOM 2796 C C . GLY B 1 105 ? -3.494 -17.562 2.42 1 98.81 105 GLY B C 1
ATOM 2797 O O . GLY B 1 105 ? -2.979 -18.391 3.162 1 98.81 105 GLY B O 1
ATOM 2798 N N . ARG B 1 106 ? -4.758 -17.516 2.225 1 98.75 106 ARG B N 1
ATOM 2799 C CA . ARG B 1 106 ? -5.684 -18.484 2.811 1 98.75 106 ARG B CA 1
ATOM 2800 C C . ARG B 1 106 ? -5.98 -19.609 1.833 1 98.75 106 ARG B C 1
ATOM 2802 O O . ARG B 1 106 ? -7.141 -19.969 1.633 1 98.75 106 ARG B O 1
ATOM 2809 N N . TRP B 1 107 ? -4.918 -20.141 1.259 1 98.75 107 TRP B N 1
ATOM 2810 C CA . TRP B 1 107 ? -5.027 -21.141 0.203 1 98.75 107 TRP B CA 1
ATOM 2811 C C . TRP B 1 107 ? -5.621 -22.438 0.744 1 98.75 107 TRP B C 1
ATOM 2813 O O . TRP B 1 107 ? -6.145 -23.266 -0.018 1 98.75 107 TRP B O 1
ATOM 2823 N N . ARG B 1 108 ? -5.621 -22.656 2.014 1 98.69 108 ARG B N 1
ATOM 2824 C CA . ARG B 1 108 ? -6.215 -23.859 2.6 1 98.69 108 ARG B CA 1
ATOM 2825 C C . ARG B 1 108 ? -7.738 -23.797 2.521 1 98.69 108 ARG B C 1
ATOM 2827 O O . ARG B 1 108 ? -8.406 -24.812 2.766 1 98.69 108 ARG B O 1
ATOM 2834 N N . ASN B 1 109 ? -8.289 -22.625 2.162 1 98.38 109 ASN B N 1
ATOM 2835 C CA . ASN B 1 109 ? -9.727 -22.516 1.948 1 98.38 109 ASN B CA 1
ATOM 2836 C C . ASN B 1 109 ? -10.148 -23.078 0.598 1 98.38 109 ASN B C 1
ATOM 2838 O O . ASN B 1 109 ? -11.336 -23.203 0.313 1 98.38 109 ASN B O 1
ATOM 2842 N N . LEU B 1 110 ? -9.227 -23.469 -0.256 1 98.75 110 LEU B N 1
ATOM 2843 C CA . LEU B 1 110 ? -9.531 -24.094 -1.543 1 98.75 110 LEU B CA 1
ATOM 2844 C C . LEU B 1 110 ? -10 -25.531 -1.356 1 98.75 110 LEU B C 1
ATOM 2846 O O . LEU B 1 110 ? -9.875 -26.094 -0.265 1 98.75 110 LEU B O 1
ATOM 2850 N N . PRO B 1 111 ? -10.57 -26.125 -2.441 1 98.44 111 PRO B N 1
ATOM 2851 C CA . PRO B 1 111 ? -10.945 -27.531 -2.342 1 98.44 111 PRO B CA 1
ATOM 2852 C C . PRO B 1 111 ? -9.766 -28.438 -1.977 1 98.44 111 PRO B C 1
ATOM 2854 O O . PRO B 1 111 ? -8.641 -28.188 -2.41 1 98.44 111 PRO B O 1
ATOM 2857 N N . PRO B 1 112 ? -9.984 -29.5 -1.251 1 98.62 112 PRO B N 1
ATOM 2858 C CA . PRO B 1 112 ? -8.914 -30.375 -0.755 1 98.62 112 PRO B CA 1
ATOM 2859 C C . PRO B 1 112 ? -7.984 -30.859 -1.867 1 98.62 112 PRO B C 1
ATOM 2861 O O . PRO B 1 112 ? -6.77 -30.953 -1.663 1 98.62 112 PRO B O 1
ATOM 2864 N N . TYR B 1 113 ? -8.57 -31.141 -3.014 1 98.19 113 TYR B N 1
ATOM 2865 C CA . TYR B 1 113 ? -7.75 -31.672 -4.098 1 98.19 113 TYR B CA 1
ATOM 2866 C C . TYR B 1 113 ? -6.746 -30.625 -4.578 1 98.19 113 TYR B C 1
ATOM 2868 O O . TYR B 1 113 ? -5.672 -30.984 -5.074 1 98.19 113 TYR B O 1
ATOM 2876 N N . VAL B 1 114 ? -7.062 -29.359 -4.465 1 98.75 114 VAL B N 1
ATOM 2877 C CA . VAL B 1 114 ? -6.129 -28.297 -4.805 1 98.75 114 VAL B CA 1
ATOM 2878 C C . VAL B 1 114 ? -5.094 -28.141 -3.693 1 98.75 114 VAL B C 1
ATOM 2880 O O . VAL B 1 114 ? -3.896 -28.031 -3.965 1 98.75 114 VAL B O 1
ATOM 2883 N N . VAL B 1 115 ? -5.582 -28.141 -2.436 1 98.88 115 VAL B N 1
ATOM 2884 C CA . VAL B 1 115 ? -4.738 -28 -1.254 1 98.88 115 VAL B CA 1
ATOM 2885 C C . VAL B 1 115 ? -3.684 -29.109 -1.237 1 98.88 115 VAL B C 1
ATOM 2887 O O . VAL B 1 115 ? -2.516 -28.844 -0.937 1 98.88 115 VAL B O 1
ATOM 2890 N N . ASP B 1 116 ? -4.078 -30.281 -1.579 1 98.81 116 ASP B N 1
ATOM 2891 C CA . ASP B 1 116 ? -3.17 -31.438 -1.597 1 98.81 116 ASP B CA 1
ATOM 2892 C C . ASP B 1 116 ? -2.02 -31.203 -2.572 1 98.81 116 ASP B C 1
ATOM 2894 O O . ASP B 1 116 ? -0.859 -31.469 -2.246 1 98.81 116 ASP B O 1
ATOM 2898 N N . GLU B 1 117 ? -2.318 -30.734 -3.754 1 98.69 117 GLU B N 1
ATOM 2899 C CA . GLU B 1 117 ? -1.289 -30.453 -4.754 1 98.69 117 GLU B CA 1
ATOM 2900 C C . GLU B 1 117 ? -0.371 -29.328 -4.309 1 98.69 117 GLU B C 1
ATOM 2902 O O . GLU B 1 117 ? 0.828 -29.344 -4.598 1 98.69 117 GLU B O 1
ATOM 2907 N N . ALA B 1 118 ? -0.944 -28.328 -3.643 1 98.81 118 ALA B N 1
ATOM 2908 C CA . ALA B 1 118 ? -0.151 -27.234 -3.078 1 98.81 118 ALA B CA 1
ATOM 2909 C C . ALA B 1 118 ? 0.87 -27.766 -2.074 1 98.81 118 ALA B C 1
ATOM 2911 O O . ALA B 1 118 ? 2.055 -27.438 -2.152 1 98.81 118 ALA B O 1
ATOM 2912 N N . ILE B 1 119 ? 0.424 -28.609 -1.187 1 98.81 119 ILE B N 1
ATOM 2913 C CA . ILE B 1 119 ? 1.271 -29.172 -0.136 1 98.81 119 ILE B CA 1
ATOM 2914 C C . ILE B 1 119 ? 2.387 -30 -0.759 1 98.81 119 ILE B C 1
ATOM 2916 O O . ILE B 1 119 ? 3.555 -29.875 -0.384 1 98.81 119 ILE B O 1
ATOM 2920 N N . LYS B 1 120 ? 2.012 -30.875 -1.729 1 98.81 120 LYS B N 1
ATOM 2921 C CA . LYS B 1 120 ? 3.004 -31.703 -2.41 1 98.81 120 LYS B CA 1
ATOM 2922 C C . LYS B 1 120 ? 4.102 -30.844 -3.033 1 98.81 120 LYS B C 1
ATOM 2924 O O . LYS B 1 120 ? 5.289 -31.156 -2.908 1 98.81 120 LYS B O 1
ATOM 2929 N N . THR B 1 121 ? 3.707 -29.781 -3.68 1 98.75 121 THR B N 1
ATOM 2930 C CA . THR B 1 121 ? 4.656 -28.922 -4.379 1 98.75 121 THR B CA 1
ATOM 2931 C C . THR B 1 121 ? 5.535 -28.172 -3.383 1 98.75 121 THR B C 1
ATOM 2933 O O . THR B 1 121 ? 6.754 -28.094 -3.562 1 98.75 121 THR B O 1
ATOM 2936 N N . MET B 1 122 ? 4.941 -27.578 -2.32 1 98.81 122 MET B N 1
ATOM 2937 C CA . MET B 1 122 ? 5.703 -26.859 -1.309 1 98.81 122 MET B CA 1
ATOM 2938 C C . MET B 1 122 ? 6.695 -27.781 -0.608 1 98.81 122 MET B C 1
ATOM 2940 O O . MET B 1 122 ? 7.836 -27.406 -0.353 1 98.81 122 MET B O 1
ATOM 2944 N N . ASN B 1 123 ? 6.293 -29 -0.359 1 98.62 123 ASN B N 1
ATOM 2945 C CA . ASN B 1 123 ? 7.18 -29.984 0.26 1 98.62 123 ASN B CA 1
ATOM 2946 C C . ASN B 1 123 ? 8.344 -30.344 -0.662 1 98.62 123 ASN B C 1
ATOM 2948 O O . ASN B 1 123 ? 9.477 -30.484 -0.208 1 98.62 123 ASN B O 1
ATOM 2952 N N . ALA B 1 124 ? 8.062 -30.5 -1.965 1 98.5 124 ALA B N 1
ATOM 2953 C CA . ALA B 1 124 ? 9.062 -30.922 -2.941 1 98.5 124 ALA B CA 1
ATOM 2954 C C . ALA B 1 124 ? 10.188 -29.891 -3.049 1 98.5 124 ALA B C 1
ATOM 2956 O O . ALA B 1 124 ? 11.289 -30.203 -3.508 1 98.5 124 ALA B O 1
ATOM 2957 N N . THR B 1 125 ? 9.938 -28.641 -2.594 1 98.5 125 THR B N 1
ATOM 2958 C CA . THR B 1 125 ? 10.922 -27.578 -2.771 1 98.5 125 THR B CA 1
ATOM 2959 C C . THR B 1 125 ? 11.266 -26.922 -1.433 1 98.5 125 THR B C 1
ATOM 2961 O O . 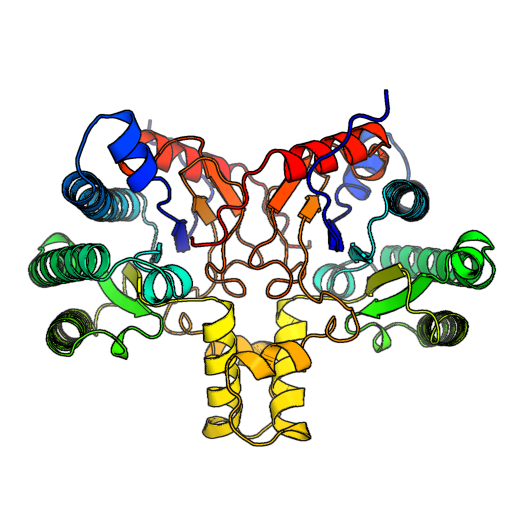THR B 1 125 ? 11.914 -25.875 -1.392 1 98.5 125 THR B O 1
ATOM 2964 N N . GLU B 1 126 ? 10.836 -27.469 -0.313 1 98 126 GLU B N 1
ATOM 2965 C CA . GLU B 1 126 ? 10.859 -26.875 1.019 1 98 126 GLU B CA 1
ATOM 2966 C C . GLU B 1 126 ? 12.289 -26.578 1.463 1 98 126 GLU B C 1
ATOM 2968 O O . GLU B 1 126 ? 12.531 -25.609 2.189 1 98 126 GLU B O 1
ATOM 2973 N N . MET B 1 127 ? 13.273 -27.266 0.932 1 97.75 127 MET B N 1
ATOM 2974 C CA . MET B 1 127 ? 14.641 -27.172 1.434 1 97.75 127 MET B CA 1
ATOM 2975 C C . MET B 1 127 ? 15.445 -26.172 0.62 1 97.75 127 MET B C 1
ATOM 2977 O O . MET B 1 127 ? 16.594 -25.859 0.957 1 97.75 127 MET B O 1
ATOM 2981 N N . TYR B 1 128 ? 14.891 -25.688 -0.432 1 98.25 128 TYR B N 1
ATOM 2982 C CA . TYR B 1 128 ? 15.594 -24.734 -1.274 1 98.25 128 TYR B CA 1
ATOM 2983 C C . TYR B 1 128 ? 15.625 -23.359 -0.62 1 98.25 128 TYR B C 1
ATOM 2985 O O . TYR B 1 128 ? 14.75 -23.016 0.175 1 98.25 128 TYR B O 1
ATOM 2993 N N . ASN B 1 129 ? 16.656 -22.578 -0.933 1 96.81 129 ASN B N 1
ATOM 2994 C CA . ASN B 1 129 ? 16.797 -21.266 -0.307 1 96.81 129 ASN B CA 1
ATOM 2995 C C . ASN B 1 129 ? 17.562 -20.297 -1.2 1 96.81 129 ASN B C 1
ATOM 2997 O O . ASN B 1 129 ? 18.047 -19.266 -0.731 1 96.81 129 ASN B O 1
ATOM 3001 N N . SER B 1 130 ? 17.719 -20.625 -2.443 1 97.5 130 SER B N 1
ATOM 3002 C CA . SER B 1 130 ? 18.453 -19.766 -3.359 1 97.5 130 SER B CA 1
ATOM 3003 C C . SER B 1 130 ? 17.531 -18.766 -4.055 1 97.5 130 SER B C 1
ATOM 3005 O O . SER B 1 130 ? 17.859 -17.578 -4.137 1 97.5 130 SER B O 1
ATOM 3007 N N . HIS B 1 131 ? 16.469 -19.297 -4.609 1 98.44 131 HIS B N 1
ATOM 3008 C CA . HIS B 1 131 ? 15.453 -18.5 -5.266 1 98.44 131 HIS B CA 1
ATOM 3009 C C . HIS B 1 131 ? 14.062 -18.828 -4.738 1 98.44 131 HIS B C 1
ATOM 3011 O O . HIS B 1 131 ? 13.867 -19.859 -4.102 1 98.44 131 HIS B O 1
ATOM 3017 N N . PHE B 1 132 ? 13.109 -17.906 -4.938 1 98.81 132 PHE B N 1
ATOM 3018 C CA . PHE B 1 132 ? 11.797 -18.078 -4.336 1 98.81 132 PHE B CA 1
ATOM 3019 C C . PHE B 1 132 ? 10.695 -17.688 -5.316 1 98.81 132 PHE B C 1
ATOM 3021 O O . PHE B 1 132 ? 10.75 -16.609 -5.922 1 98.81 132 PHE B O 1
ATOM 3028 N N . LEU B 1 133 ? 9.797 -18.516 -5.52 1 98.75 133 LEU B N 1
ATOM 3029 C CA . LEU B 1 133 ? 8.539 -18.234 -6.207 1 98.75 133 LEU B CA 1
ATOM 3030 C C . LEU B 1 133 ? 7.363 -18.312 -5.242 1 98.75 133 LEU B C 1
ATOM 3032 O O . LEU B 1 133 ? 7 -19.391 -4.785 1 98.75 133 LEU B O 1
ATOM 3036 N N . ASN B 1 134 ? 6.816 -17.203 -4.941 1 98.88 134 ASN B N 1
ATOM 3037 C CA . ASN B 1 134 ? 5.688 -17.109 -4.023 1 98.88 134 ASN B CA 1
ATOM 3038 C C . ASN B 1 134 ? 4.379 -16.859 -4.766 1 98.88 134 ASN B C 1
ATOM 3040 O O . ASN B 1 134 ? 4.258 -15.875 -5.5 1 98.88 134 ASN B O 1
ATOM 3044 N N . LEU B 1 135 ? 3.48 -17.734 -4.602 1 98.88 135 LEU B N 1
ATOM 3045 C CA . LEU B 1 135 ? 2.168 -17.625 -5.227 1 98.88 135 LEU B CA 1
ATOM 3046 C C . LEU B 1 135 ? 1.125 -17.141 -4.219 1 98.88 135 LEU B C 1
ATOM 3048 O O . LEU B 1 135 ? 0.836 -17.844 -3.242 1 98.88 135 LEU B O 1
ATOM 3052 N N . ALA B 1 136 ? 0.602 -15.953 -4.438 1 98.94 136 ALA B N 1
ATOM 3053 C CA . ALA B 1 136 ? -0.451 -15.43 -3.57 1 98.94 136 ALA B CA 1
ATOM 3054 C C . ALA B 1 136 ? -1.812 -16 -3.951 1 98.94 136 ALA B C 1
ATOM 3056 O O . ALA B 1 136 ? -2.379 -15.641 -4.984 1 98.94 136 ALA B O 1
ATOM 3057 N N . VAL B 1 137 ? -2.338 -16.859 -3.113 1 98.88 137 VAL B N 1
ATOM 3058 C CA . VAL B 1 137 ? -3.564 -17.594 -3.408 1 98.88 137 VAL B CA 1
ATOM 3059 C C . VAL B 1 137 ? -4.574 -17.391 -2.281 1 98.88 137 VAL B C 1
ATOM 3061 O O . VAL B 1 137 ? -4.285 -17.672 -1.119 1 98.88 137 VAL B O 1
ATOM 3064 N N . VAL B 1 138 ? -5.793 -17 -2.701 1 98.69 138 VAL B N 1
ATOM 3065 C CA . VAL B 1 138 ? -6.801 -16.531 -1.75 1 98.69 138 VAL B CA 1
ATOM 3066 C C . VAL B 1 138 ? -6.176 -15.531 -0.784 1 98.69 138 VAL B C 1
ATOM 3068 O O . VAL B 1 138 ? -6.293 -15.68 0.435 1 98.69 138 VAL B O 1
ATOM 3071 N N . TYR B 1 139 ? -5.496 -14.578 -1.403 1 98.81 139 TYR B N 1
ATOM 3072 C CA . TYR B 1 139 ? -4.727 -13.633 -0.602 1 98.81 139 TYR B CA 1
ATOM 3073 C C . TYR B 1 139 ? -5.375 -12.25 -0.625 1 98.81 139 TYR B C 1
ATOM 3075 O O . TYR B 1 139 ? -5.844 -11.797 -1.671 1 98.81 139 TYR B O 1
ATOM 3083 N N . GLY B 1 140 ? -5.371 -11.602 0.443 1 98.44 140 GLY B N 1
ATOM 3084 C CA . GLY B 1 140 ? -5.664 -10.188 0.644 1 98.44 140 GLY B CA 1
ATOM 3085 C C . GLY B 1 140 ? -4.836 -9.555 1.745 1 98.44 140 GLY B C 1
ATOM 3086 O O . GLY B 1 140 ? -4.699 -10.125 2.832 1 98.44 140 GLY B O 1
ATOM 3087 N N . GLY B 1 141 ? -4.262 -8.43 1.366 1 98.25 141 GLY B N 1
ATOM 3088 C CA . GLY B 1 141 ? -3.432 -7.738 2.338 1 98.25 141 GLY B CA 1
ATOM 3089 C C . GLY B 1 141 ? -4.152 -7.453 3.643 1 98.25 141 GLY B C 1
ATOM 3090 O O . GLY B 1 141 ? -3.578 -7.617 4.723 1 98.25 141 GLY B O 1
ATOM 3091 N N . TYR B 1 142 ? -5.391 -7.023 3.555 1 97.75 142 TYR B N 1
ATOM 3092 C CA . TYR B 1 142 ? -6.207 -6.762 4.734 1 97.75 142 TYR B CA 1
ATOM 3093 C C . TYR B 1 142 ? -6.371 -8.016 5.578 1 97.75 142 TYR B C 1
ATOM 3095 O O . TYR B 1 142 ? -6.121 -8 6.785 1 97.75 142 TYR B O 1
ATOM 3103 N N . GLN B 1 143 ? -6.746 -9.125 5 1 98.31 143 GLN B N 1
ATOM 3104 C CA . GLN B 1 143 ? -6.926 -10.406 5.672 1 98.31 143 GLN B CA 1
ATOM 3105 C C . GLN B 1 143 ? -5.605 -10.922 6.23 1 98.31 143 GLN B C 1
ATOM 3107 O O . GLN B 1 143 ? -5.578 -11.562 7.289 1 98.31 143 GLN B O 1
ATOM 3112 N N . SER B 1 144 ? -4.57 -10.656 5.484 1 98.62 144 SER B N 1
ATOM 3113 C CA . SER B 1 144 ? -3.248 -11.047 5.957 1 98.62 144 SER B CA 1
ATOM 3114 C C . SER B 1 144 ? -2.908 -10.359 7.277 1 98.62 144 SER B C 1
ATOM 3116 O O . SER B 1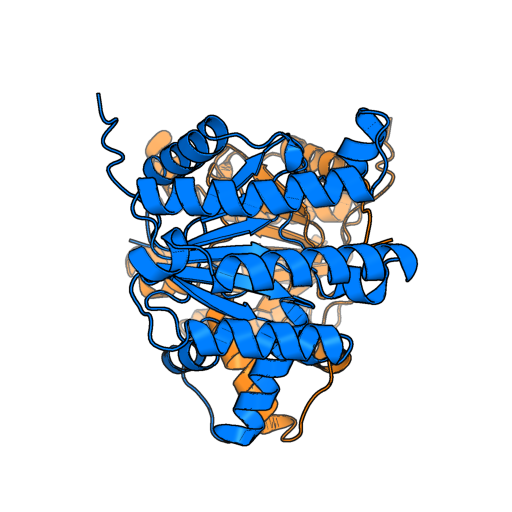 144 ? -2.285 -10.969 8.148 1 98.62 144 SER B O 1
ATOM 3118 N N . ILE B 1 145 ? -3.295 -9.094 7.434 1 98.5 145 ILE B N 1
ATOM 3119 C CA . ILE B 1 145 ? -3.035 -8.367 8.672 1 98.5 145 ILE B CA 1
ATOM 3120 C C . ILE B 1 145 ? -3.9 -8.945 9.797 1 98.5 145 ILE B C 1
ATOM 3122 O O . ILE B 1 145 ? -3.457 -9.031 10.938 1 98.5 145 ILE B O 1
ATOM 3126 N N . VAL B 1 146 ? -5.105 -9.328 9.469 1 98.38 146 VAL B N 1
ATOM 3127 C CA . VAL B 1 146 ? -5.945 -9.992 10.461 1 98.38 146 VAL B CA 1
ATOM 3128 C C . VAL B 1 146 ? -5.238 -11.242 10.984 1 98.38 146 VAL B C 1
ATOM 3130 O O . VAL B 1 146 ? -5.145 -11.453 12.195 1 98.38 146 VAL B O 1
ATOM 3133 N N . ASP B 1 147 ? -4.758 -12.047 10.039 1 98.25 147 ASP B N 1
ATOM 3134 C CA . ASP B 1 147 ? -4.055 -13.273 10.414 1 98.25 147 ASP B CA 1
ATOM 3135 C C . ASP B 1 147 ? -2.816 -12.961 11.25 1 98.25 147 ASP B C 1
ATOM 3137 O O . ASP B 1 147 ? -2.512 -13.672 12.203 1 98.25 147 ASP B O 1
ATOM 3141 N N . LEU B 1 148 ? -2.125 -11.914 10.836 1 98 148 LEU B N 1
ATOM 3142 C CA . LEU B 1 148 ? -0.941 -11.453 11.555 1 98 148 LEU B CA 1
ATOM 3143 C C . LEU B 1 148 ? -1.289 -11.07 12.992 1 98 148 LEU B C 1
ATOM 3145 O O . LEU B 1 148 ? -0.599 -11.477 13.93 1 98 148 LEU B O 1
ATOM 3149 N N . VAL B 1 149 ? -2.305 -10.328 13.203 1 97.69 149 VAL B N 1
ATOM 3150 C CA . VAL B 1 149 ? -2.764 -9.898 14.523 1 97.69 149 VAL B CA 1
ATOM 3151 C C . VAL B 1 149 ? -3.119 -11.117 15.367 1 97.69 149 VAL B C 1
ATOM 3153 O O . VAL B 1 149 ? -2.705 -11.219 16.531 1 97.69 149 VAL B O 1
ATOM 3156 N N . ASN B 1 150 ? -3.875 -11.992 14.758 1 97.5 150 ASN B N 1
ATOM 3157 C CA . ASN B 1 150 ? -4.285 -13.195 15.484 1 97.5 150 ASN B CA 1
ATOM 3158 C C . ASN B 1 150 ? -3.088 -14.047 15.875 1 97.5 150 ASN B C 1
ATOM 3160 O O . ASN B 1 150 ? -3.062 -14.625 16.969 1 97.5 150 ASN B O 1
ATOM 3164 N N . THR B 1 151 ? -2.152 -14.141 15.023 1 96.25 151 THR B N 1
ATOM 3165 C CA . THR B 1 151 ? -0.923 -14.852 15.352 1 96.25 151 THR B CA 1
ATOM 3166 C C . THR B 1 151 ? -0.201 -14.188 16.516 1 96.25 151 THR B C 1
ATOM 3168 O O . THR B 1 151 ? 0.29 -14.867 17.422 1 96.25 151 THR B O 1
ATOM 3171 N N . ALA B 1 152 ? -0.108 -12.859 16.5 1 95.62 152 ALA B N 1
ATOM 3172 C CA . ALA B 1 152 ? 0.539 -12.125 17.578 1 95.62 152 ALA B CA 1
ATOM 3173 C C . ALA B 1 152 ? -0.164 -12.383 18.906 1 95.62 152 ALA B C 1
ATOM 3175 O O . ALA B 1 152 ? 0.489 -12.594 19.938 1 95.62 152 ALA B O 1
ATOM 3176 N N . ILE B 1 153 ? -1.448 -12.398 18.875 1 93.88 153 ILE B N 1
ATOM 3177 C CA . ILE B 1 153 ? -2.248 -12.602 20.078 1 93.88 153 ILE B CA 1
ATOM 3178 C C . ILE B 1 153 ? -1.996 -14 20.641 1 93.88 153 ILE B C 1
ATOM 3180 O O . ILE B 1 153 ? -1.814 -14.172 21.844 1 93.88 153 ILE B O 1
ATOM 3184 N N . THR B 1 154 ? -1.932 -14.992 19.766 1 92.38 154 THR B N 1
ATOM 3185 C CA . THR B 1 154 ? -1.891 -16.375 20.188 1 92.38 154 THR B CA 1
ATOM 3186 C C . THR B 1 154 ? -0.458 -16.812 20.5 1 92.38 154 THR B C 1
ATOM 3188 O O . THR B 1 154 ? -0.214 -17.547 21.453 1 92.38 154 THR B O 1
ATOM 3191 N N . LYS B 1 155 ? 0.469 -16.359 19.719 1 89 155 LYS B N 1
ATOM 3192 C CA . LYS B 1 155 ? 1.812 -16.922 19.797 1 89 155 LYS B CA 1
ATOM 3193 C C . L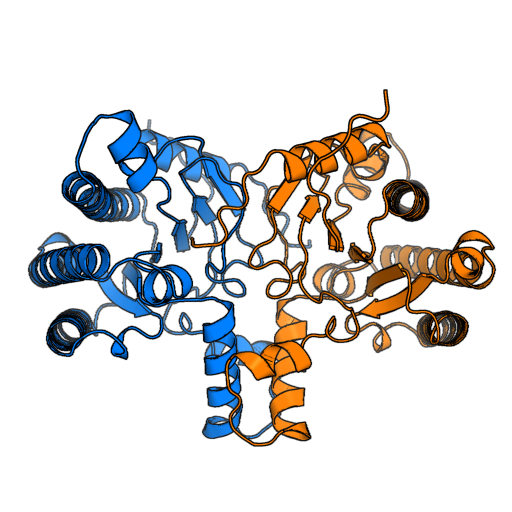YS B 1 155 ? 2.74 -16.031 20.609 1 89 155 LYS B C 1
ATOM 3195 O O . LYS B 1 155 ? 3.684 -16.516 21.234 1 89 155 LYS B O 1
ATOM 3200 N N . ILE B 1 156 ? 2.604 -14.797 20.594 1 84.44 156 ILE B N 1
ATOM 3201 C CA . ILE B 1 156 ? 3.518 -13.898 21.281 1 84.44 156 ILE B CA 1
ATOM 3202 C C . ILE B 1 156 ? 2.926 -13.5 22.641 1 84.44 156 ILE B C 1
ATOM 3204 O O . ILE B 1 156 ? 3.531 -13.75 23.688 1 84.44 156 ILE B O 1
ATOM 3208 N N . GLY B 1 157 ? 1.688 -12.977 22.688 1 82.69 157 GLY B N 1
ATOM 3209 C CA . GLY B 1 157 ? 0.975 -12.695 23.922 1 82.69 157 GLY B CA 1
ATOM 3210 C C . GLY B 1 157 ? 1.559 -11.531 24.688 1 82.69 157 GLY B C 1
ATOM 3211 O O . GLY B 1 157 ? 1.264 -11.352 25.875 1 82.69 157 GLY B O 1
ATOM 3212 N N . ARG B 1 158 ? 2.578 -10.844 24.156 1 90.25 158 ARG B N 1
ATOM 3213 C CA . ARG B 1 158 ? 3.15 -9.625 24.719 1 90.25 158 ARG B CA 1
ATOM 3214 C C . ARG B 1 158 ? 3.271 -8.539 23.656 1 90.25 158 ARG B C 1
ATOM 3216 O O . ARG B 1 158 ? 3.117 -8.805 22.469 1 90.25 158 ARG B O 1
ATOM 3223 N N . LEU B 1 159 ? 3.512 -7.352 24.125 1 95.12 159 LEU B N 1
ATOM 3224 C CA . LEU B 1 159 ? 3.693 -6.23 23.219 1 95.12 159 LEU B CA 1
ATOM 3225 C C . LEU B 1 159 ? 4.918 -6.445 22.328 1 95.12 159 LEU B C 1
ATOM 3227 O O . LEU B 1 159 ? 5.918 -7.012 22.766 1 95.12 159 LEU B O 1
ATOM 3231 N N . ILE B 1 160 ? 4.82 -6.008 21.156 1 96.06 160 ILE B N 1
ATOM 3232 C CA . ILE B 1 160 ? 5.938 -6.168 20.234 1 96.06 160 ILE B CA 1
ATOM 3233 C C . ILE B 1 160 ? 6.543 -4.801 19.922 1 96.06 160 ILE B C 1
ATOM 3235 O O . ILE B 1 160 ? 5.848 -3.781 19.984 1 96.06 160 ILE B O 1
ATOM 3239 N N . ASN B 1 161 ? 7.824 -4.762 19.625 1 96.69 161 ASN B N 1
ATOM 3240 C CA . ASN B 1 161 ? 8.461 -3.547 19.125 1 96.69 161 ASN B CA 1
ATOM 3241 C C . ASN B 1 161 ? 8.492 -3.516 17.594 1 96.69 161 ASN B C 1
ATOM 3243 O O . ASN B 1 161 ? 8.023 -4.449 16.953 1 96.69 161 ASN B O 1
ATOM 3247 N N . ASP B 1 162 ? 8.977 -2.473 17.031 1 96.62 162 ASP B N 1
ATOM 3248 C CA . ASP B 1 162 ? 8.938 -2.26 15.594 1 96.62 162 ASP B CA 1
ATOM 3249 C C . ASP B 1 162 ? 9.68 -3.371 14.859 1 96.62 162 ASP B C 1
ATOM 3251 O O . ASP B 1 162 ? 9.227 -3.844 13.812 1 96.62 162 ASP B O 1
ATOM 3255 N N . ASP B 1 163 ? 10.734 -3.889 15.383 1 95.25 163 ASP B N 1
ATOM 3256 C CA . ASP B 1 163 ? 11.609 -4.848 14.711 1 95.25 163 ASP B CA 1
ATOM 3257 C C . ASP B 1 163 ? 10.984 -6.246 14.711 1 95.25 163 ASP B C 1
ATOM 3259 O O . ASP B 1 163 ? 11.398 -7.109 13.938 1 95.25 163 ASP B O 1
ATOM 3263 N N . GLU B 1 164 ? 10.055 -6.457 15.547 1 95.88 164 GLU B N 1
ATOM 3264 C CA . GLU B 1 164 ? 9.508 -7.797 15.727 1 95.88 164 GLU B CA 1
ATOM 3265 C C . GLU B 1 164 ? 8.383 -8.07 14.734 1 95.88 164 GLU B C 1
ATOM 3267 O O . GLU B 1 164 ? 8.023 -9.227 14.5 1 95.88 164 GLU B O 1
ATOM 3272 N N . LEU B 1 165 ? 7.824 -7 14.219 1 97.25 165 LEU B N 1
ATOM 3273 C CA . LEU B 1 165 ? 6.688 -7.164 13.328 1 97.25 165 LEU B CA 1
ATOM 3274 C C . LEU B 1 165 ? 7.078 -7.965 12.086 1 97.25 165 LEU B C 1
ATOM 3276 O O . LEU B 1 165 ? 6.281 -8.75 11.57 1 97.25 165 LEU B O 1
ATOM 3280 N N . ILE B 1 166 ? 8.297 -7.777 11.648 1 96.94 166 ILE B N 1
ATOM 3281 C CA . ILE B 1 166 ? 8.773 -8.383 10.406 1 96.94 166 ILE B CA 1
ATOM 3282 C C . ILE B 1 166 ? 8.656 -9.906 10.5 1 96.94 166 ILE B C 1
ATOM 3284 O O . ILE B 1 166 ? 8.391 -10.578 9.5 1 96.94 166 ILE B O 1
ATOM 3288 N N . LYS B 1 167 ? 8.82 -10.453 11.672 1 96.31 167 LYS B N 1
ATOM 3289 C CA . LYS B 1 167 ? 8.789 -11.898 11.883 1 96.31 167 LYS B CA 1
ATOM 3290 C C . LYS B 1 167 ? 7.379 -12.445 11.719 1 96.31 167 LYS B C 1
ATOM 3292 O O . LYS B 1 167 ? 7.188 -13.656 11.57 1 96.31 167 LYS B O 1
ATOM 3297 N N . LEU B 1 168 ? 6.43 -11.555 11.766 1 97.12 168 LEU B N 1
ATOM 3298 C CA . LEU B 1 168 ? 5.035 -11.969 11.695 1 97.12 168 LEU B CA 1
ATOM 3299 C C . LEU B 1 168 ? 4.508 -11.875 10.266 1 97.12 168 LEU B C 1
ATOM 3301 O O . LEU B 1 168 ? 3.396 -12.32 9.984 1 97.12 168 LEU B O 1
ATOM 3305 N N . LEU B 1 169 ? 5.277 -11.312 9.344 1 98.06 169 LEU B N 1
ATOM 3306 C CA . LEU B 1 169 ? 4.859 -11.211 7.949 1 98.06 169 LEU B CA 1
ATOM 3307 C C . LEU B 1 169 ? 4.758 -12.594 7.312 1 98.06 169 LEU B C 1
ATOM 3309 O O . LEU B 1 169 ? 5.586 -13.469 7.582 1 98.06 169 LEU B O 1
ATOM 3313 N N . PRO B 1 170 ? 3.775 -12.781 6.43 1 98.25 170 PRO B N 1
ATOM 3314 C CA . PRO B 1 170 ? 3.711 -14.07 5.734 1 98.25 170 PRO B CA 1
ATOM 3315 C C . PRO B 1 170 ? 4.918 -14.312 4.832 1 98.25 170 PRO B C 1
ATOM 3317 O O . PRO B 1 170 ? 5.137 -15.445 4.383 1 98.25 170 PRO B O 1
ATOM 3320 N N . THR B 1 171 ? 5.719 -13.289 4.582 1 98.5 171 THR B N 1
ATOM 3321 C CA . THR B 1 171 ? 6.898 -13.383 3.732 1 98.5 171 THR B CA 1
ATOM 3322 C C . THR B 1 171 ? 8.164 -13.453 4.574 1 98.5 171 THR B C 1
ATOM 3324 O O . THR B 1 171 ? 9.273 -13.312 4.051 1 98.5 171 THR B O 1
ATOM 3327 N N . SER B 1 172 ? 8.047 -13.688 5.883 1 97.94 172 SER B N 1
ATOM 3328 C CA . SER B 1 172 ? 9.188 -13.625 6.797 1 97.94 172 SER B CA 1
ATOM 3329 C C . SER B 1 172 ? 10.188 -14.734 6.512 1 97.94 172 SER B C 1
ATOM 3331 O O . SER B 1 172 ? 11.336 -14.672 6.969 1 97.94 172 SER B O 1
ATOM 3333 N N . PHE B 1 173 ? 9.789 -15.766 5.762 1 97.75 173 PHE B N 1
ATOM 3334 C CA . PHE B 1 173 ? 10.688 -16.875 5.434 1 97.75 173 PHE B CA 1
ATOM 3335 C C . PHE B 1 173 ? 11.688 -16.453 4.359 1 97.75 173 PHE B C 1
ATOM 3337 O O . PHE B 1 173 ? 12.68 -17.141 4.129 1 97.75 173 PHE B O 1
ATOM 3344 N N . LEU B 1 174 ? 11.453 -15.352 3.686 1 98.31 174 LEU B N 1
ATOM 3345 C CA . LEU B 1 174 ? 12.344 -14.852 2.639 1 98.31 174 LEU B CA 1
ATOM 3346 C C . LEU B 1 174 ? 13.539 -14.125 3.24 1 98.31 174 LEU B C 1
ATOM 3348 O O . LEU B 1 174 ? 13.422 -13.5 4.297 1 98.31 174 LEU B O 1
ATOM 3352 N N . PRO B 1 175 ? 14.656 -14.156 2.541 1 95.75 175 PRO B N 1
ATOM 3353 C CA . PRO B 1 175 ? 15.781 -13.328 2.982 1 95.75 175 PRO B CA 1
ATOM 3354 C C . PRO B 1 175 ? 15.445 -11.844 3.039 1 95.75 175 PRO B C 1
ATOM 3356 O O . PRO B 1 175 ? 15.898 -11.141 3.943 1 95.75 175 PRO B O 1
ATOM 3359 N N . ASN B 1 176 ? 14.664 -11.383 2.129 1 94.75 176 ASN B N 1
ATOM 3360 C CA . ASN B 1 176 ? 14.102 -10.039 2.096 1 94.75 176 ASN B CA 1
ATOM 3361 C C . ASN B 1 176 ? 12.578 -10.07 2.012 1 94.75 176 ASN B C 1
ATOM 3363 O O . ASN B 1 176 ? 12.016 -10.141 0.918 1 94.75 176 ASN B O 1
ATOM 3367 N N . PRO B 1 177 ? 11.953 -9.859 3.127 1 97.31 177 PRO B N 1
ATOM 3368 C CA . PRO B 1 177 ? 10.492 -9.984 3.162 1 97.31 177 PRO B CA 1
ATOM 3369 C C . PRO B 1 177 ? 9.789 -8.844 2.424 1 97.31 177 PRO B C 1
ATOM 3371 O O . PRO B 1 177 ? 8.609 -8.961 2.086 1 97.31 177 PRO B O 1
ATOM 3374 N N . PHE B 1 178 ? 10.492 -7.789 2.168 1 98.31 178 PHE B N 1
ATOM 3375 C CA . PHE B 1 178 ? 9.875 -6.625 1.542 1 98.31 178 PHE B CA 1
ATOM 3376 C C . PHE B 1 178 ? 10.062 -6.656 0.03 1 98.31 178 PHE B C 1
ATOM 3378 O O . PHE B 1 178 ? 11.086 -7.141 -0.461 1 98.31 178 PHE B O 1
ATOM 3385 N N . ILE B 1 179 ? 9.102 -6.152 -0.668 1 98.69 179 ILE B N 1
ATOM 3386 C CA . ILE B 1 179 ? 9.125 -6.078 -2.125 1 98.69 179 ILE B CA 1
ATOM 3387 C C . ILE B 1 179 ? 9.812 -4.789 -2.564 1 98.69 179 ILE B C 1
ATOM 3389 O O . ILE B 1 179 ? 9.523 -3.711 -2.037 1 98.69 179 ILE B O 1
ATOM 3393 N N . ASP B 1 180 ? 10.711 -4.961 -3.525 1 98.25 180 ASP B N 1
ATOM 3394 C CA . ASP B 1 180 ? 11.461 -3.812 -4.02 1 98.25 180 ASP B CA 1
ATOM 3395 C C . ASP B 1 180 ? 10.727 -3.127 -5.168 1 98.25 180 ASP B C 1
ATOM 3397 O O . ASP B 1 180 ? 10.781 -1.902 -5.305 1 98.25 180 ASP B O 1
ATOM 3401 N N . LEU B 1 181 ? 10.109 -3.9 -5.934 1 98.62 181 LEU B N 1
ATOM 3402 C CA . LEU B 1 181 ? 9.453 -3.451 -7.156 1 98.62 181 LEU B CA 1
ATOM 3403 C C . LEU B 1 181 ? 8.133 -4.184 -7.371 1 98.62 181 LEU B C 1
ATOM 3405 O O . LEU B 1 181 ? 8.078 -5.414 -7.301 1 98.62 181 LEU B O 1
ATOM 3409 N N . VAL B 1 182 ? 7.094 -3.436 -7.52 1 98.88 182 VAL B N 1
ATOM 3410 C CA . VAL B 1 182 ? 5.805 -4 -7.902 1 98.88 182 VAL B CA 1
ATOM 3411 C C . VAL B 1 182 ? 5.516 -3.684 -9.367 1 98.88 182 VAL B C 1
ATOM 3413 O O . VAL B 1 182 ? 5.621 -2.531 -9.797 1 98.88 182 VAL B O 1
ATOM 3416 N N . ILE B 1 183 ? 5.223 -4.676 -10.133 1 98.88 183 ILE B N 1
ATOM 3417 C CA . ILE B 1 183 ? 4.812 -4.527 -11.531 1 98.88 183 ILE B CA 1
ATOM 3418 C C . ILE B 1 183 ? 3.332 -4.875 -11.664 1 98.88 183 ILE B C 1
ATOM 3420 O O . ILE B 1 183 ? 2.9 -5.957 -11.273 1 98.88 183 ILE B O 1
ATOM 3424 N N . ARG B 1 184 ? 2.592 -3.988 -12.188 1 98.88 184 ARG B N 1
ATOM 3425 C CA . ARG B 1 184 ? 1.188 -4.277 -12.461 1 98.88 184 ARG B CA 1
ATOM 3426 C C . ARG B 1 184 ? 0.842 -3.98 -13.914 1 98.88 184 ARG B C 1
ATOM 3428 O O . ARG B 1 184 ? 1.155 -2.904 -14.422 1 98.88 184 ARG B O 1
ATOM 3435 N N . THR B 1 185 ? 0.246 -4.93 -14.578 1 98.75 185 THR B N 1
ATOM 3436 C CA . THR B 1 185 ? -0.307 -4.746 -15.914 1 98.75 185 THR B CA 1
ATOM 3437 C C . THR B 1 185 ? -1.777 -4.34 -15.836 1 98.75 185 THR B C 1
ATOM 3439 O O . THR B 1 185 ? -2.303 -4.086 -14.75 1 98.75 185 THR B O 1
ATOM 3442 N N . GLY B 1 186 ? -2.412 -4.117 -17 1 97.38 186 GLY B N 1
ATOM 3443 C CA . GLY B 1 186 ? -3.85 -3.902 -17.062 1 97.38 186 GLY B CA 1
ATOM 3444 C C . GLY B 1 186 ? -4.227 -2.438 -17.172 1 97.38 186 GLY B C 1
ATOM 3445 O O . GLY B 1 186 ? -5.371 -2.107 -17.5 1 97.38 186 GLY B O 1
ATOM 3446 N N . GLY B 1 187 ? -3.301 -1.566 -16.781 1 95.94 187 GLY B N 1
ATOM 3447 C CA . GLY B 1 187 ? -3.553 -0.146 -16.969 1 95.94 187 GLY B CA 1
ATOM 3448 C C . GLY B 1 187 ? -4.043 0.543 -15.711 1 95.94 187 GLY B C 1
ATOM 3449 O O . GLY B 1 187 ? -4.043 1.773 -15.633 1 95.94 187 GLY B O 1
ATOM 3450 N N . GLU B 1 188 ? -4.48 -0.205 -14.758 1 95.5 188 GLU B N 1
ATOM 3451 C CA . GLU B 1 188 ? -4.945 0.378 -13.5 1 95.5 188 GLU B CA 1
ATOM 3452 C C . GLU B 1 188 ? -3.773 0.812 -12.633 1 95.5 188 GLU B C 1
ATOM 3454 O O . GLU B 1 188 ? -2.697 0.212 -12.68 1 95.5 188 GLU B O 1
ATOM 3459 N N . ARG B 1 189 ? -4.023 1.836 -11.859 1 97.5 189 ARG B N 1
ATOM 3460 C CA . ARG B 1 189 ? -2.998 2.344 -10.953 1 97.5 189 ARG B CA 1
ATOM 3461 C C . ARG B 1 189 ? -3.457 2.246 -9.5 1 97.5 189 ARG B C 1
ATOM 3463 O O . ARG B 1 189 ? -3.752 3.262 -8.867 1 97.5 189 ARG B O 1
ATOM 3470 N N . ARG B 1 190 ? -3.494 1.106 -9.016 1 97.88 190 ARG B N 1
ATOM 3471 C CA . ARG B 1 190 ? -3.82 0.742 -7.645 1 97.88 190 ARG B CA 1
ATOM 3472 C C . ARG B 1 190 ? -3.166 -0.58 -7.258 1 97.88 190 ARG B C 1
ATOM 3474 O O . ARG B 1 190 ? -2.756 -1.354 -8.125 1 97.88 190 ARG B O 1
ATOM 3481 N N . LEU B 1 191 ? -3.088 -0.87 -5.98 1 98.12 191 LEU B N 1
ATOM 3482 C CA . LEU B 1 191 ? -2.43 -2.092 -5.527 1 98.12 191 LEU B CA 1
ATOM 3483 C C . LEU B 1 191 ? -3.453 -3.182 -5.234 1 98.12 191 LEU B C 1
ATOM 3485 O O . LEU B 1 191 ? -3.107 -4.363 -5.18 1 98.12 191 LEU B O 1
ATOM 3489 N N . SER B 1 192 ? -4.684 -2.812 -5 1 97.25 192 SER B N 1
ATOM 3490 C CA . SER B 1 192 ? -5.797 -3.75 -4.879 1 97.25 192 SER B CA 1
ATOM 3491 C C . SER B 1 192 ? -5.504 -4.82 -3.834 1 97.25 192 SER B C 1
ATOM 3493 O O . SER B 1 192 ? -5.633 -6.016 -4.109 1 97.25 192 SER B O 1
ATOM 3495 N N . ASN B 1 193 ? -5.141 -4.445 -2.693 1 98.06 193 ASN B N 1
ATOM 3496 C CA . ASN B 1 193 ? -5.023 -5.352 -1.556 1 98.06 193 ASN B CA 1
ATOM 3497 C C . ASN B 1 193 ? -3.803 -6.258 -1.682 1 98.06 193 ASN B C 1
ATOM 3499 O O . ASN B 1 193 ? -3.707 -7.277 -0.995 1 98.06 193 ASN B O 1
ATOM 3503 N N . PHE B 1 194 ? -2.84 -5.824 -2.596 1 98.75 194 PHE B N 1
ATOM 3504 C CA . PHE B 1 194 ? -1.636 -6.598 -2.879 1 98.75 194 PHE B CA 1
ATOM 3505 C C . PHE B 1 194 ? -0.541 -6.281 -1.866 1 98.75 194 PHE B C 1
ATOM 3507 O O . PHE B 1 194 ? 0.066 -5.211 -1.913 1 98.75 194 PHE B O 1
ATOM 3514 N N . PHE B 1 195 ? -0.27 -7.102 -0.88 1 98.75 195 PHE B N 1
ATOM 3515 C CA . PHE B 1 195 ? 0.822 -7.082 0.085 1 98.75 195 PHE B CA 1
ATOM 3516 C C . PHE B 1 195 ? 1.1 -5.66 0.561 1 98.75 195 PHE B C 1
ATOM 3518 O O . PHE B 1 195 ? 2.209 -5.148 0.393 1 98.75 195 PHE B O 1
ATOM 3525 N N . PRO B 1 196 ? 0.208 -5.094 1.301 1 98 196 PRO B N 1
ATOM 3526 C CA . PRO B 1 196 ? 0.336 -3.678 1.651 1 98 196 PRO B CA 1
ATOM 3527 C C . PRO B 1 196 ? 1.53 -3.4 2.562 1 98 196 PRO B C 1
ATOM 3529 O O . PRO B 1 196 ? 2.152 -2.34 2.465 1 98 196 PRO B O 1
ATOM 3532 N N . LEU B 1 197 ? 1.878 -4.309 3.436 1 97.88 197 LEU B N 1
ATOM 3533 C CA . LEU B 1 197 ? 3.006 -4.086 4.336 1 97.88 197 LEU B CA 1
ATOM 3534 C C . LEU B 1 197 ? 4.324 -4.406 3.641 1 97.88 197 LEU B C 1
ATOM 3536 O O . LEU B 1 197 ? 5.309 -3.682 3.807 1 97.88 197 LEU B O 1
ATOM 3540 N N . GLU B 1 198 ? 4.32 -5.457 2.859 1 98.5 198 GLU B N 1
ATOM 3541 C CA . GLU B 1 198 ? 5.543 -5.879 2.184 1 98.5 198 GLU B CA 1
ATOM 3542 C C . GLU B 1 198 ? 5.949 -4.883 1.099 1 98.5 198 GLU B C 1
ATOM 3544 O O . GLU B 1 198 ? 7.113 -4.82 0.708 1 98.5 198 GLU B O 1
ATOM 3549 N N . SER B 1 199 ? 4.996 -4.059 0.628 1 98.38 199 SER B N 1
ATOM 3550 C CA . SER B 1 199 ? 5.281 -3.152 -0.479 1 98.38 199 SER B CA 1
ATOM 3551 C C . SER B 1 199 ? 5.418 -1.713 0.006 1 98.38 199 SER B C 1
ATOM 3553 O O . SER B 1 199 ? 5.34 -0.774 -0.79 1 98.38 199 SER B O 1
ATOM 3555 N N . ILE B 1 200 ? 5.621 -1.457 1.24 1 97.19 200 ILE B N 1
ATOM 3556 C CA . ILE B 1 200 ? 5.582 -0.133 1.852 1 97.19 200 ILE B CA 1
ATOM 3557 C C . ILE B 1 200 ? 6.625 0.77 1.193 1 97.19 200 ILE B C 1
ATOM 3559 O O . ILE B 1 200 ? 6.422 1.98 1.077 1 97.19 200 ILE B O 1
ATOM 3563 N N . TYR B 1 201 ? 7.734 0.262 0.696 1 96 201 TYR B N 1
ATOM 3564 C CA . TYR B 1 201 ? 8.766 1.097 0.085 1 96 201 TYR B CA 1
ATOM 3565 C C . TYR B 1 201 ? 9.023 0.675 -1.355 1 96 201 TYR B C 1
ATOM 3567 O O . TYR B 1 201 ? 10.047 1.039 -1.941 1 96 201 TYR B O 1
ATOM 3575 N N . ALA B 1 202 ? 8.141 -0.137 -1.857 1 98.19 202 ALA B N 1
ATOM 3576 C CA . ALA B 1 202 ? 8.336 -0.651 -3.211 1 98.19 202 ALA B CA 1
ATOM 3577 C C . ALA B 1 202 ? 8.195 0.462 -4.246 1 98.19 202 ALA B C 1
ATOM 3579 O O . ALA B 1 202 ? 7.336 1.336 -4.113 1 98.19 202 ALA B O 1
ATOM 3580 N N . GLU B 1 203 ? 9.094 0.418 -5.266 1 98.38 203 GLU B N 1
ATOM 3581 C CA . GLU B 1 203 ? 8.797 1.165 -6.484 1 98.38 203 GLU B CA 1
ATOM 3582 C C . GLU B 1 203 ? 7.629 0.541 -7.242 1 98.38 203 GLU B C 1
ATOM 3584 O O . GLU B 1 203 ? 7.52 -0.684 -7.32 1 98.38 203 GLU B O 1
ATOM 3589 N N . LEU B 1 204 ? 6.758 1.408 -7.727 1 98.75 204 LEU B N 1
ATOM 3590 C CA . LEU B 1 204 ? 5.559 0.918 -8.406 1 98.75 204 LEU B CA 1
ATOM 3591 C C . LEU B 1 204 ? 5.652 1.156 -9.906 1 98.75 204 LEU B C 1
ATOM 3593 O O . LEU B 1 204 ? 5.852 2.289 -10.352 1 98.75 204 LEU B O 1
ATOM 3597 N N . TYR B 1 205 ? 5.57 0.118 -10.68 1 98.56 205 TYR B N 1
ATOM 3598 C CA . TYR B 1 205 ? 5.645 0.151 -12.141 1 98.56 205 TYR B CA 1
ATOM 3599 C C . TYR B 1 205 ? 4.344 -0.33 -12.766 1 98.56 205 TYR B C 1
ATOM 3601 O O . TYR B 1 205 ? 4.055 -1.529 -12.766 1 98.56 205 TYR B O 1
ATOM 3609 N N . PHE B 1 206 ? 3.564 0.595 -13.305 1 98.31 206 PHE B N 1
ATOM 3610 C CA . PHE B 1 206 ? 2.281 0.297 -13.93 1 98.31 206 PHE B CA 1
ATOM 3611 C C . PHE B 1 206 ? 2.404 0.283 -15.445 1 98.31 206 PHE B C 1
ATOM 3613 O O . PHE B 1 206 ? 3.053 1.154 -16.031 1 98.31 206 PHE B O 1
ATOM 3620 N N . LEU B 1 207 ? 1.819 -0.72 -16.047 1 97.94 207 LEU B N 1
ATOM 3621 C CA . LEU B 1 207 ? 1.883 -0.874 -17.484 1 97.94 207 LEU B CA 1
ATOM 3622 C C . LEU B 1 207 ? 0.485 -0.865 -18.094 1 97.94 207 LEU B C 1
ATOM 3624 O O . LEU B 1 207 ? -0.432 -1.496 -17.578 1 97.94 207 LEU B O 1
ATOM 3628 N N . ASP B 1 208 ? 0.409 -0.127 -19.203 1 97.06 208 ASP B N 1
ATOM 3629 C CA . ASP B 1 208 ? -0.843 -0.14 -19.953 1 97.06 208 ASP B CA 1
ATOM 3630 C C . ASP B 1 208 ? -0.858 -1.272 -20.984 1 97.06 208 ASP B C 1
ATOM 3632 O O . ASP B 1 208 ? -0.918 -1.025 -22.188 1 97.06 208 ASP B O 1
ATOM 3636 N N . LYS B 1 209 ? -0.708 -2.434 -20.578 1 98 209 LYS B N 1
ATOM 3637 C CA . LYS B 1 209 ? -0.767 -3.701 -21.312 1 98 209 LYS B CA 1
ATOM 3638 C C . LYS B 1 209 ? -1.448 -4.781 -20.469 1 98 209 LYS B C 1
ATOM 3640 O O . LYS B 1 209 ? -1.334 -4.789 -19.25 1 98 209 LYS B O 1
ATOM 3645 N N . TYR B 1 210 ? -2.156 -5.578 -21.203 1 98.56 210 TYR B N 1
ATOM 3646 C CA . TYR B 1 210 ? -2.744 -6.699 -20.484 1 98.56 210 TYR B CA 1
ATOM 3647 C C . TYR B 1 210 ? -1.695 -7.762 -20.188 1 98.56 210 TYR B C 1
ATOM 3649 O O . TYR B 1 210 ? -0.735 -7.93 -20.938 1 98.56 210 TYR B O 1
ATOM 3657 N N . TRP B 1 211 ? -1.897 -8.547 -19.156 1 98.75 211 TRP B N 1
ATOM 3658 C CA . TRP B 1 211 ? -0.933 -9.508 -18.641 1 98.75 211 TRP B CA 1
ATOM 3659 C C . TRP B 1 211 ? -0.513 -10.492 -19.719 1 98.75 211 TRP B C 1
ATOM 3661 O O . TRP B 1 211 ? 0.68 -10.734 -19.922 1 98.75 211 TRP B O 1
ATOM 3671 N N . PRO B 1 212 ? -1.45 -11.031 -20.531 1 98.62 212 PRO B N 1
ATOM 3672 C CA . PRO B 1 212 ? -1.015 -11.984 -21.562 1 98.62 212 PRO B CA 1
ATOM 3673 C C . PRO B 1 212 ? -0.05 -11.359 -22.562 1 98.62 212 PRO B C 1
ATOM 3675 O O . PRO B 1 212 ? 0.711 -12.078 -23.219 1 98.62 212 PRO B O 1
ATOM 3678 N N . ASP B 1 213 ? -0.032 -10.047 -22.656 1 98.31 213 ASP B N 1
ATOM 3679 C CA . ASP B 1 213 ? 0.81 -9.352 -23.625 1 98.31 213 ASP B CA 1
ATOM 3680 C C . ASP B 1 213 ? 2.145 -8.945 -23 1 98.31 213 ASP B C 1
ATOM 3682 O O . ASP B 1 213 ? 3.014 -8.398 -23.672 1 98.31 213 ASP B O 1
ATOM 3686 N N . PHE B 1 214 ? 2.326 -9.125 -21.719 1 98.75 214 PHE B N 1
ATOM 3687 C CA . PHE B 1 214 ? 3.566 -8.781 -21.031 1 98.75 214 PHE B CA 1
ATOM 3688 C C . PHE B 1 214 ? 4.746 -9.547 -21.625 1 98.75 214 PHE B C 1
ATOM 3690 O O . PHE B 1 214 ? 4.66 -10.758 -21.844 1 98.75 214 PHE B O 1
ATOM 3697 N N . SER B 1 215 ? 5.844 -8.844 -21.953 1 98.69 215 SER B N 1
ATOM 3698 C CA . SER B 1 215 ? 6.965 -9.445 -22.672 1 98.69 215 SER B CA 1
ATOM 3699 C C . SER B 1 215 ? 8.258 -9.336 -21.875 1 98.69 215 SER B C 1
ATOM 3701 O O . SER B 1 215 ? 8.305 -8.648 -20.844 1 98.69 215 SER B O 1
ATOM 3703 N N . ARG B 1 216 ? 9.258 -10.039 -22.391 1 98.56 216 ARG B N 1
ATOM 3704 C CA . ARG B 1 216 ? 10.578 -9.953 -21.797 1 98.56 216 ARG B CA 1
ATOM 3705 C C . ARG B 1 216 ? 11.102 -8.516 -21.828 1 98.56 216 ARG B C 1
ATOM 3707 O O . ARG B 1 216 ? 11.758 -8.07 -20.875 1 98.56 216 ARG B O 1
ATOM 3714 N N . GLU B 1 217 ? 10.789 -7.836 -22.859 1 98.44 217 GLU B N 1
ATOM 3715 C CA . GLU B 1 217 ? 11.203 -6.441 -22.984 1 98.44 217 GLU B CA 1
ATOM 3716 C C . GLU B 1 217 ? 10.539 -5.574 -21.922 1 98.44 217 GLU B C 1
ATOM 3718 O O . GLU B 1 217 ? 11.172 -4.676 -21.359 1 98.44 217 GLU B O 1
ATOM 3723 N N . ASP B 1 218 ? 9.258 -5.836 -21.719 1 98.75 218 ASP B N 1
ATOM 3724 C CA . ASP B 1 218 ? 8.562 -5.105 -20.656 1 98.75 218 ASP B CA 1
ATOM 3725 C C . ASP B 1 218 ? 9.219 -5.348 -19.297 1 98.75 218 ASP B C 1
ATOM 3727 O O . ASP B 1 218 ? 9.406 -4.41 -18.531 1 98.75 218 ASP B O 1
ATOM 3731 N N . PHE B 1 219 ? 9.586 -6.602 -19.062 1 98.69 219 PHE B N 1
ATOM 3732 C CA . PHE B 1 219 ? 10.25 -6.977 -17.828 1 98.69 219 PHE B CA 1
ATOM 3733 C C . PHE B 1 219 ? 11.578 -6.242 -17.688 1 98.69 219 PHE B C 1
ATOM 3735 O O . PHE B 1 219 ? 11.875 -5.684 -16.625 1 98.69 219 PHE B O 1
ATOM 3742 N N . GLN B 1 220 ? 12.32 -6.184 -18.75 1 98.25 220 GLN B N 1
ATOM 3743 C CA . GLN B 1 220 ? 13.609 -5.496 -18.734 1 98.25 220 GLN B CA 1
ATOM 3744 C C . GLN B 1 220 ? 13.43 -3.998 -18.5 1 98.25 220 GLN B C 1
ATOM 3746 O O . GLN B 1 220 ? 14.227 -3.379 -17.797 1 98.25 220 GLN B O 1
ATOM 3751 N N . GLU B 1 221 ? 12.422 -3.453 -19.062 1 98.06 221 GLU B N 1
ATOM 3752 C CA . GLU B 1 221 ? 12.148 -2.031 -18.875 1 98.06 221 GLU B CA 1
ATOM 3753 C C . GLU B 1 221 ? 11.797 -1.732 -17.422 1 98.06 221 GLU B C 1
ATOM 3755 O O . GLU B 1 221 ? 12.188 -0.693 -16.875 1 98.06 221 GLU B O 1
ATOM 3760 N N . ALA B 1 222 ? 11.023 -2.613 -16.812 1 98.19 222 ALA B N 1
ATOM 3761 C CA . ALA B 1 222 ? 10.703 -2.451 -15.398 1 98.19 222 ALA B CA 1
ATOM 3762 C C . ALA B 1 222 ? 11.969 -2.477 -14.547 1 98.19 222 ALA B C 1
ATOM 3764 O O . ALA B 1 222 ? 12.102 -1.693 -13.602 1 98.19 222 ALA B O 1
ATOM 3765 N N . LEU B 1 223 ? 12.906 -3.373 -14.883 1 97.94 223 LEU B N 1
ATOM 3766 C CA . LEU B 1 223 ? 14.172 -3.443 -14.156 1 97.94 223 LEU B CA 1
ATOM 3767 C C . LEU B 1 223 ? 14.977 -2.166 -14.359 1 97.94 223 LEU B C 1
ATOM 3769 O O . LEU B 1 223 ? 15.586 -1.657 -13.406 1 97.94 223 LEU B O 1
ATOM 3773 N N . ARG B 1 224 ? 14.977 -1.646 -15.562 1 96.94 224 ARG B N 1
ATOM 3774 C CA . ARG B 1 224 ? 15.688 -0.4 -15.836 1 96.94 224 ARG B CA 1
ATOM 3775 C C . ARG B 1 224 ? 15.07 0.761 -15.062 1 96.94 224 ARG B C 1
ATOM 3777 O O . ARG B 1 224 ? 15.789 1.616 -14.539 1 96.94 224 ARG B O 1
ATOM 3784 N N . TYR B 1 225 ? 13.797 0.731 -15.094 1 96.62 225 TYR B N 1
ATOM 3785 C CA . TYR B 1 225 ? 13.102 1.745 -14.312 1 96.62 225 TYR B CA 1
ATOM 3786 C C . TYR B 1 225 ? 13.555 1.721 -12.852 1 96.62 225 TYR B C 1
ATOM 3788 O O . TYR B 1 225 ? 13.945 2.752 -12.305 1 96.62 225 TYR B O 1
ATOM 3796 N N . TYR B 1 226 ? 13.523 0.577 -12.273 1 97.06 226 TYR B N 1
ATOM 3797 C CA . TYR B 1 226 ? 13.938 0.432 -10.883 1 97.06 226 TYR B CA 1
ATOM 3798 C C . TYR B 1 226 ? 15.367 0.929 -10.688 1 97.06 226 TYR B C 1
ATOM 3800 O O . TYR B 1 226 ? 15.664 1.626 -9.719 1 97.06 226 TYR B O 1
ATOM 3808 N N . ALA B 1 227 ? 16.188 0.552 -11.562 1 95.38 227 ALA B N 1
ATOM 3809 C CA . ALA B 1 227 ? 17.594 0.901 -11.469 1 95.38 227 ALA B CA 1
ATOM 3810 C C . ALA B 1 227 ? 17.797 2.41 -11.562 1 95.38 227 ALA B C 1
ATOM 3812 O O . ALA B 1 227 ? 18.766 2.949 -11.031 1 95.38 227 ALA B O 1
ATOM 3813 N N . SER B 1 228 ? 16.938 3.07 -12.234 1 92.25 228 SER B N 1
ATOM 3814 C CA . SER B 1 228 ? 17.094 4.5 -12.477 1 92.25 228 SER B CA 1
ATOM 3815 C C . SER B 1 228 ? 16.641 5.32 -11.281 1 92.25 228 SER B C 1
ATOM 3817 O O . SER B 1 228 ? 17 6.496 -11.156 1 92.25 228 SER B O 1
ATOM 3819 N N . VAL B 1 229 ? 15.82 4.676 -10.547 1 86.38 229 VAL B N 1
ATOM 3820 C CA . VAL B 1 229 ? 15.273 5.391 -9.398 1 86.38 229 VAL B CA 1
ATOM 3821 C C . VAL B 1 229 ? 16.344 5.5 -8.305 1 86.38 229 VAL B C 1
ATOM 3823 O O . VAL B 1 229 ? 17 4.516 -7.977 1 86.38 229 VAL B O 1
ATOM 3826 N N . GLU B 1 230 ? 16.781 6.691 -8.117 1 67 230 GLU B N 1
ATOM 3827 C CA . GLU B 1 230 ? 17.688 6.879 -6.992 1 67 230 GLU B CA 1
ATOM 3828 C C . GLU B 1 230 ? 17 6.598 -5.664 1 67 230 GLU B C 1
ATOM 3830 O O . GLU B 1 230 ? 15.883 7.078 -5.426 1 67 230 GLU B O 1
ATOM 3835 N N . ARG B 1 231 ? 17.219 5.473 -5.129 1 57.59 231 ARG B N 1
ATOM 3836 C CA . ARG B 1 231 ? 16.531 5.199 -3.867 1 57.59 231 ARG B CA 1
ATOM 3837 C C . ARG B 1 231 ? 17.125 6.031 -2.734 1 57.59 231 ARG B C 1
ATOM 3839 O O . ARG B 1 231 ? 18.344 5.996 -2.498 1 57.59 231 ARG B O 1
ATOM 3846 N N . LYS B 1 232 ? 16.484 7.238 -2.643 1 49.69 232 LYS B N 1
ATOM 3847 C CA . LYS B 1 232 ? 16.875 8.031 -1.477 1 49.69 232 LYS B CA 1
ATOM 3848 C C . LYS B 1 232 ? 16.312 7.418 -0.192 1 49.69 232 LYS B C 1
ATOM 3850 O O . LYS B 1 232 ? 15.109 7.445 0.051 1 49.69 232 LYS B O 1
ATOM 3855 N N . PHE B 1 233 ? 16.562 6.168 0.077 1 39.53 233 PHE B N 1
ATOM 3856 C CA . PHE B 1 233 ? 16.125 5.684 1.379 1 39.53 233 PHE B CA 1
ATOM 3857 C C . PHE B 1 233 ? 16.375 6.727 2.461 1 39.53 233 PHE B C 1
ATOM 3859 O O . PHE B 1 233 ? 17.531 7.074 2.736 1 39.53 233 PHE B O 1
ATOM 3866 N N . GLY B 1 234 ? 15.367 7.664 2.785 1 36.94 234 GLY B N 1
ATOM 3867 C CA . GLY B 1 234 ? 15.273 8.602 3.893 1 36.94 234 GLY B CA 1
ATOM 3868 C C . GLY B 1 234 ? 16.594 9.273 4.219 1 36.94 234 GLY B C 1
ATOM 3869 O O . GLY B 1 234 ? 16.766 9.836 5.305 1 36.94 234 GLY B O 1
ATOM 3870 N N . LYS B 1 235 ? 17.719 9.062 3.543 1 34.81 235 LYS B N 1
ATOM 3871 C CA . LYS B 1 235 ? 18.906 9.828 3.898 1 34.81 235 LYS B CA 1
ATOM 3872 C C . LYS B 1 235 ? 18.969 11.156 3.146 1 34.81 235 LYS B C 1
ATOM 3874 O O . LYS B 1 235 ? 18.453 11.258 2.029 1 34.81 235 LYS B O 1
#

pLDDT: mean 94.79, std 11.78, range [23.78, 98.94]